Protein AF-A9EWP1-F1 (afdb_monomer)

Sequence (444 aa):
MNRRTAGLALSAFSALSLAASLANAGYDASASDLGFAGGSLVSSPATRRTIVIGNHFQLEVLGSNLLTTNRESLRALTTSPLSTKAFAYGTLHEALLDPNAQEVMQALVECALASDQSVSWAPTPEERAALAGGSGASAVFKDGFSWTPLEGLVKPSKDVSVWHGRAGLCPDWHTGAPSAACQELVSACLYARNNAFGVTVDISMEWGDLTPADPSGAAAPSPEALSAALADVERFPVREGAFFGNLLDPDALNEQAEVYLKKSKSAFSIVRPSLGEGELIYESAFVCHPEERSVLSALLASDRVCVPPKGTTVRGCLAQHVGACRGYARGEEALMGASYVCGPETSNPVTGRPVYDYCFAGGRVWENPITVFLAEECALTPAVCEYAEDWLPEVGDLPLSGLSSQDRCALFPASCSIVDRPFSELSPFTQPITADISLAPGSF

Structure (mmCIF, N/CA/C/O backbone):
data_AF-A9EWP1-F1
#
_entry.id   AF-A9EWP1-F1
#
loop_
_atom_site.group_PDB
_atom_site.id
_atom_site.type_symbol
_atom_site.label_atom_id
_atom_site.label_alt_id
_atom_site.label_comp_id
_atom_site.label_asym_id
_atom_site.label_entity_id
_atom_site.label_seq_id
_atom_site.pdbx_PDB_ins_code
_atom_site.Cartn_x
_atom_site.Cartn_y
_atom_site.Cartn_z
_atom_site.occupancy
_atom_site.B_iso_or_equiv
_atom_site.auth_seq_id
_atom_site.auth_comp_id
_atom_site.auth_asym_id
_atom_site.auth_atom_id
_atom_site.pdbx_PDB_model_num
ATOM 1 N N . MET A 1 1 ? -54.812 -19.618 -23.108 1.00 36.09 1 MET A N 1
ATOM 2 C CA . MET A 1 1 ? -54.500 -19.559 -24.557 1.00 36.09 1 MET A CA 1
ATOM 3 C C . MET A 1 1 ? -52.996 -19.798 -24.691 1.00 36.09 1 MET A C 1
ATOM 5 O O . MET A 1 1 ? -52.257 -19.042 -24.090 1.00 36.09 1 MET A O 1
ATOM 9 N N . ASN A 1 2 ? -52.545 -21.013 -25.052 1.00 32.34 2 ASN A N 1
ATOM 10 C CA . ASN A 1 2 ? -52.122 -21.448 -26.410 1.00 32.34 2 ASN A CA 1
ATOM 11 C C . ASN A 1 2 ? -51.084 -20.494 -27.042 1.00 32.34 2 ASN A C 1
ATOM 13 O O . ASN A 1 2 ? -51.352 -19.307 -27.074 1.00 32.34 2 ASN A O 1
ATOM 17 N N . ARG A 1 3 ? -49.955 -20.892 -27.644 1.00 34.12 3 ARG A N 1
ATOM 18 C CA . ARG A 1 3 ? -49.361 -22.186 -28.035 1.00 34.12 3 ARG A CA 1
ATOM 19 C C . ARG A 1 3 ? -47.907 -21.896 -28.479 1.00 34.12 3 ARG A C 1
ATOM 21 O O . ARG A 1 3 ? -47.681 -20.885 -29.124 1.00 34.12 3 ARG A O 1
ATOM 28 N N . ARG A 1 4 ? -46.995 -22.827 -28.173 1.00 41.91 4 ARG A N 1
ATOM 29 C CA . ARG A 1 4 ? -45.896 -23.381 -29.004 1.00 41.91 4 ARG A CA 1
ATOM 30 C C . ARG A 1 4 ? -45.364 -22.555 -30.194 1.00 41.91 4 ARG A C 1
ATOM 32 O O . ARG A 1 4 ? -46.120 -22.347 -31.132 1.00 41.91 4 ARG A O 1
ATOM 39 N N . THR A 1 5 ? -44.033 -22.445 -30.281 1.00 48.91 5 THR A N 1
ATOM 40 C CA . THR A 1 5 ? -43.265 -22.956 -31.443 1.00 48.91 5 THR A CA 1
ATOM 41 C C . THR A 1 5 ? -41.795 -23.182 -31.089 1.00 48.91 5 THR A C 1
ATOM 43 O O . THR A 1 5 ? -41.143 -22.316 -30.520 1.00 48.91 5 THR A O 1
ATOM 46 N N . ALA A 1 6 ? -41.314 -24.378 -31.430 1.00 39.75 6 ALA A N 1
ATOM 47 C CA . ALA A 1 6 ? -39.925 -24.810 -31.417 1.00 39.75 6 ALA A CA 1
ATOM 48 C C . ALA A 1 6 ? -39.335 -24.659 -32.830 1.00 39.75 6 ALA A C 1
ATOM 50 O O . ALA A 1 6 ? -40.079 -24.752 -33.807 1.00 39.75 6 ALA A O 1
ATOM 51 N N . GLY A 1 7 ? -38.015 -24.500 -32.934 1.00 35.66 7 GLY A N 1
ATOM 52 C CA . GLY A 1 7 ? -37.277 -24.533 -34.197 1.00 35.66 7 GLY A CA 1
ATOM 53 C C . GLY A 1 7 ? -35.844 -25.016 -33.975 1.00 35.66 7 GLY A C 1
ATOM 54 O O . GLY A 1 7 ? -35.023 -24.289 -33.433 1.00 35.66 7 GLY A O 1
ATOM 55 N N . LEU A 1 8 ? -35.598 -26.266 -34.363 1.00 38.00 8 LEU A N 1
ATOM 56 C CA . LEU A 1 8 ? -34.306 -26.952 -34.472 1.00 38.00 8 LEU A CA 1
ATOM 57 C C . LEU A 1 8 ? -33.605 -26.572 -35.790 1.00 38.00 8 LEU A C 1
ATOM 59 O O . LEU A 1 8 ? -34.265 -26.560 -36.825 1.00 38.00 8 LEU A O 1
ATOM 63 N N . ALA A 1 9 ? -32.279 -26.405 -35.774 1.00 34.38 9 ALA A N 1
ATOM 64 C CA . ALA A 1 9 ? -31.380 -26.661 -36.913 1.00 34.38 9 ALA A CA 1
ATOM 65 C C . ALA A 1 9 ? -29.951 -26.858 -36.358 1.00 34.38 9 ALA A C 1
ATOM 67 O O . ALA A 1 9 ? -29.415 -25.963 -35.718 1.00 34.38 9 ALA A O 1
ATOM 68 N N . LEU A 1 10 ? -29.467 -28.096 -36.243 1.00 32.34 10 LEU A N 1
ATOM 69 C CA . LEU A 1 10 ? -28.687 -28.882 -37.216 1.00 32.34 10 LEU A CA 1
ATOM 70 C C . LEU A 1 10 ? -27.221 -28.440 -37.383 1.00 32.34 10 LEU A C 1
ATOM 72 O O . LEU A 1 10 ? -26.890 -27.384 -37.906 1.00 32.34 10 LEU A O 1
ATOM 76 N N . SER A 1 11 ? -26.381 -29.360 -36.920 1.00 37.31 11 SER A N 1
ATOM 77 C CA . SER A 1 11 ? -24.931 -29.495 -36.964 1.00 37.31 11 SER A CA 1
ATOM 78 C C . SER A 1 11 ? -24.322 -29.530 -38.367 1.00 37.31 11 SER A C 1
ATOM 80 O O . SER A 1 11 ? -24.854 -30.207 -39.247 1.00 37.31 11 SER A O 1
ATOM 82 N N . ALA A 1 12 ? -23.111 -28.987 -38.504 1.00 35.66 12 ALA A N 1
ATOM 83 C CA . ALA A 1 12 ? -22.134 -29.445 -39.490 1.00 35.66 12 ALA A CA 1
ATOM 84 C C . ALA A 1 12 ? -20.713 -29.350 -38.905 1.00 35.66 12 ALA A C 1
ATOM 86 O O . ALA A 1 12 ? -20.126 -28.276 -38.823 1.00 35.66 12 ALA A O 1
ATOM 87 N N . PHE A 1 13 ? -20.174 -30.497 -38.486 1.00 34.06 13 PHE A N 1
ATOM 88 C CA . PHE A 1 13 ? -18.741 -30.702 -38.285 1.00 34.06 13 PHE A CA 1
ATOM 89 C C . PHE A 1 13 ? -18.098 -30.911 -39.660 1.00 34.06 13 PHE A C 1
ATOM 91 O O . PHE A 1 13 ? -18.547 -31.768 -40.417 1.00 34.06 13 PHE A O 1
ATOM 98 N N . SER A 1 14 ? -17.044 -30.162 -39.982 1.00 39.09 14 SER A N 1
ATOM 99 C CA . SER A 1 14 ? -16.145 -30.485 -41.094 1.00 39.09 14 SER A CA 1
ATOM 100 C C . SER A 1 14 ? -14.745 -30.702 -40.543 1.00 39.09 14 SER A C 1
ATOM 102 O O . SER A 1 14 ? -14.050 -29.762 -40.172 1.00 39.09 14 SER A O 1
ATOM 104 N N . ALA A 1 15 ? -14.370 -31.975 -40.468 1.00 34.09 15 ALA A N 1
ATOM 105 C CA . ALA A 1 15 ? -13.000 -32.424 -40.331 1.00 34.09 15 ALA A CA 1
ATOM 106 C C . ALA A 1 15 ? -12.338 -32.367 -41.714 1.00 34.09 15 ALA A C 1
ATOM 108 O O . ALA A 1 15 ? -12.850 -32.965 -42.661 1.00 34.09 15 ALA A O 1
ATOM 109 N N . LEU A 1 16 ? -11.199 -31.684 -41.832 1.00 35.09 16 LEU A N 1
ATOM 110 C CA . LEU A 1 16 ? -10.269 -31.900 -42.936 1.00 35.09 16 LEU A CA 1
ATOM 111 C C . LEU A 1 16 ? -8.971 -32.468 -42.372 1.00 35.09 16 LEU A C 1
ATOM 113 O O . LEU A 1 16 ? -8.167 -31.771 -41.758 1.00 35.09 16 LEU A O 1
ATOM 117 N N . SER A 1 17 ? -8.793 -33.764 -42.597 1.00 36.00 17 SER A N 1
ATOM 118 C CA . SER A 1 17 ? -7.502 -34.434 -42.572 1.00 36.00 17 SER A CA 1
ATOM 119 C C . SER A 1 17 ? -6.849 -34.269 -43.944 1.00 36.00 17 SER A C 1
ATOM 121 O O . SER A 1 17 ? -7.447 -34.630 -44.955 1.00 36.00 17 SER A O 1
ATOM 123 N N . LEU A 1 18 ? -5.608 -33.791 -43.984 1.00 38.03 18 LEU A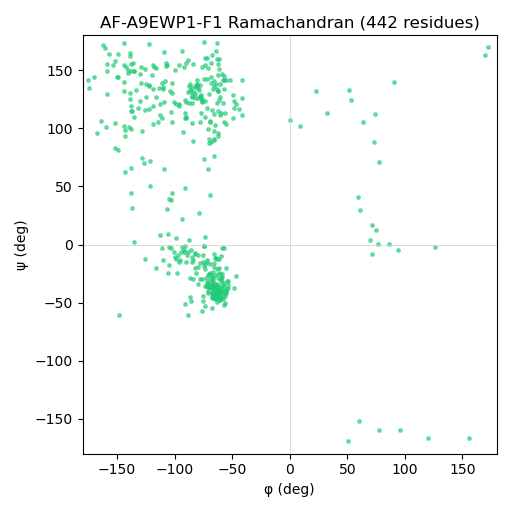 N 1
ATOM 124 C CA . LEU A 1 18 ? -4.705 -34.033 -45.105 1.00 38.03 18 LEU A CA 1
ATOM 125 C C . LEU A 1 18 ? -3.335 -34.400 -44.540 1.00 38.03 18 LEU A C 1
ATOM 127 O O . LEU A 1 18 ? -2.641 -33.574 -43.954 1.00 38.03 18 LEU A O 1
ATOM 131 N N . ALA A 1 19 ? -2.982 -35.670 -44.710 1.00 37.47 19 ALA A N 1
ATOM 132 C CA . ALA A 1 19 ? -1.647 -36.195 -44.501 1.00 37.47 19 ALA A CA 1
ATOM 133 C C . ALA A 1 19 ? -1.041 -36.578 -45.859 1.00 37.47 19 ALA A C 1
ATOM 135 O O . ALA A 1 19 ? -1.703 -37.222 -46.667 1.00 37.47 19 ALA A O 1
ATOM 136 N N . ALA A 1 20 ? 0.227 -36.184 -46.021 1.00 38.06 20 ALA A N 1
ATOM 137 C CA . ALA A 1 20 ? 1.315 -36.784 -46.801 1.00 38.06 20 ALA A CA 1
ATOM 138 C C . ALA A 1 20 ? 1.114 -37.115 -48.299 1.00 38.06 20 ALA A C 1
ATOM 140 O O . ALA A 1 20 ? 0.362 -38.012 -48.661 1.00 38.06 20 ALA A O 1
ATOM 141 N N . SER A 1 21 ? 1.987 -36.576 -49.164 1.00 35.78 21 SER A N 1
ATOM 142 C CA . SER A 1 21 ? 3.253 -37.250 -49.537 1.00 35.78 21 SER A CA 1
ATOM 143 C C . SER A 1 21 ? 3.969 -36.569 -50.724 1.00 35.78 21 SER A C 1
ATOM 145 O O . SER A 1 21 ? 3.337 -35.875 -51.516 1.00 35.78 21 SER A O 1
ATOM 147 N N . LEU A 1 22 ? 5.258 -36.918 -50.865 1.00 34.59 22 LEU A N 1
ATOM 148 C CA . LEU A 1 22 ? 6.230 -36.715 -51.956 1.00 34.59 22 LEU A CA 1
ATOM 149 C C . LEU A 1 22 ? 7.080 -35.436 -51.903 1.00 34.59 22 LEU A C 1
ATOM 151 O O . LEU A 1 22 ? 6.558 -34.350 -51.713 1.00 34.59 22 LEU A O 1
ATOM 155 N N . ALA A 1 23 ? 8.374 -35.438 -52.219 1.00 36.44 23 ALA A N 1
ATOM 156 C CA . ALA A 1 23 ? 9.478 -36.402 -52.165 1.00 36.44 23 ALA A CA 1
ATOM 157 C C . ALA A 1 23 ? 10.729 -35.612 -52.608 1.00 36.44 23 ALA A C 1
ATOM 159 O O . ALA A 1 23 ? 10.640 -34.796 -53.519 1.00 36.44 23 ALA A O 1
ATOM 160 N N . ASN A 1 24 ? 11.865 -35.894 -51.968 1.00 37.75 24 ASN A N 1
ATOM 161 C CA . ASN A 1 24 ? 13.251 -35.764 -52.437 1.00 37.75 24 ASN A CA 1
ATOM 162 C C . ASN A 1 24 ? 13.642 -34.639 -53.418 1.00 37.75 24 ASN A C 1
ATOM 164 O O . ASN A 1 24 ? 13.449 -34.750 -54.626 1.00 37.75 24 ASN A O 1
ATOM 168 N N . ALA A 1 25 ? 14.466 -33.715 -52.922 1.00 36.47 25 ALA A N 1
ATOM 169 C CA . ALA A 1 25 ? 15.645 -33.255 -53.652 1.00 36.47 25 ALA A CA 1
ATOM 170 C C . ALA A 1 25 ? 16.837 -33.291 -52.686 1.00 36.47 25 ALA A C 1
ATOM 172 O O . ALA A 1 25 ? 16.810 -32.667 -51.627 1.00 36.47 25 ALA A O 1
ATOM 173 N N . GLY A 1 26 ? 17.826 -34.119 -53.021 1.00 38.69 26 GLY A N 1
ATOM 174 C CA . GLY A 1 26 ? 19.006 -34.363 -52.208 1.00 38.69 26 GLY A CA 1
ATOM 175 C C . GLY A 1 26 ? 19.965 -33.180 -52.205 1.00 38.69 26 GLY A C 1
ATOM 176 O O . GLY A 1 26 ? 20.187 -32.543 -53.232 1.00 38.69 26 GLY A O 1
ATOM 177 N N . TYR A 1 27 ? 20.566 -32.949 -51.045 1.00 36.91 27 TYR A N 1
ATOM 178 C CA . TYR A 1 27 ? 21.828 -32.243 -50.910 1.00 36.91 27 TYR A CA 1
ATOM 179 C C . TYR A 1 27 ? 22.673 -32.998 -49.885 1.00 36.91 27 TYR A C 1
ATOM 181 O O . TYR A 1 27 ? 22.302 -33.109 -48.717 1.00 36.91 27 TYR A O 1
ATOM 189 N N . ASP A 1 28 ? 23.788 -33.545 -50.364 1.00 43.47 28 ASP A N 1
ATOM 190 C CA . ASP A 1 28 ? 24.882 -34.046 -49.544 1.00 43.47 28 ASP A CA 1
ATOM 191 C C . ASP A 1 28 ? 25.556 -32.862 -48.844 1.00 43.47 28 ASP A C 1
ATOM 193 O O . ASP A 1 28 ? 26.157 -32.002 -49.490 1.00 43.47 28 ASP A O 1
ATOM 197 N N . ALA A 1 29 ? 25.488 -32.834 -47.515 1.00 41.31 29 ALA A N 1
ATOM 198 C CA . ALA A 1 29 ? 26.342 -31.997 -46.688 1.00 41.31 29 ALA A CA 1
ATOM 199 C C . ALA A 1 29 ? 26.806 -32.798 -45.465 1.00 41.31 29 ALA A C 1
ATOM 201 O O . ALA A 1 29 ? 26.076 -32.993 -44.499 1.00 41.31 29 ALA A O 1
ATOM 202 N N . SER A 1 30 ? 28.034 -33.306 -45.588 1.00 40.00 30 SER A N 1
ATOM 203 C CA . SER A 1 30 ? 29.034 -33.537 -44.540 1.00 40.00 30 SER A CA 1
ATOM 204 C C . SER A 1 30 ? 28.560 -33.344 -43.092 1.00 40.00 30 SER A C 1
ATOM 206 O O . SER A 1 30 ? 28.531 -32.230 -42.571 1.00 40.00 30 SER A O 1
ATOM 208 N N . ALA A 1 31 ? 28.300 -34.462 -42.416 1.00 42.72 31 ALA A N 1
ATOM 209 C CA . ALA A 1 31 ? 28.193 -34.540 -40.968 1.00 42.72 31 ALA A CA 1
ATOM 210 C C . ALA A 1 31 ? 29.594 -34.536 -40.340 1.00 42.72 31 ALA A C 1
ATOM 212 O O . ALA A 1 31 ? 30.301 -35.538 -40.410 1.00 42.72 31 ALA A O 1
ATOM 213 N N . SER A 1 32 ? 29.990 -33.409 -39.751 1.00 42.97 32 SER A N 1
ATOM 214 C CA . SER A 1 32 ? 31.008 -33.233 -38.699 1.00 42.97 32 SER A CA 1
ATOM 215 C C . SER A 1 32 ? 30.955 -31.756 -38.292 1.00 42.97 32 SER A C 1
ATOM 217 O O . SER A 1 32 ? 30.899 -30.916 -39.178 1.00 42.97 32 SER A O 1
ATOM 219 N N . ASP A 1 33 ? 30.965 -31.449 -36.995 1.00 41.53 33 ASP A N 1
ATOM 220 C CA . ASP A 1 33 ? 30.861 -30.100 -36.397 1.00 41.53 33 ASP A CA 1
ATOM 221 C C . ASP A 1 33 ? 29.474 -29.450 -36.331 1.00 41.53 33 ASP A C 1
ATOM 223 O O . ASP A 1 33 ? 29.225 -28.413 -36.928 1.00 41.53 33 ASP A O 1
ATOM 227 N N . LEU A 1 34 ? 28.612 -29.984 -35.458 1.00 36.28 34 LEU A N 1
ATOM 228 C CA . LEU A 1 34 ? 27.833 -29.145 -34.541 1.00 36.28 34 LEU A CA 1
ATOM 229 C C . LEU A 1 34 ? 27.699 -29.872 -33.200 1.00 36.28 34 LEU A C 1
ATOM 231 O O . LEU A 1 34 ? 26.856 -30.751 -33.018 1.00 36.28 34 LEU A O 1
ATOM 235 N N . GLY A 1 35 ? 28.550 -29.491 -32.248 1.00 35.97 35 GLY A N 1
ATOM 236 C CA . GLY A 1 35 ? 28.326 -29.768 -30.837 1.00 35.97 35 GLY A CA 1
ATOM 237 C C . GLY A 1 35 ? 27.093 -29.002 -30.369 1.00 35.97 35 GLY A C 1
ATOM 238 O O . GLY A 1 35 ? 27.201 -27.861 -29.931 1.00 35.97 35 GLY A O 1
ATOM 239 N N . PHE A 1 36 ? 25.920 -29.628 -30.468 1.00 36.88 36 PHE A N 1
ATOM 240 C CA . PHE A 1 36 ? 24.736 -29.207 -29.728 1.00 36.88 36 PHE A CA 1
ATOM 241 C C . PHE A 1 36 ? 25.001 -29.484 -28.246 1.00 36.88 36 PHE A C 1
ATOM 243 O O . PHE A 1 36 ? 24.741 -30.569 -27.724 1.00 36.88 36 PHE A O 1
ATOM 250 N N . ALA A 1 37 ? 25.607 -28.498 -27.586 1.00 38.22 37 ALA A N 1
ATOM 251 C CA . ALA A 1 37 ? 25.613 -28.410 -26.141 1.00 38.22 37 ALA A CA 1
ATOM 252 C C . ALA A 1 37 ? 24.159 -28.398 -25.645 1.00 38.22 37 ALA A C 1
ATOM 254 O O . ALA A 1 37 ? 23.270 -27.846 -26.294 1.00 38.22 37 ALA A O 1
ATOM 255 N N . GLY A 1 38 ? 23.957 -29.095 -24.529 1.00 36.97 38 GLY A N 1
ATOM 256 C CA . GLY A 1 38 ? 22.680 -29.516 -23.972 1.00 36.97 38 GLY A CA 1
ATOM 257 C C . GLY A 1 38 ? 21.565 -28.482 -24.035 1.00 36.97 38 GLY A C 1
ATOM 258 O O . GLY A 1 38 ? 21.774 -27.294 -23.804 1.00 36.97 38 GLY A O 1
ATOM 259 N N . GLY A 1 39 ? 20.363 -28.992 -24.311 1.00 35.19 39 GLY A N 1
ATOM 260 C CA . GLY A 1 39 ? 19.122 -28.244 -24.228 1.00 35.19 39 GLY A CA 1
ATOM 261 C C . GLY A 1 39 ? 19.085 -27.410 -22.956 1.00 35.19 39 GLY A C 1
ATOM 262 O O . GLY A 1 39 ? 19.101 -27.941 -21.844 1.00 35.19 39 GLY A O 1
ATOM 263 N N . SER A 1 40 ? 19.050 -26.095 -23.155 1.00 35.91 40 SER A N 1
ATOM 264 C CA . SER A 1 40 ? 18.659 -25.159 -22.120 1.00 35.91 40 SER A CA 1
ATOM 265 C C . SER A 1 40 ? 17.271 -25.588 -21.677 1.00 35.91 40 SER A C 1
ATOM 267 O O . SER A 1 40 ? 16.324 -25.559 -22.466 1.00 35.91 40 SER A O 1
ATOM 269 N N . LEU A 1 41 ? 17.174 -26.051 -20.434 1.00 35.88 41 LEU A N 1
ATOM 270 C CA . LEU A 1 41 ? 15.912 -26.141 -19.724 1.00 35.88 41 LEU A CA 1
ATOM 271 C C . LEU A 1 41 ? 15.259 -24.772 -19.898 1.00 35.88 41 LEU A C 1
ATOM 273 O O . LEU A 1 41 ? 15.774 -23.777 -19.393 1.00 35.88 41 LEU A O 1
ATOM 277 N N . VAL A 1 42 ? 14.200 -24.708 -20.705 1.00 39.19 42 VAL A N 1
ATOM 278 C CA . VAL A 1 42 ? 13.303 -23.560 -20.725 1.00 39.19 42 VAL A CA 1
ATOM 279 C C . VAL A 1 42 ? 12.732 -23.542 -19.321 1.00 39.19 42 VAL A C 1
ATOM 281 O O . VAL A 1 42 ? 11.859 -24.342 -18.989 1.00 39.19 42 VAL A O 1
ATOM 284 N N . SER A 1 43 ? 13.341 -22.735 -18.456 1.00 38.28 43 SER A N 1
ATOM 285 C CA . SER A 1 43 ? 12.817 -22.413 -17.144 1.00 38.28 43 SER A CA 1
ATOM 286 C C . SER A 1 43 ? 11.369 -22.025 -17.385 1.00 38.28 43 SER A C 1
ATOM 288 O O . SER A 1 43 ? 11.107 -21.102 -18.158 1.00 38.28 43 SER A O 1
ATOM 290 N N . SER A 1 44 ? 10.445 -22.796 -16.811 1.00 42.94 44 SER A N 1
ATOM 291 C CA . SER A 1 44 ? 9.019 -22.486 -16.862 1.00 42.94 44 SER A CA 1
ATOM 292 C C . SER A 1 44 ? 8.880 -21.002 -16.511 1.00 42.94 44 SER A C 1
ATOM 294 O O . SER A 1 44 ? 9.424 -20.602 -15.473 1.00 42.94 44 SER A O 1
ATOM 296 N N . PRO A 1 45 ? 8.309 -20.162 -17.394 1.00 47.81 45 PRO A N 1
ATOM 297 C CA . PRO A 1 45 ? 8.269 -18.731 -17.158 1.00 47.81 45 PRO A CA 1
ATOM 298 C C . PRO A 1 45 ? 7.547 -18.516 -15.836 1.00 47.81 45 PRO A C 1
ATOM 300 O O . PRO A 1 45 ? 6.416 -18.973 -15.677 1.00 47.81 45 PRO A O 1
ATOM 303 N N . ALA A 1 46 ? 8.221 -17.871 -14.880 1.00 52.50 46 ALA A N 1
ATOM 304 C CA . ALA A 1 46 ? 7.579 -17.432 -13.652 1.00 52.50 46 ALA A CA 1
ATOM 305 C C . ALA A 1 46 ? 6.282 -16.713 -14.044 1.00 52.50 46 ALA A C 1
ATOM 307 O O . ALA A 1 46 ? 6.301 -15.811 -14.890 1.00 52.50 46 ALA A O 1
ATOM 308 N N . THR A 1 47 ? 5.155 -17.173 -13.508 1.00 64.62 47 THR A N 1
ATOM 309 C CA . THR A 1 47 ? 3.831 -16.638 -13.821 1.00 64.62 47 THR A CA 1
ATOM 310 C C . THR A 1 47 ? 3.733 -15.248 -13.219 1.00 64.62 47 THR A C 1
ATOM 312 O O . THR A 1 47 ? 3.288 -15.057 -12.092 1.00 64.62 47 THR A O 1
ATOM 315 N N . ARG A 1 48 ? 4.178 -14.239 -13.967 1.00 76.81 48 ARG A N 1
ATOM 316 C CA . ARG A 1 48 ? 3.923 -12.860 -13.575 1.00 76.81 48 ARG A CA 1
ATOM 317 C C . ARG A 1 48 ? 2.429 -12.611 -13.585 1.00 76.81 48 ARG A C 1
ATOM 319 O O . ARG A 1 48 ? 1.722 -12.986 -14.523 1.00 76.81 48 ARG A O 1
ATOM 326 N N . ARG A 1 49 ? 1.965 -11.974 -12.522 1.00 85.81 49 ARG A N 1
ATOM 327 C CA . ARG A 1 49 ? 0.555 -11.674 -12.310 1.00 85.81 49 ARG A CA 1
ATOM 328 C C . ARG A 1 49 ? 0.317 -10.193 -12.541 1.00 85.81 49 ARG A C 1
ATOM 330 O O . ARG A 1 49 ? 1.228 -9.376 -12.402 1.00 85.81 49 ARG A O 1
ATOM 337 N N . THR A 1 50 ? -0.916 -9.867 -12.905 1.00 91.06 50 THR A N 1
ATOM 338 C CA . THR A 1 50 ? -1.353 -8.489 -13.085 1.00 91.06 50 THR A CA 1
ATOM 339 C C . THR A 1 50 ? -2.709 -8.257 -12.433 1.00 91.06 50 THR A C 1
ATOM 341 O O . THR A 1 50 ? -3.519 -9.180 -12.315 1.00 91.06 50 THR A O 1
ATOM 344 N N . ILE A 1 51 ? -2.937 -7.032 -11.964 1.00 93.62 51 ILE A N 1
ATOM 345 C CA . ILE A 1 51 ? -4.233 -6.573 -11.476 1.00 93.62 51 ILE A CA 1
ATOM 346 C C . ILE A 1 51 ? -4.435 -5.107 -11.843 1.00 93.62 51 ILE A C 1
ATOM 348 O O . ILE A 1 51 ? -3.530 -4.289 -11.690 1.00 93.62 51 ILE A O 1
ATOM 352 N N . VAL A 1 52 ? -5.660 -4.773 -12.247 1.00 95.38 52 VAL A N 1
ATOM 353 C CA . VAL A 1 52 ? -6.119 -3.387 -12.368 1.00 95.38 52 VAL A CA 1
ATOM 354 C C . VAL A 1 52 ? -6.883 -2.981 -11.114 1.00 95.38 52 VAL A C 1
ATOM 356 O O . VAL A 1 52 ? -7.913 -3.577 -10.780 1.00 95.38 52 VAL A O 1
ATOM 359 N N . ILE A 1 53 ? -6.402 -1.963 -10.407 1.00 94.69 53 ILE A N 1
ATOM 360 C CA . ILE A 1 53 ? -7.001 -1.477 -9.159 1.00 94.69 53 ILE A CA 1
ATOM 361 C C . ILE A 1 53 ? -6.884 0.045 -9.048 1.00 94.69 53 ILE A C 1
ATOM 363 O O . ILE A 1 53 ? -5.993 0.636 -9.639 1.00 94.69 53 ILE A O 1
ATOM 367 N N . GLY A 1 54 ? -7.781 0.686 -8.295 1.00 93.69 54 GLY A N 1
ATOM 368 C CA . GLY A 1 54 ? -7.754 2.135 -8.095 1.00 93.69 54 GLY A CA 1
ATOM 369 C C . GLY A 1 54 ? -6.736 2.587 -7.040 1.00 93.69 54 GLY A C 1
ATOM 370 O O . GLY A 1 54 ? -6.667 2.009 -5.943 1.00 93.69 54 GLY A O 1
ATOM 371 N N . ASN A 1 55 ? -6.013 3.672 -7.323 1.00 90.06 55 ASN A N 1
ATOM 372 C CA . ASN A 1 55 ? -5.051 4.304 -6.411 1.00 90.06 55 ASN A CA 1
ATOM 373 C C . ASN A 1 55 ? -5.656 5.415 -5.527 1.00 90.06 55 ASN A C 1
ATOM 375 O O . ASN A 1 55 ? -5.153 6.523 -5.411 1.00 90.06 55 ASN A O 1
ATOM 379 N N . HIS A 1 56 ? -6.776 5.107 -4.897 1.00 86.38 56 HIS A N 1
ATOM 380 C CA . HIS A 1 56 ? -7.583 6.057 -4.135 1.00 86.38 56 HIS A CA 1
ATOM 381 C C . HIS A 1 56 ? -7.025 6.491 -2.761 1.00 86.38 56 HIS A C 1
ATOM 383 O O . HIS A 1 56 ? -7.691 7.274 -2.084 1.00 86.38 56 HIS A O 1
ATOM 389 N N . PHE A 1 57 ? -5.867 5.996 -2.299 1.00 86.12 57 PHE A N 1
ATOM 390 C CA . PHE A 1 57 ? -5.405 6.345 -0.952 1.00 86.12 57 PHE A CA 1
ATOM 391 C C . PHE A 1 57 ? -4.844 7.748 -0.884 1.00 86.12 57 PHE A C 1
ATOM 393 O O . PHE A 1 57 ? -3.865 8.055 -1.543 1.00 86.12 57 PHE A O 1
ATOM 400 N N . GLN A 1 58 ? -5.388 8.571 -0.004 1.00 85.88 58 GLN A N 1
ATOM 401 C CA . GLN A 1 58 ? -4.735 9.823 0.347 1.00 85.88 58 GLN A CA 1
ATOM 402 C C . GLN A 1 58 ? -3.556 9.560 1.285 1.00 85.88 58 GLN A C 1
ATOM 404 O O . GLN A 1 58 ? -3.572 8.598 2.067 1.00 85.88 58 GLN A O 1
ATOM 409 N N . LEU A 1 59 ? -2.565 10.453 1.248 1.00 84.31 59 LEU A N 1
ATOM 410 C CA . LEU A 1 59 ? -1.382 10.370 2.106 1.00 84.31 59 LEU A CA 1
ATOM 411 C C . LEU A 1 59 ? -1.782 10.298 3.585 1.00 84.31 59 LEU A C 1
ATOM 413 O O . LEU A 1 59 ? -1.235 9.505 4.345 1.00 84.31 59 LEU A O 1
ATOM 417 N N . GLU A 1 60 ? -2.772 11.088 3.990 1.00 84.62 60 GLU A N 1
ATOM 418 C CA . GLU A 1 60 ? -3.265 11.159 5.362 1.00 84.62 60 GLU A CA 1
ATOM 419 C C . GLU A 1 60 ? -3.942 9.859 5.816 1.00 84.62 60 GLU A C 1
ATOM 421 O O . GLU A 1 60 ? -3.931 9.538 7.006 1.00 84.62 60 GLU A O 1
ATOM 426 N N . VAL A 1 6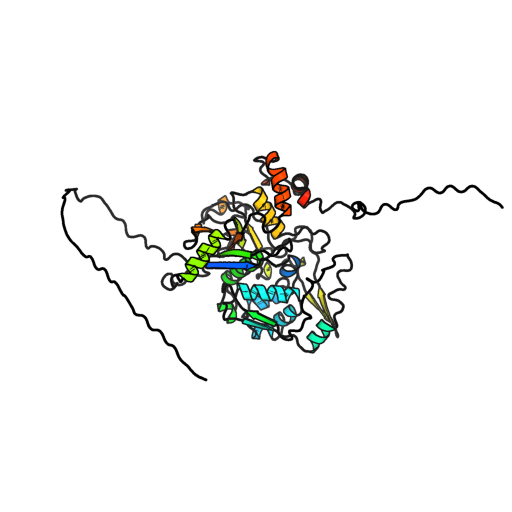1 ? -4.517 9.090 4.888 1.00 90.56 61 VAL A N 1
ATOM 427 C CA . VAL A 1 61 ? -5.173 7.815 5.198 1.00 90.56 61 VAL A CA 1
ATOM 428 C C . VAL A 1 61 ? -4.119 6.742 5.451 1.00 90.56 61 VAL A C 1
ATOM 430 O O . VAL A 1 61 ? -4.069 6.173 6.543 1.00 90.56 61 VAL A O 1
ATOM 433 N N . LEU A 1 62 ? -3.225 6.505 4.487 1.00 92.38 62 LEU A N 1
ATOM 434 C CA . LEU A 1 62 ? -2.198 5.468 4.621 1.00 92.38 62 LEU A CA 1
ATOM 435 C C . LEU A 1 62 ? -1.113 5.852 5.639 1.00 92.38 62 LEU A C 1
ATOM 437 O O . LEU A 1 62 ? -0.591 4.992 6.340 1.00 92.38 62 LEU A O 1
ATOM 441 N N . GLY A 1 63 ? -0.807 7.142 5.757 1.00 91.88 63 GLY A N 1
ATOM 442 C CA . GLY A 1 63 ? 0.247 7.662 6.621 1.00 91.88 63 GLY A CA 1
ATOM 443 C C . GLY A 1 63 ? -0.187 8.021 8.037 1.00 91.88 63 GLY A C 1
ATOM 444 O O . GLY A 1 63 ? 0.669 8.181 8.902 1.00 91.88 63 GLY A O 1
ATOM 445 N N . SER A 1 64 ? -1.489 8.144 8.309 1.00 92.75 64 SER A N 1
ATOM 446 C CA . SER A 1 64 ? -1.989 8.581 9.617 1.00 92.75 64 SER A CA 1
ATOM 447 C C . SER A 1 64 ? -3.194 7.764 10.083 1.00 92.75 64 SER A C 1
ATOM 449 O O . SER A 1 64 ? -4.316 8.272 10.234 1.00 92.75 64 SER A O 1
ATOM 451 N N . ASN A 1 65 ? -2.946 6.475 10.331 1.00 95.38 65 ASN A N 1
ATOM 452 C CA . ASN A 1 65 ? -3.950 5.546 10.833 1.00 95.38 65 ASN A CA 1
ATOM 453 C C . ASN A 1 65 ? -3.430 4.631 11.954 1.00 95.38 65 ASN A C 1
ATOM 455 O O . ASN A 1 65 ? -2.239 4.347 12.054 1.00 95.38 65 ASN A O 1
ATOM 459 N N . LEU A 1 66 ? -4.340 4.121 12.785 1.00 97.69 66 LEU A N 1
ATOM 460 C CA . LEU A 1 66 ? -3.980 3.209 13.878 1.00 97.69 66 LEU A CA 1
ATOM 461 C C . LEU A 1 66 ? -3.557 1.794 13.450 1.00 97.69 66 LEU A C 1
ATOM 463 O O . LEU A 1 66 ? -3.046 1.070 14.293 1.00 97.69 66 LEU A O 1
ATOM 467 N N . LEU A 1 67 ? -3.777 1.356 12.208 1.00 98.25 67 LEU A N 1
ATOM 468 C CA . LEU A 1 67 ? -3.459 -0.015 11.789 1.00 98.25 67 LEU A CA 1
ATOM 469 C C . LEU A 1 67 ? -1.998 -0.160 11.349 1.00 98.25 67 LEU A C 1
ATOM 471 O O . LEU A 1 67 ? -1.317 -1.078 11.802 1.00 98.25 67 LEU A O 1
ATOM 475 N N . THR A 1 68 ? -1.520 0.742 10.488 1.00 97.56 68 THR A N 1
ATOM 476 C CA . THR A 1 68 ? -0.164 0.703 9.919 1.00 97.56 68 THR A CA 1
ATOM 477 C C . THR A 1 68 ? 0.748 1.808 10.434 1.00 97.56 68 THR A C 1
ATOM 479 O O . THR A 1 68 ? 1.953 1.715 10.235 1.00 97.56 68 THR A O 1
ATOM 482 N N . THR A 1 69 ? 0.234 2.838 11.109 1.00 97.19 69 THR A N 1
ATOM 483 C CA . THR A 1 69 ? 1.054 3.900 11.726 1.00 97.19 69 THR A CA 1
ATOM 484 C C . THR A 1 69 ? 1.087 3.759 13.250 1.00 97.19 69 THR A C 1
ATOM 486 O O . THR A 1 69 ? 1.179 4.737 13.981 1.00 97.19 69 THR A O 1
ATOM 489 N N . ASN A 1 70 ? 0.992 2.531 13.760 1.00 98.12 70 ASN A N 1
ATOM 490 C CA . ASN A 1 70 ? 1.095 2.217 15.181 1.00 98.12 70 ASN A CA 1
ATOM 491 C C . ASN A 1 70 ? 1.920 0.942 15.361 1.00 98.12 70 ASN A C 1
ATOM 493 O O . ASN A 1 70 ? 1.591 -0.101 14.793 1.00 98.12 70 ASN A O 1
ATOM 497 N N . ARG A 1 71 ? 2.986 0.998 16.161 1.00 98.12 71 ARG A N 1
ATOM 498 C CA . ARG A 1 71 ? 3.970 -0.085 16.235 1.00 98.12 71 ARG A CA 1
ATOM 499 C C . ARG A 1 71 ? 3.403 -1.350 16.869 1.00 98.12 71 ARG A C 1
ATOM 501 O O . ARG A 1 71 ? 3.735 -2.460 16.452 1.00 98.12 71 ARG A O 1
ATOM 508 N N . GLU A 1 72 ? 2.538 -1.206 17.870 1.00 98.44 72 GLU A N 1
ATOM 509 C CA . GLU A 1 72 ? 1.857 -2.348 18.490 1.00 98.44 72 GLU A CA 1
ATOM 510 C C . GLU A 1 72 ? 0.895 -3.022 17.510 1.00 98.44 72 GLU A C 1
ATOM 512 O O . GLU A 1 72 ? 0.852 -4.252 17.437 1.00 98.44 72 GLU A O 1
ATOM 517 N N . SER A 1 73 ? 0.172 -2.229 16.718 1.00 98.56 73 SER A N 1
ATOM 518 C CA . SER A 1 73 ? -0.737 -2.732 15.687 1.00 98.56 73 SER A CA 1
ATOM 519 C C . SER A 1 73 ? 0.021 -3.432 14.566 1.00 98.56 73 SER A C 1
ATOM 521 O O . SER A 1 73 ? -0.366 -4.537 14.197 1.00 98.56 73 SER A O 1
ATOM 523 N N . LEU A 1 74 ? 1.154 -2.886 14.114 1.00 98.56 74 LEU A N 1
ATOM 524 C CA . LEU A 1 74 ? 2.039 -3.540 13.144 1.00 98.56 74 LEU A CA 1
ATOM 525 C C . LEU A 1 74 ? 2.566 -4.887 13.648 1.00 98.56 74 LEU A C 1
ATOM 527 O O . LEU A 1 74 ? 2.494 -5.889 12.933 1.00 98.56 74 LEU A O 1
ATOM 531 N N . ARG A 1 75 ? 3.030 -4.958 14.904 1.00 98.56 75 ARG A N 1
ATOM 532 C CA . ARG A 1 75 ? 3.450 -6.229 15.523 1.00 98.56 75 ARG A CA 1
ATOM 533 C C . ARG A 1 75 ? 2.299 -7.223 15.592 1.00 98.56 75 ARG A C 1
ATOM 535 O O . ARG A 1 75 ? 2.482 -8.392 15.264 1.00 98.56 75 ARG A O 1
ATOM 542 N N . ALA A 1 76 ? 1.112 -6.784 16.005 1.00 98.56 76 ALA A N 1
ATOM 543 C CA . ALA A 1 76 ? -0.057 -7.654 16.066 1.00 98.56 76 ALA A CA 1
ATOM 544 C C . ALA A 1 76 ? -0.466 -8.149 14.668 1.00 98.56 76 ALA A C 1
ATOM 546 O O . ALA A 1 76 ? -0.772 -9.330 14.503 1.00 98.56 76 ALA A O 1
ATOM 547 N N . LEU A 1 77 ? -0.414 -7.276 13.661 1.00 98.56 77 LEU A N 1
ATOM 548 C CA . LEU A 1 77 ? -0.803 -7.550 12.279 1.00 98.56 77 LEU A CA 1
ATOM 549 C C . LEU A 1 77 ? 0.146 -8.548 11.601 1.00 98.56 77 LEU A C 1
ATOM 551 O O . LEU A 1 77 ? -0.306 -9.472 10.930 1.00 98.56 77 LEU A O 1
ATOM 555 N N . THR A 1 78 ? 1.453 -8.408 11.828 1.00 98.38 78 THR A N 1
ATOM 556 C CA . THR A 1 78 ? 2.495 -9.284 11.257 1.00 98.38 78 THR A CA 1
ATOM 557 C C . THR A 1 78 ? 2.707 -10.588 12.023 1.00 98.38 78 THR A C 1
ATOM 559 O O . THR A 1 78 ? 3.411 -11.473 11.545 1.00 98.38 78 THR A O 1
ATOM 562 N N . THR A 1 79 ? 2.089 -10.752 13.194 1.00 98.50 79 THR A N 1
ATOM 563 C CA . THR A 1 79 ? 2.145 -11.999 13.982 1.00 98.50 79 THR A CA 1
ATOM 564 C C . THR A 1 79 ? 0.812 -12.745 14.033 1.00 98.50 79 THR A C 1
ATOM 566 O O . THR A 1 79 ? 0.746 -13.848 14.578 1.00 98.50 79 THR A O 1
ATOM 569 N N . SER A 1 80 ? -0.241 -12.184 13.434 1.00 98.44 80 SER A N 1
ATOM 570 C CA . SER A 1 80 ? -1.588 -12.756 13.419 1.00 98.44 80 SER A CA 1
ATOM 571 C C . SER A 1 80 ? -2.055 -13.074 11.996 1.00 98.44 80 SER A C 1
ATOM 573 O O . SER A 1 80 ? -1.643 -12.411 11.042 1.00 98.44 80 SER A O 1
ATOM 575 N N . PRO A 1 81 ? -2.959 -14.055 11.830 1.00 98.50 81 PRO A N 1
ATOM 576 C CA . PRO A 1 81 ? -3.650 -14.247 10.563 1.00 98.50 81 PRO A CA 1
ATOM 577 C C . PRO A 1 81 ? -4.567 -13.059 10.245 1.00 98.50 81 PRO A C 1
ATOM 579 O O . PRO A 1 81 ? -5.282 -12.572 11.125 1.00 98.50 81 PRO A O 1
ATOM 582 N N . LEU A 1 82 ? -4.628 -12.657 8.976 1.00 98.44 82 LEU A N 1
ATOM 583 C CA . LEU A 1 82 ? -5.561 -11.664 8.443 1.00 98.44 82 LEU A CA 1
ATOM 584 C C . LEU A 1 82 ? -6.969 -12.277 8.333 1.00 98.44 82 LEU A C 1
ATOM 586 O O . LEU A 1 82 ? -7.441 -12.637 7.258 1.00 98.44 82 LEU A O 1
ATOM 590 N N . SER A 1 83 ? -7.622 -12.454 9.483 1.00 98.44 83 SER A N 1
ATOM 591 C CA . SER A 1 83 ? -8.898 -13.165 9.628 1.00 98.44 83 SER A CA 1
ATOM 592 C C . SER A 1 83 ? -9.843 -12.441 10.583 1.00 98.44 83 SER A C 1
ATOM 594 O O . SER A 1 83 ? -9.396 -11.778 11.516 1.00 98.44 83 SER A O 1
ATOM 596 N N . THR A 1 84 ? -11.157 -12.647 10.443 1.00 98.38 84 THR A N 1
ATOM 597 C CA . THR A 1 84 ? -12.180 -12.084 11.352 1.00 98.38 84 THR A CA 1
ATOM 598 C C . THR A 1 84 ? -11.855 -12.300 12.833 1.00 98.38 84 THR A C 1
ATOM 600 O O . THR A 1 84 ? -12.087 -11.424 13.661 1.00 98.38 84 THR A O 1
ATOM 603 N N . LYS A 1 85 ? -11.288 -13.461 13.187 1.00 98.25 85 LYS A N 1
ATOM 604 C CA . LYS A 1 85 ? -10.959 -13.791 14.579 1.00 98.25 85 LYS A CA 1
ATOM 605 C C . LYS A 1 85 ? -9.869 -12.880 15.154 1.00 98.25 85 LYS A C 1
ATOM 607 O O . LYS A 1 85 ? -9.950 -12.539 16.329 1.00 98.25 85 LYS A O 1
ATOM 612 N N . ALA A 1 86 ? -8.879 -12.487 14.353 1.00 98.31 86 ALA A N 1
ATOM 613 C CA . ALA A 1 86 ? -7.782 -11.628 14.803 1.00 98.31 86 ALA A CA 1
ATOM 614 C C . ALA A 1 86 ? -8.240 -10.193 15.119 1.00 98.31 86 ALA A C 1
ATOM 616 O O . ALA A 1 86 ? -7.649 -9.538 15.970 1.00 98.31 86 ALA A O 1
ATOM 617 N N . PHE A 1 87 ? -9.329 -9.735 14.492 1.00 98.31 87 PHE A N 1
ATOM 618 C CA . PHE A 1 87 ? -9.916 -8.405 14.699 1.00 98.31 87 PHE A CA 1
ATOM 619 C C . PHE A 1 87 ? -11.110 -8.411 15.666 1.00 98.31 87 PHE A C 1
ATOM 621 O O . PHE A 1 87 ? -11.773 -7.392 15.856 1.00 98.31 87 PHE A O 1
ATOM 628 N N . ALA A 1 88 ? -11.411 -9.550 16.295 1.00 97.44 88 ALA A N 1
ATOM 629 C CA . ALA A 1 88 ? -12.539 -9.656 17.217 1.00 97.44 88 ALA A CA 1
ATOM 630 C C . ALA A 1 88 ? -12.302 -8.908 18.544 1.00 97.44 88 ALA A C 1
ATOM 632 O O . ALA A 1 88 ? -13.267 -8.525 19.198 1.00 97.44 88 ALA A O 1
ATOM 633 N N . TYR A 1 89 ? -11.042 -8.733 18.955 1.00 97.25 89 TYR A N 1
ATOM 634 C CA . TYR A 1 89 ? -10.642 -8.057 20.193 1.00 97.25 89 TYR A CA 1
ATOM 635 C C . TYR A 1 89 ? -9.158 -7.642 20.151 1.00 97.25 89 TYR A C 1
ATOM 637 O O . TYR A 1 89 ? -8.413 -8.049 19.261 1.00 97.25 89 TYR A O 1
ATOM 645 N N . GLY A 1 90 ? -8.711 -6.869 21.146 1.00 97.31 90 GLY A N 1
ATOM 646 C CA . GLY A 1 90 ? -7.304 -6.490 21.325 1.00 97.31 90 GLY A CA 1
ATOM 647 C C . GLY A 1 90 ? -6.838 -5.373 20.390 1.00 97.31 90 GLY A C 1
ATOM 648 O O . GLY A 1 90 ? -7.646 -4.623 19.852 1.00 97.31 90 GLY A O 1
ATOM 649 N N . THR A 1 91 ? -5.523 -5.262 20.195 1.00 98.00 91 THR A N 1
ATOM 650 C CA . THR A 1 91 ? -4.894 -4.142 19.474 1.00 98.00 91 THR A CA 1
ATOM 651 C C . THR A 1 91 ? -5.443 -3.953 18.058 1.00 98.00 91 THR A C 1
ATOM 653 O O . THR A 1 91 ? -5.788 -2.839 17.684 1.00 98.00 91 THR A O 1
ATOM 656 N N . LEU A 1 92 ? -5.614 -5.035 17.289 1.00 98.38 92 LEU A N 1
ATOM 657 C CA . LEU A 1 92 ? -6.146 -4.954 15.922 1.00 98.38 92 LEU A CA 1
ATOM 658 C C . LEU A 1 92 ? -7.615 -4.521 15.878 1.00 98.38 92 LEU A C 1
ATOM 660 O O . LEU A 1 92 ? -8.016 -3.785 14.982 1.00 98.38 92 LEU A O 1
ATOM 664 N N . HIS A 1 93 ? -8.419 -4.947 16.854 1.00 97.94 93 HIS A N 1
ATOM 665 C CA . HIS A 1 93 ? -9.797 -4.480 16.982 1.00 97.94 93 HIS A CA 1
ATOM 666 C C . HIS A 1 93 ? -9.851 -2.976 17.259 1.00 97.94 93 HIS A C 1
ATOM 668 O O . HIS A 1 93 ? -10.609 -2.251 16.621 1.00 97.94 93 HIS A O 1
ATOM 674 N N . GLU A 1 94 ? -9.023 -2.517 18.197 1.00 96.81 94 GLU A N 1
ATOM 675 C CA . GLU A 1 94 ? -8.950 -1.114 18.598 1.00 96.81 94 GLU A CA 1
ATOM 676 C C . GLU A 1 94 ? -8.421 -0.218 17.480 1.00 96.81 94 GLU A C 1
ATOM 678 O O . GLU A 1 94 ? -8.895 0.907 17.332 1.00 96.81 94 GLU A O 1
ATOM 683 N N . ALA A 1 95 ? -7.495 -0.723 16.661 1.00 98.00 95 ALA A N 1
ATOM 684 C CA . ALA A 1 95 ? -7.015 -0.011 15.488 1.00 98.00 95 ALA A CA 1
ATOM 685 C C . ALA A 1 95 ? -8.158 0.319 14.518 1.00 98.00 95 ALA A C 1
ATOM 687 O O . ALA A 1 95 ? -8.230 1.435 14.014 1.00 98.00 95 ALA A O 1
ATOM 688 N N . LEU A 1 96 ? -9.111 -0.600 14.324 1.00 97.12 96 LEU A N 1
ATOM 689 C CA . LEU A 1 96 ? -10.262 -0.389 13.440 1.00 97.12 96 LEU A CA 1
ATOM 690 C C . LEU A 1 96 ? -11.335 0.552 14.011 1.00 97.12 96 LEU A C 1
ATOM 692 O O . LEU A 1 96 ? -12.294 0.872 13.309 1.00 97.12 96 LEU A O 1
ATOM 696 N N . LEU A 1 97 ? -11.174 1.070 15.234 1.00 94.75 97 LEU A N 1
ATOM 697 C CA . LEU A 1 97 ? -11.971 2.212 15.703 1.00 94.75 97 LEU A CA 1
ATOM 698 C C . LEU A 1 97 ? -11.609 3.510 14.967 1.00 94.75 97 LEU A C 1
ATOM 700 O O . LEU A 1 97 ? -12.380 4.470 15.010 1.00 94.75 97 LEU A O 1
ATOM 704 N N . ASP A 1 98 ? -10.457 3.545 14.296 1.00 94.69 98 ASP A N 1
ATOM 705 C CA . ASP A 1 98 ? -10.044 4.637 13.427 1.00 94.69 98 ASP A CA 1
ATOM 706 C C . ASP A 1 98 ? -10.614 4.483 12.004 1.00 94.69 98 ASP A C 1
ATOM 708 O O . ASP A 1 98 ? -10.316 3.494 11.334 1.00 94.69 98 ASP A O 1
ATOM 712 N N . PRO A 1 99 ? -11.393 5.459 11.496 1.00 93.12 99 PRO A N 1
ATOM 713 C CA . PRO A 1 99 ? -11.888 5.435 10.121 1.00 93.12 99 PRO A CA 1
ATOM 714 C C . PRO A 1 99 ? -10.782 5.291 9.066 1.00 93.12 99 PRO A C 1
ATOM 716 O O . PRO A 1 99 ? -10.941 4.491 8.146 1.00 93.12 99 PRO A O 1
ATOM 719 N N . ASN A 1 100 ? -9.634 5.964 9.234 1.00 93.25 100 ASN A N 1
ATOM 720 C CA . ASN A 1 100 ? -8.519 5.838 8.285 1.00 93.25 100 ASN A CA 1
ATOM 721 C C . ASN A 1 100 ? -7.979 4.399 8.271 1.00 93.25 100 ASN A C 1
ATOM 723 O O . ASN A 1 100 ? -7.638 3.862 7.221 1.00 93.25 100 ASN A O 1
ATOM 727 N N . ALA A 1 101 ? -7.953 3.738 9.432 1.00 96.75 101 ALA A N 1
ATOM 728 C CA . ALA A 1 101 ? -7.522 2.349 9.542 1.00 96.75 101 ALA A CA 1
ATOM 729 C C . ALA A 1 101 ? -8.499 1.381 8.860 1.00 96.75 101 ALA A C 1
ATOM 731 O O . ALA A 1 101 ? -8.065 0.356 8.343 1.00 96.75 101 ALA A O 1
ATOM 732 N N . GLN A 1 102 ? -9.799 1.689 8.818 1.00 95.88 102 GLN A N 1
ATOM 733 C CA . GLN A 1 102 ? -10.785 0.877 8.095 1.00 95.88 102 GLN A CA 1
ATOM 734 C C . GLN A 1 102 ? -10.608 0.965 6.573 1.00 95.88 102 GLN A C 1
ATOM 736 O O . GLN A 1 102 ? -10.770 -0.044 5.885 1.00 95.88 102 GLN A O 1
ATOM 741 N N . GLU A 1 103 ? -10.247 2.137 6.047 1.00 94.44 103 GLU A N 1
ATOM 742 C CA . GLU A 1 103 ? -9.893 2.298 4.630 1.00 94.44 103 GLU A CA 1
ATOM 743 C C . GLU A 1 103 ? -8.600 1.542 4.298 1.00 94.44 103 GLU A C 1
ATOM 745 O O . GLU A 1 103 ? -8.550 0.780 3.329 1.00 94.44 103 GLU A O 1
ATOM 750 N N . VAL A 1 104 ? -7.575 1.660 5.151 1.00 96.94 104 VAL A N 1
ATOM 751 C CA . VAL A 1 104 ? -6.335 0.880 5.011 1.00 96.94 104 VAL A CA 1
ATOM 752 C C . VAL A 1 104 ? -6.609 -0.621 5.082 1.00 96.94 104 VAL A C 1
ATOM 754 O O . VAL A 1 104 ? -6.078 -1.379 4.272 1.00 96.94 104 VAL A O 1
ATOM 757 N N . MET A 1 105 ? -7.500 -1.059 5.975 1.00 97.88 105 MET A N 1
ATOM 758 C CA . MET A 1 105 ? -7.916 -2.457 6.091 1.00 97.88 105 MET A CA 1
ATOM 759 C C . MET A 1 105 ? -8.585 -2.974 4.815 1.00 97.88 105 MET A C 1
ATOM 761 O O . MET A 1 105 ? -8.310 -4.100 4.398 1.00 97.88 105 MET A O 1
ATOM 765 N N . GLN A 1 106 ? -9.425 -2.161 4.165 1.00 97.00 106 GLN A N 1
ATOM 766 C CA . GLN A 1 106 ? -10.028 -2.532 2.888 1.00 97.00 106 GLN A CA 1
ATOM 767 C C . GLN A 1 106 ? -8.955 -2.847 1.848 1.00 97.00 106 GLN A C 1
ATOM 769 O O . GLN A 1 106 ? -8.983 -3.923 1.248 1.00 97.00 106 GLN A O 1
ATOM 774 N N . ALA A 1 107 ? -7.989 -1.951 1.648 1.00 96.69 107 ALA A N 1
ATOM 775 C CA . ALA A 1 107 ? -6.963 -2.209 0.650 1.00 96.69 107 ALA A CA 1
ATOM 776 C C . ALA A 1 107 ? -5.993 -3.309 1.053 1.00 96.69 107 ALA A C 1
ATOM 778 O O . ALA A 1 107 ? -5.534 -4.038 0.179 1.00 96.69 107 ALA A O 1
ATOM 779 N N . LEU A 1 108 ? -5.691 -3.439 2.346 1.00 98.19 108 LEU A N 1
ATOM 780 C CA . LEU A 1 108 ? -4.860 -4.518 2.859 1.00 98.19 108 LEU A CA 1
ATOM 781 C C . LEU A 1 108 ? -5.478 -5.867 2.493 1.00 98.19 108 LEU A C 1
ATOM 783 O O . LEU A 1 108 ? -4.788 -6.729 1.958 1.00 98.19 108 LEU A O 1
ATOM 787 N N . VAL A 1 109 ? -6.784 -6.028 2.718 1.00 98.12 109 VAL A N 1
ATOM 788 C CA . VAL A 1 109 ? -7.520 -7.242 2.357 1.00 98.12 109 VAL A CA 1
ATOM 789 C C . VAL A 1 109 ? -7.578 -7.427 0.841 1.00 98.12 109 VAL A C 1
ATOM 791 O O . VAL A 1 109 ? -7.285 -8.522 0.368 1.00 98.12 109 VAL A O 1
ATOM 794 N N . GLU A 1 110 ? -7.884 -6.380 0.071 1.00 97.12 110 GLU A N 1
ATOM 795 C CA . GLU A 1 110 ? -7.918 -6.449 -1.397 1.00 97.12 110 GLU A CA 1
ATOM 796 C C . GLU A 1 110 ? -6.554 -6.821 -2.004 1.00 97.12 110 GLU A C 1
ATOM 798 O O . GLU A 1 110 ? -6.514 -7.575 -2.972 1.00 97.12 110 GLU A O 1
ATOM 803 N N . CYS A 1 111 ? -5.444 -6.330 -1.445 1.00 97.50 111 CYS A N 1
ATOM 804 C CA . CYS A 1 111 ? -4.085 -6.680 -1.860 1.00 97.50 111 CYS A CA 1
ATOM 805 C C . CYS A 1 111 ? -3.716 -8.103 -1.400 1.00 97.50 111 CYS A C 1
ATOM 807 O O . CYS A 1 111 ? -3.291 -8.935 -2.197 1.00 97.50 111 CYS A O 1
ATOM 809 N N . ALA A 1 112 ? -3.875 -8.418 -0.116 1.00 97.12 112 ALA A N 1
ATOM 810 C CA . ALA A 1 112 ? -3.365 -9.662 0.451 1.00 97.12 112 ALA A CA 1
ATOM 811 C C . ALA A 1 112 ? -4.204 -10.886 0.062 1.00 97.12 112 ALA A C 1
ATOM 813 O O . ALA A 1 112 ? -3.654 -11.903 -0.355 1.00 97.12 112 ALA A O 1
ATOM 814 N N . LEU A 1 113 ? -5.525 -10.815 0.203 1.00 96.81 113 LEU A N 1
ATOM 815 C CA . LEU A 1 113 ? -6.377 -11.999 0.173 1.00 96.81 113 LEU A CA 1
ATOM 816 C C . LEU A 1 113 ? -6.906 -12.307 -1.232 1.00 96.81 113 LEU A C 1
ATOM 818 O O . LEU A 1 113 ? -7.061 -11.418 -2.074 1.00 96.81 113 LEU A O 1
ATOM 822 N N . ALA A 1 114 ? -7.190 -13.585 -1.482 1.00 94.50 114 ALA A N 1
ATOM 823 C CA . ALA A 1 114 ? -7.851 -14.040 -2.702 1.00 94.50 114 ALA A CA 1
ATOM 824 C C . ALA A 1 114 ? -9.335 -13.633 -2.721 1.00 94.50 114 ALA A C 1
ATOM 826 O O . ALA A 1 114 ? -9.932 -13.347 -1.684 1.00 94.50 114 ALA A O 1
ATOM 827 N N . SER A 1 115 ? -9.952 -13.612 -3.905 1.00 94.31 115 SER A N 1
ATOM 828 C CA . SER A 1 115 ? -11.330 -13.121 -4.090 1.00 94.31 115 SER A CA 1
ATOM 829 C C . SER A 1 115 ? -12.421 -13.885 -3.324 1.00 94.31 115 SER A C 1
ATOM 831 O O . SER A 1 115 ? -13.512 -13.362 -3.113 1.00 94.31 115 SER A O 1
ATOM 833 N N . ASP A 1 116 ? -12.142 -15.120 -2.910 1.00 95.94 116 ASP A N 1
ATOM 834 C CA . ASP A 1 116 ? -13.025 -15.979 -2.116 1.00 95.94 116 ASP A CA 1
ATOM 835 C C . ASP A 1 116 ? -12.796 -15.853 -0.598 1.00 95.94 116 ASP A C 1
ATOM 837 O O . ASP A 1 116 ? -13.545 -16.421 0.198 1.00 95.94 116 ASP A O 1
ATOM 841 N N . GLN A 1 117 ? -11.789 -15.083 -0.183 1.00 97.94 117 GLN A N 1
ATOM 842 C CA . GLN A 1 117 ? -11.459 -14.811 1.209 1.00 97.94 117 GLN A CA 1
ATOM 843 C C . GLN A 1 117 ? -12.005 -13.441 1.639 1.00 97.94 117 GLN A C 1
ATOM 845 O O . GLN A 1 117 ? -12.139 -12.508 0.845 1.00 97.94 117 GLN A O 1
ATOM 850 N N . SER A 1 118 ? -12.334 -13.302 2.924 1.00 98.31 118 SER A N 1
ATOM 851 C CA . SER A 1 118 ? -12.880 -12.054 3.466 1.00 98.31 118 SER A CA 1
ATOM 852 C C . SER A 1 118 ? -12.582 -11.894 4.949 1.00 98.31 118 SER A C 1
ATOM 854 O O . SER A 1 118 ? -12.447 -12.885 5.667 1.00 98.31 118 SER A O 1
ATOM 856 N N . VAL A 1 119 ? -12.554 -10.648 5.414 1.00 98.31 119 VAL A N 1
ATOM 857 C CA . VAL A 1 119 ? -12.434 -10.299 6.832 1.00 98.31 119 VAL A CA 1
ATOM 858 C C . VAL A 1 119 ? -13.628 -9.451 7.231 1.00 98.31 119 VAL A C 1
ATOM 860 O O . VAL A 1 119 ? -14.024 -8.542 6.506 1.00 98.31 119 VAL A O 1
ATOM 863 N N . SER A 1 120 ? -14.198 -9.736 8.397 1.00 97.81 120 SER A N 1
ATOM 864 C CA . SER A 1 120 ? -15.280 -8.943 8.971 1.00 97.81 120 SER A CA 1
ATOM 865 C C . SER A 1 120 ? -14.887 -8.354 10.316 1.00 97.81 120 SER A C 1
ATOM 867 O O . SER A 1 120 ? -14.224 -9.016 11.114 1.00 97.81 120 SER A O 1
ATOM 869 N N . TRP A 1 121 ? -15.381 -7.158 10.603 1.00 97.25 121 TRP A N 1
ATOM 870 C CA . TRP A 1 121 ? -15.212 -6.481 11.882 1.00 97.25 121 TRP A CA 1
ATOM 871 C C . TRP A 1 121 ? -16.499 -5.759 12.273 1.00 97.25 121 TRP A C 1
ATOM 873 O O . TRP A 1 121 ? -17.245 -5.286 11.415 1.00 97.25 121 TRP A O 1
ATOM 883 N N . ALA A 1 122 ? -16.761 -5.678 13.572 1.00 95.88 122 ALA A N 1
ATOM 884 C CA . ALA A 1 122 ? -17.892 -4.950 14.121 1.00 95.88 122 ALA A CA 1
ATOM 885 C C . ALA A 1 122 ? -17.473 -4.295 15.443 1.00 95.88 122 ALA A C 1
ATOM 887 O O . ALA A 1 122 ? -16.913 -5.000 16.289 1.00 95.88 122 ALA A O 1
ATOM 888 N N . PRO A 1 123 ? -17.763 -3.001 15.657 1.00 94.81 123 PRO A N 1
ATOM 889 C CA . PRO A 1 123 ? -17.556 -2.375 16.953 1.00 94.81 123 PRO A CA 1
ATOM 890 C C . PRO A 1 123 ? -18.583 -2.901 17.963 1.00 94.81 123 PRO A C 1
ATOM 892 O O . PRO A 1 123 ? -19.719 -3.252 17.607 1.00 94.81 123 PRO A O 1
ATOM 895 N N . THR A 1 124 ? -18.211 -2.897 19.240 1.00 93.56 124 THR A N 1
ATOM 896 C CA . THR A 1 124 ? -19.140 -3.147 20.350 1.00 93.56 124 THR A CA 1
ATOM 897 C C . THR A 1 124 ? -20.251 -2.084 20.399 1.00 93.56 124 THR A C 1
ATOM 899 O O . THR A 1 124 ? -20.100 -0.995 19.834 1.00 93.56 124 THR A O 1
ATOM 902 N N . PRO A 1 125 ? -21.395 -2.349 21.058 1.00 91.81 125 PRO A N 1
ATOM 903 C CA . PRO A 1 125 ? -22.449 -1.345 21.230 1.00 91.81 125 PRO A CA 1
ATOM 904 C C . PRO A 1 125 ? -21.955 -0.045 21.883 1.00 91.81 125 PRO A C 1
ATOM 906 O O . PRO A 1 125 ? -22.372 1.042 21.483 1.00 91.81 125 PRO A O 1
ATOM 909 N N . GLU A 1 126 ? -21.047 -0.144 22.855 1.00 90.00 126 GLU A N 1
ATOM 910 C CA . GLU A 1 126 ? -20.448 0.991 23.553 1.00 90.00 126 GLU A CA 1
ATOM 911 C C . GLU A 1 126 ? -19.540 1.809 22.627 1.00 90.00 126 GLU A C 1
ATOM 913 O O . GLU A 1 126 ? -19.659 3.034 22.567 1.00 90.00 126 GLU A O 1
ATOM 918 N N . GLU A 1 127 ? -18.672 1.146 21.859 1.00 91.25 127 GLU A N 1
ATOM 919 C CA . GLU A 1 127 ? -17.824 1.803 20.858 1.00 91.25 127 GLU A CA 1
ATOM 920 C C . GLU A 1 127 ? -18.661 2.442 19.757 1.00 91.25 127 GLU A C 1
ATOM 922 O O . GLU A 1 127 ? -18.391 3.567 19.351 1.00 91.25 127 GLU A O 1
ATOM 927 N N . ARG A 1 128 ? -19.732 1.775 19.321 1.00 89.19 128 ARG A N 1
ATOM 928 C CA . ARG A 1 128 ? -20.681 2.321 18.349 1.00 89.19 128 ARG A CA 1
ATOM 929 C C . ARG A 1 128 ? -21.355 3.583 18.873 1.00 89.19 128 ARG A C 1
ATOM 931 O O . ARG A 1 128 ? -21.473 4.561 18.139 1.00 89.19 128 ARG A O 1
ATOM 938 N N . ALA A 1 129 ? -21.775 3.584 20.137 1.00 85.69 129 ALA A N 1
ATOM 939 C CA . ALA A 1 129 ? -22.336 4.768 20.776 1.00 85.69 129 ALA A CA 1
ATOM 940 C C . ALA A 1 129 ? -21.302 5.903 20.871 1.00 85.69 129 ALA A C 1
ATOM 942 O O . ALA A 1 129 ? -21.646 7.057 20.619 1.00 85.69 129 ALA A O 1
ATOM 943 N N . ALA A 1 130 ? -20.038 5.588 21.168 1.00 83.44 130 ALA A N 1
ATOM 944 C CA . ALA A 1 130 ? -18.951 6.565 21.198 1.00 83.44 130 ALA A CA 1
ATOM 945 C C . ALA A 1 130 ? -18.623 7.132 19.802 1.00 83.44 130 ALA A C 1
ATOM 947 O O . ALA A 1 130 ? -18.466 8.345 19.667 1.00 83.44 130 ALA A O 1
ATOM 948 N N . LEU A 1 131 ? -18.603 6.291 18.761 1.00 82.75 131 LEU A N 1
ATOM 949 C CA . LEU A 1 131 ? -18.435 6.697 17.359 1.00 82.75 131 LEU A CA 1
ATOM 950 C C . LEU A 1 131 ? -19.585 7.601 16.893 1.00 82.75 131 LEU A C 1
ATOM 952 O O . LEU A 1 131 ? -19.346 8.622 16.257 1.00 82.75 131 LEU A O 1
ATOM 956 N N . ALA A 1 132 ? -20.829 7.264 17.248 1.00 81.12 132 ALA A N 1
ATOM 957 C CA . ALA A 1 132 ? -22.013 8.040 16.872 1.00 81.12 132 ALA A CA 1
ATOM 958 C C . ALA A 1 132 ? -22.149 9.358 17.657 1.00 81.12 132 ALA A C 1
ATOM 960 O O . ALA A 1 132 ? -22.607 10.361 17.113 1.00 81.12 132 ALA A O 1
ATOM 961 N N . GLY A 1 133 ? -21.770 9.361 18.939 1.00 70.69 133 GLY A N 1
ATOM 962 C CA . GLY A 1 133 ? -21.780 10.545 19.804 1.00 70.69 133 GLY A CA 1
ATOM 963 C C . GLY A 1 133 ? -20.602 11.491 19.559 1.00 70.69 133 GLY A C 1
ATOM 964 O O . GLY A 1 133 ? -20.642 12.657 19.965 1.00 70.69 133 GLY A O 1
ATOM 965 N N . GLY A 1 134 ? -19.566 11.006 18.872 1.00 59.31 134 GLY A N 1
ATOM 966 C CA . GLY A 1 134 ? -18.385 11.745 18.459 1.00 59.31 134 GLY A CA 1
ATOM 967 C C . GLY A 1 134 ? -18.697 12.837 17.439 1.00 59.31 134 GLY A C 1
ATOM 968 O O . GLY A 1 134 ? -18.301 12.760 16.285 1.00 59.31 134 GLY A O 1
ATOM 969 N N . SER A 1 135 ? -19.263 13.948 17.908 1.00 46.75 135 SER A N 1
ATOM 970 C CA . SER A 1 135 ? -19.281 15.245 17.202 1.00 46.75 135 SER A CA 1
ATOM 971 C C . SER A 1 135 ? -17.856 15.776 16.907 1.00 46.75 135 SER A C 1
ATOM 973 O O . SER A 1 135 ? -17.687 16.846 16.330 1.00 46.75 135 SER A O 1
ATOM 975 N N . GLY A 1 136 ? -16.820 15.055 17.360 1.00 42.50 136 GLY A N 1
ATOM 976 C CA . GLY A 1 136 ? -15.411 15.435 17.354 1.00 42.50 136 GLY A CA 1
ATOM 977 C C . GLY A 1 136 ? -14.584 14.934 16.170 1.00 42.50 136 GLY A C 1
ATOM 978 O O . GLY A 1 136 ? -13.514 15.492 15.956 1.00 42.50 136 GLY A O 1
ATOM 979 N N . ALA A 1 137 ? -15.064 13.983 15.355 1.00 45.06 137 ALA A N 1
ATOM 980 C CA . ALA A 1 137 ? -14.377 13.651 14.095 1.00 45.06 137 ALA A CA 1
ATOM 981 C C . ALA A 1 137 ? -14.362 14.849 13.121 1.00 45.06 137 ALA A C 1
ATOM 983 O O . ALA A 1 137 ? -13.484 14.956 12.274 1.00 45.06 137 ALA A O 1
ATOM 984 N N . SER A 1 138 ? -15.283 15.804 13.310 1.00 40.97 138 SER A N 1
ATOM 985 C CA . SER A 1 138 ? -15.357 17.048 12.540 1.00 40.97 138 SER A CA 1
ATOM 986 C C . SER A 1 138 ? -14.768 18.274 13.260 1.00 40.97 138 SER A C 1
ATOM 988 O O . SER A 1 138 ? -14.686 19.339 12.656 1.00 40.97 138 SER A O 1
ATOM 990 N N . ALA A 1 139 ? -14.369 18.176 14.537 1.00 36.47 139 ALA A N 1
ATOM 991 C CA . ALA A 1 139 ? -13.987 19.348 15.344 1.00 36.47 139 ALA A CA 1
ATOM 992 C C . ALA A 1 139 ? -12.475 19.653 15.365 1.00 36.47 139 ALA A C 1
ATOM 994 O O . ALA A 1 139 ? -12.081 20.688 15.903 1.00 36.47 139 ALA A O 1
ATOM 995 N N . VAL A 1 140 ? -11.637 18.783 14.787 1.00 42.25 140 VAL A N 1
ATOM 996 C CA . VAL A 1 140 ? -10.173 18.972 14.711 1.00 42.25 140 VAL A CA 1
ATOM 997 C C . VAL A 1 140 ? -9.741 19.736 13.446 1.00 42.25 140 VAL A C 1
ATOM 999 O O . VAL A 1 140 ? -8.623 20.230 13.391 1.00 42.25 140 VAL A O 1
ATOM 1002 N N . PHE A 1 141 ? -10.639 19.976 12.486 1.00 45.78 141 PHE A N 1
ATOM 1003 C CA . PHE A 1 141 ? -10.351 20.774 11.286 1.00 45.78 141 PHE A CA 1
ATOM 1004 C C . PHE A 1 141 ? -11.073 22.127 11.336 1.00 45.78 141 PHE A C 1
ATOM 1006 O O . PHE A 1 141 ? -11.980 22.404 10.557 1.00 45.78 141 PHE A O 1
ATOM 1013 N N . LYS A 1 142 ? -10.701 22.982 12.298 1.00 40.47 142 LYS A N 1
ATOM 1014 C CA . LYS A 1 142 ? -11.187 24.375 12.352 1.00 40.47 142 LYS A CA 1
ATOM 1015 C C . LYS A 1 142 ? -10.532 25.296 11.311 1.00 40.47 142 LYS A C 1
ATOM 1017 O O . LYS A 1 142 ? -11.040 26.394 11.105 1.00 40.47 142 LYS A O 1
ATOM 1022 N N . ASP A 1 143 ? -9.500 24.827 10.609 1.00 37.72 143 ASP A N 1
ATOM 1023 C CA . ASP A 1 143 ? -8.690 25.638 9.691 1.00 37.72 143 ASP A CA 1
ATOM 1024 C C . ASP A 1 143 ? -9.032 25.414 8.203 1.00 37.72 143 ASP A C 1
ATOM 1026 O O . ASP A 1 143 ? -8.164 25.333 7.341 1.00 37.72 143 ASP A O 1
ATOM 1030 N N . GLY A 1 144 ? -10.326 25.361 7.876 1.00 34.72 144 GLY A N 1
ATOM 1031 C CA . GLY A 1 144 ? -10.796 25.739 6.535 1.00 34.72 144 GLY A CA 1
ATOM 1032 C C . GLY A 1 144 ? -10.796 24.674 5.434 1.00 34.72 144 GLY A C 1
ATOM 1033 O O . GLY A 1 144 ? -11.260 24.978 4.337 1.00 34.72 144 GLY A O 1
ATOM 1034 N N . PHE A 1 145 ? -10.392 23.428 5.695 1.00 39.88 145 PHE A N 1
ATOM 1035 C CA . PHE A 1 145 ? -10.650 22.333 4.753 1.00 39.88 145 PHE A CA 1
ATOM 1036 C C . PHE A 1 145 ? -12.051 21.759 4.971 1.00 39.88 145 PHE A C 1
ATOM 1038 O O . PHE A 1 145 ? -12.284 20.831 5.744 1.00 39.88 145 PHE A O 1
ATOM 1045 N N . SER A 1 146 ? -13.011 22.360 4.272 1.00 32.66 146 SER A N 1
ATOM 1046 C CA . SER A 1 146 ? -14.299 21.734 4.014 1.00 32.66 146 SER A CA 1
ATOM 1047 C C . SER A 1 146 ? -14.052 20.525 3.116 1.00 32.66 146 SER A C 1
ATOM 1049 O O . SER A 1 146 ? -14.006 20.667 1.896 1.00 32.66 146 SER A O 1
ATOM 1051 N N . TRP A 1 147 ? -13.967 19.327 3.695 1.00 37.41 147 TRP A N 1
ATOM 1052 C CA . TRP A 1 147 ? -14.462 18.159 2.979 1.00 37.41 147 TRP A CA 1
ATOM 1053 C C . TRP A 1 147 ? -15.908 18.497 2.637 1.00 37.41 147 TRP A C 1
ATOM 1055 O O . TRP A 1 147 ? -16.765 18.494 3.518 1.00 37.41 147 TRP A O 1
ATOM 1065 N N . THR A 1 148 ? -16.200 18.858 1.386 1.00 36.03 148 THR A N 1
ATOM 1066 C CA . THR A 1 148 ? -17.514 18.485 0.879 1.00 36.03 148 THR A CA 1
ATOM 1067 C C . THR A 1 148 ? -17.486 16.968 0.997 1.00 36.03 148 THR A C 1
ATOM 1069 O O . THR A 1 148 ? -16.635 16.337 0.364 1.00 36.03 148 THR A O 1
ATOM 1072 N N . PRO A 1 149 ? -18.308 16.353 1.871 1.00 37.19 149 PRO A N 1
ATOM 1073 C CA . PRO A 1 149 ? -18.546 14.930 1.723 1.00 37.19 149 PRO A CA 1
ATOM 1074 C C . PRO A 1 149 ? -18.899 14.780 0.250 1.00 37.19 149 PRO A C 1
ATOM 1076 O O . PRO A 1 149 ? -19.732 15.562 -0.219 1.00 37.19 149 PRO A O 1
ATOM 1079 N N . LEU A 1 150 ? -18.249 13.873 -0.486 1.00 40.25 150 LEU A N 1
ATOM 1080 C CA . LEU A 1 150 ? -18.781 13.448 -1.779 1.00 40.25 150 LEU A CA 1
ATOM 1081 C C . LEU A 1 150 ? -20.286 13.289 -1.559 1.00 40.25 150 LEU A C 1
ATOM 1083 O O . LEU A 1 150 ? -20.683 12.494 -0.699 1.00 40.25 150 LEU A O 1
ATOM 1087 N N . GLU A 1 151 ? -21.091 14.166 -2.166 1.00 32.94 151 GLU A N 1
ATOM 1088 C CA . GLU A 1 151 ? -22.514 14.272 -1.857 1.00 32.94 151 GLU A CA 1
ATOM 1089 C C . GLU A 1 151 ? -23.119 12.886 -2.100 1.00 32.94 151 GLU A C 1
ATOM 1091 O O . GLU A 1 151 ? -23.215 12.431 -3.237 1.00 32.94 151 GLU A O 1
ATOM 1096 N N . GLY A 1 152 ? -23.426 12.165 -1.014 1.00 37.09 152 GLY A N 1
ATOM 1097 C CA . GLY A 1 152 ? -23.787 10.745 -1.070 1.00 37.09 152 GLY A CA 1
ATOM 1098 C C . GLY A 1 152 ? -22.985 9.789 -0.178 1.00 37.09 152 GLY A C 1
ATOM 1099 O O . GLY A 1 152 ? -23.335 8.609 -0.146 1.00 37.09 152 GLY A O 1
ATOM 1100 N N . LEU A 1 153 ? -21.975 10.241 0.582 1.00 42.88 153 LEU A N 1
ATOM 1101 C CA . LEU A 1 153 ? -21.277 9.399 1.569 1.00 42.88 153 LEU A CA 1
ATOM 1102 C C . LEU A 1 153 ? -22.212 8.983 2.718 1.00 42.88 153 LEU A C 1
ATOM 1104 O O . LEU A 1 153 ? -22.410 9.672 3.717 1.00 42.88 153 LEU A O 1
ATOM 1108 N N . VAL A 1 154 ? -22.838 7.833 2.479 1.00 42.00 154 VAL A N 1
ATOM 1109 C CA . VAL A 1 154 ? -23.407 6.837 3.384 1.00 42.00 154 VAL A CA 1
ATOM 1110 C C . VAL A 1 154 ? -23.252 7.196 4.866 1.00 42.00 154 VAL A C 1
ATOM 1112 O O . VAL A 1 154 ? -22.192 7.036 5.463 1.00 42.00 154 VAL A O 1
ATOM 1115 N N . LYS A 1 155 ? -24.369 7.591 5.490 1.00 46.53 155 LYS A N 1
ATOM 1116 C CA . LYS A 1 155 ? -24.576 7.501 6.945 1.00 46.53 155 LYS A CA 1
ATOM 1117 C C . LYS A 1 155 ? -24.017 6.142 7.404 1.00 46.53 155 LYS A C 1
ATOM 1119 O O . LYS A 1 155 ? -24.448 5.153 6.806 1.00 46.53 155 LYS A O 1
ATOM 1124 N N . PRO A 1 156 ? -23.102 6.047 8.388 1.00 47.22 156 PRO A N 1
ATOM 1125 C CA . PRO A 1 156 ? -22.480 4.776 8.757 1.00 47.22 156 PRO A CA 1
ATOM 1126 C C . PRO A 1 156 ? -23.569 3.825 9.267 1.00 47.22 156 PRO A C 1
ATOM 1128 O O . PRO A 1 156 ? -23.999 3.893 10.412 1.00 47.22 156 PRO A O 1
ATOM 1131 N N . SER A 1 157 ? -24.103 3.009 8.357 1.00 47.12 157 SER A N 1
ATOM 1132 C CA . SER A 1 157 ? -25.212 2.080 8.602 1.00 47.12 157 SER A CA 1
ATOM 1133 C C . SER A 1 157 ? -24.732 0.641 8.710 1.00 47.12 157 SER A C 1
ATOM 1135 O O . SER A 1 157 ? -25.526 -0.263 8.962 1.00 47.12 157 SER A O 1
ATOM 1137 N N . LYS A 1 158 ? -23.430 0.408 8.523 1.00 57.75 158 LYS A N 1
ATOM 1138 C CA . LYS A 1 158 ? -22.859 -0.920 8.654 1.00 57.75 158 LYS A CA 1
ATOM 1139 C C . LYS A 1 158 ? -22.360 -1.119 10.074 1.00 57.75 158 LYS A C 1
ATOM 1141 O O . LYS A 1 158 ? -21.247 -0.759 10.425 1.00 57.75 158 LYS A O 1
ATOM 1146 N N . ASP A 1 159 ? -23.216 -1.760 10.859 1.00 82.75 159 ASP A N 1
ATOM 1147 C CA . ASP A 1 159 ? -22.877 -2.383 12.140 1.00 82.75 159 ASP A CA 1
ATOM 1148 C C . ASP A 1 159 ? -21.734 -3.404 12.020 1.00 82.75 159 ASP A C 1
ATOM 1150 O O . ASP A 1 159 ? -21.106 -3.746 13.018 1.00 82.75 159 ASP A O 1
ATOM 1154 N N . VAL A 1 160 ? -21.501 -3.902 10.803 1.00 91.94 160 VAL A N 1
ATOM 1155 C CA . VAL A 1 160 ? -20.467 -4.870 10.452 1.00 91.94 160 VAL A CA 1
ATOM 1156 C C . VAL A 1 160 ? -19.827 -4.445 9.132 1.00 91.94 160 VAL A C 1
ATOM 1158 O O . VAL A 1 160 ? -20.500 -4.390 8.097 1.00 91.94 160 VAL A O 1
ATOM 1161 N N . SER A 1 161 ? -18.527 -4.178 9.160 1.00 94.94 161 SER A N 1
ATOM 1162 C CA . SER A 1 161 ? -17.702 -4.009 7.965 1.00 94.94 161 SER A CA 1
ATOM 1163 C C . SER A 1 161 ? -17.242 -5.381 7.482 1.00 94.94 161 SER A C 1
ATOM 1165 O O . SER A 1 161 ? -16.832 -6.219 8.284 1.00 94.94 161 SER A O 1
ATOM 1167 N N . VAL A 1 162 ? -17.339 -5.625 6.176 1.00 96.62 162 VAL A N 1
ATOM 1168 C CA . VAL A 1 162 ? -16.852 -6.848 5.526 1.00 96.62 162 VAL A CA 1
ATOM 1169 C C . VAL A 1 162 ? -16.015 -6.425 4.331 1.00 96.62 162 VAL A C 1
ATOM 1171 O O . VAL A 1 162 ? -16.510 -5.702 3.464 1.00 96.62 162 VAL A O 1
ATOM 1174 N N . TRP A 1 163 ? -14.766 -6.873 4.302 1.00 97.56 163 TRP A N 1
ATOM 1175 C CA . TRP A 1 163 ? -13.806 -6.612 3.236 1.00 97.56 163 TRP A CA 1
ATOM 1176 C C . TRP A 1 163 ? -13.486 -7.920 2.520 1.00 97.56 163 TRP A C 1
ATOM 1178 O O . TRP A 1 163 ? -13.261 -8.942 3.170 1.00 97.56 163 TRP A O 1
ATOM 1188 N N . HIS A 1 164 ? -13.480 -7.889 1.191 1.00 97.88 164 HIS A N 1
ATOM 1189 C CA . HIS A 1 164 ? -13.225 -9.054 0.347 1.00 97.88 164 HIS A CA 1
ATOM 1190 C C . HIS A 1 164 ? -11.858 -8.937 -0.311 1.00 97.88 164 HIS A C 1
ATOM 1192 O O . HIS A 1 164 ? -11.463 -7.847 -0.728 1.00 97.88 164 HIS A O 1
ATOM 1198 N N . GLY A 1 165 ? -11.145 -10.058 -0.393 1.00 96.88 165 GLY A N 1
ATOM 1199 C CA . GLY A 1 165 ? -9.891 -10.115 -1.127 1.00 96.88 165 GLY A CA 1
ATOM 1200 C C . GLY A 1 165 ? -10.088 -9.864 -2.619 1.00 96.88 165 GLY A C 1
ATOM 1201 O O . GLY A 1 165 ? -11.210 -9.874 -3.134 1.00 96.88 165 GLY A O 1
ATOM 1202 N N . ARG A 1 166 ? -8.986 -9.616 -3.330 1.00 94.00 166 ARG A N 1
ATOM 1203 C CA . ARG A 1 166 ? -9.023 -9.378 -4.777 1.00 94.00 166 ARG A CA 1
ATOM 1204 C C . ARG A 1 166 ? -7.763 -9.863 -5.486 1.00 94.00 166 ARG A C 1
ATOM 1206 O O . ARG A 1 166 ? -7.865 -10.720 -6.355 1.00 94.00 166 ARG A O 1
ATOM 1213 N N . ALA A 1 167 ? -6.601 -9.327 -5.127 1.00 92.69 167 ALA A N 1
ATOM 1214 C CA . ALA A 1 167 ? -5.337 -9.599 -5.805 1.00 92.69 167 ALA A CA 1
ATOM 1215 C C . ALA A 1 167 ? -4.730 -10.952 -5.424 1.00 92.69 167 ALA A C 1
ATOM 1217 O O . ALA A 1 167 ? -4.044 -11.560 -6.244 1.00 92.69 167 ALA A O 1
ATOM 1218 N N . GLY A 1 168 ? -4.983 -11.435 -4.202 1.00 93.81 168 GLY A N 1
ATOM 1219 C CA . GLY A 1 168 ? -4.427 -12.701 -3.734 1.00 93.81 168 GLY A CA 1
ATOM 1220 C C . GLY A 1 168 ? -2.900 -12.714 -3.749 1.00 93.81 168 GLY A C 1
ATOM 1221 O O . GLY A 1 168 ? -2.309 -13.715 -4.157 1.00 93.81 168 GLY A O 1
ATOM 1222 N N . LEU A 1 169 ? -2.263 -11.608 -3.342 1.00 9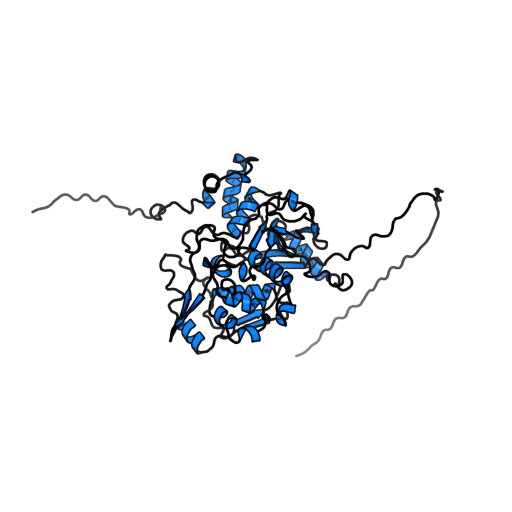3.94 169 LEU A N 1
ATOM 1223 C CA . LEU A 1 169 ? -0.803 -11.530 -3.222 1.00 93.94 169 LEU A CA 1
ATOM 1224 C C . LEU A 1 169 ? -0.288 -12.478 -2.132 1.00 93.94 169 LEU A C 1
ATOM 1226 O O . LEU A 1 169 ? 0.779 -13.057 -2.278 1.00 93.94 169 LEU A O 1
ATOM 1230 N N . CYS A 1 170 ? -1.073 -12.666 -1.070 1.00 95.88 170 CYS A N 1
ATOM 1231 C CA . CYS A 1 170 ? -0.741 -13.427 0.130 1.00 95.88 170 CYS A CA 1
ATOM 1232 C C . CYS A 1 170 ? -1.945 -14.199 0.705 1.00 95.88 170 CYS A C 1
ATOM 1234 O O . CYS A 1 170 ? -2.357 -13.950 1.845 1.00 95.88 170 CYS A O 1
ATOM 1236 N N . PRO A 1 171 ? -2.526 -15.157 -0.030 1.00 95.38 171 PRO A N 1
ATOM 1237 C CA . PRO A 1 171 ? -3.727 -15.857 0.424 1.00 95.38 171 PRO A CA 1
ATOM 1238 C C . PRO A 1 171 ? -3.508 -16.645 1.727 1.00 95.38 171 PRO A C 1
ATOM 1240 O O . PRO A 1 171 ? -4.436 -16.785 2.528 1.00 95.38 171 PRO A O 1
ATOM 1243 N N . ASP A 1 172 ? -2.281 -17.107 1.986 1.00 95.62 172 ASP A N 1
ATOM 1244 C CA . ASP A 1 172 ? -1.933 -17.861 3.198 1.00 95.62 172 ASP A CA 1
ATOM 1245 C C . ASP A 1 172 ? -2.029 -17.017 4.476 1.00 95.62 172 ASP A C 1
ATOM 1247 O O . ASP A 1 172 ? -2.290 -17.559 5.557 1.00 95.62 172 ASP A O 1
ATOM 1251 N N . TRP A 1 173 ? -1.919 -15.684 4.356 1.00 98.00 173 TRP A N 1
ATOM 1252 C CA . TRP A 1 173 ? -2.069 -14.761 5.484 1.00 98.00 173 TRP A CA 1
ATOM 1253 C C . TRP A 1 173 ? -3.463 -14.868 6.122 1.00 98.00 173 TRP A C 1
ATOM 1255 O O . TRP A 1 173 ? -3.632 -14.638 7.315 1.00 98.00 173 TRP A O 1
ATOM 1265 N N . HIS A 1 174 ? -4.479 -15.323 5.386 1.00 98.12 174 HIS A N 1
ATOM 1266 C CA . HIS A 1 174 ? -5.796 -15.588 5.968 1.00 98.12 174 HIS A CA 1
ATOM 1267 C C . HIS A 1 174 ? -5.760 -16.626 7.110 1.00 98.12 174 HIS A C 1
ATOM 1269 O O . HIS A 1 174 ? -6.605 -16.602 8.006 1.00 98.12 174 HIS A O 1
ATOM 1275 N N . THR A 1 175 ? -4.792 -17.549 7.094 1.00 97.75 175 THR A N 1
ATOM 1276 C CA . THR A 1 175 ? -4.720 -18.679 8.039 1.00 97.75 175 THR A CA 1
ATOM 1277 C C . THR A 1 175 ? -3.504 -18.657 8.961 1.00 97.75 175 THR A C 1
ATOM 1279 O O . THR A 1 175 ? -3.553 -19.268 10.030 1.00 97.75 175 THR A O 1
ATOM 1282 N N . GLY A 1 176 ? -2.446 -17.927 8.605 1.00 97.50 176 GLY A N 1
ATOM 1283 C CA . GLY A 1 176 ? -1.227 -17.799 9.403 1.00 97.50 176 GLY A CA 1
ATOM 1284 C C . GLY A 1 176 ? -0.612 -16.405 9.319 1.00 97.50 176 GLY A C 1
ATOM 1285 O O . GLY A 1 176 ? -1.073 -15.564 8.560 1.00 97.50 176 GLY A O 1
ATOM 1286 N N . ALA A 1 177 ? 0.425 -16.154 10.117 1.00 97.88 177 ALA A N 1
ATOM 1287 C CA . ALA A 1 177 ? 1.197 -14.918 10.021 1.00 97.88 177 ALA A CA 1
ATOM 1288 C C . ALA A 1 177 ? 1.883 -14.805 8.639 1.00 97.88 177 ALA A C 1
ATOM 1290 O O . ALA A 1 177 ? 2.298 -15.828 8.083 1.00 97.88 177 ALA A O 1
ATOM 1291 N N . PRO A 1 178 ? 2.025 -13.592 8.079 1.00 97.75 178 PRO A N 1
ATOM 1292 C CA . PRO A 1 178 ? 2.630 -13.391 6.772 1.00 97.75 178 PRO A CA 1
ATOM 1293 C C . PRO A 1 178 ? 4.152 -13.561 6.841 1.00 97.75 178 PRO A C 1
ATOM 1295 O O . PRO A 1 178 ? 4.804 -13.116 7.788 1.00 97.75 178 PRO A O 1
ATOM 1298 N N . SER A 1 179 ? 4.741 -14.149 5.800 1.00 96.75 179 SER A N 1
ATOM 1299 C CA . SER A 1 179 ? 6.197 -14.141 5.615 1.00 96.75 179 SER A CA 1
ATOM 1300 C C . SER A 1 179 ? 6.712 -12.728 5.308 1.00 96.75 179 SER A C 1
ATOM 1302 O O . SER A 1 179 ? 5.947 -11.865 4.884 1.00 96.75 179 SER A O 1
ATOM 1304 N N . ALA A 1 180 ? 8.019 -12.489 5.456 1.00 96.12 180 ALA A N 1
ATOM 1305 C CA . ALA A 1 180 ? 8.619 -11.203 5.085 1.00 96.12 180 ALA A CA 1
ATOM 1306 C C . ALA A 1 180 ? 8.388 -10.858 3.600 1.00 96.12 180 ALA A C 1
ATOM 1308 O O . ALA A 1 180 ? 7.974 -9.749 3.292 1.00 96.12 180 ALA A O 1
ATOM 1309 N N . ALA A 1 181 ? 8.549 -11.825 2.690 1.00 95.88 181 ALA A N 1
ATOM 1310 C CA . ALA A 1 181 ? 8.283 -11.622 1.263 1.00 95.88 181 ALA A CA 1
ATOM 1311 C C . ALA A 1 181 ? 6.817 -11.235 0.997 1.00 95.88 181 ALA A C 1
ATOM 1313 O O . ALA A 1 181 ? 6.533 -10.327 0.220 1.00 95.88 181 ALA A O 1
ATOM 1314 N N . CYS A 1 182 ? 5.883 -11.877 1.705 1.00 96.88 182 CYS A N 1
ATOM 1315 C CA . CYS A 1 182 ? 4.478 -11.501 1.650 1.00 96.88 182 CYS A CA 1
ATOM 1316 C C . CYS A 1 182 ? 4.247 -10.057 2.128 1.00 96.88 182 CYS A C 1
ATOM 1318 O O . CYS A 1 182 ? 3.545 -9.289 1.469 1.00 96.88 182 CYS A O 1
ATOM 1320 N N . GLN A 1 183 ? 4.849 -9.680 3.259 1.00 97.88 183 GLN A N 1
ATOM 1321 C CA . GLN A 1 183 ? 4.741 -8.322 3.786 1.00 97.88 183 GLN A CA 1
ATOM 1322 C C . GLN A 1 183 ? 5.282 -7.292 2.790 1.00 97.88 183 GLN A C 1
ATOM 1324 O O . GLN A 1 183 ? 4.633 -6.272 2.573 1.00 97.88 183 GLN A O 1
ATOM 1329 N N . GLU A 1 184 ? 6.416 -7.573 2.145 1.00 97.44 184 GLU A N 1
ATOM 1330 C CA . GLU A 1 184 ? 7.009 -6.698 1.131 1.00 97.44 184 GLU A CA 1
ATOM 1331 C C . GLU A 1 184 ? 6.078 -6.490 -0.068 1.00 97.44 184 GLU A C 1
ATOM 1333 O O . GLU A 1 184 ? 5.807 -5.356 -0.463 1.00 97.44 184 GLU A O 1
ATOM 1338 N N . LEU A 1 185 ? 5.515 -7.575 -0.605 1.00 96.75 185 LEU A N 1
ATOM 1339 C CA . LEU A 1 185 ? 4.634 -7.505 -1.768 1.00 96.75 185 LEU A CA 1
ATOM 1340 C C . LEU A 1 185 ? 3.316 -6.778 -1.460 1.00 96.75 185 LEU A C 1
ATOM 1342 O O . LEU A 1 185 ? 2.845 -5.955 -2.247 1.00 96.75 185 LEU A O 1
ATOM 1346 N N . VAL A 1 186 ? 2.719 -7.045 -0.295 1.00 97.88 186 VAL A N 1
ATOM 1347 C CA . VAL A 1 186 ? 1.510 -6.331 0.141 1.00 97.88 186 VAL A CA 1
ATOM 1348 C C . VAL A 1 186 ? 1.820 -4.862 0.418 1.00 97.88 186 VAL A C 1
ATOM 1350 O O . VAL A 1 186 ? 1.020 -4.000 0.057 1.00 97.88 186 VAL A O 1
ATOM 1353 N N . SER A 1 187 ? 2.993 -4.557 0.977 1.00 97.81 187 SER A N 1
ATOM 1354 C CA . SER A 1 187 ? 3.441 -3.178 1.184 1.00 97.81 187 SER A CA 1
ATOM 1355 C C . SER A 1 187 ? 3.566 -2.425 -0.137 1.00 97.81 187 SER A C 1
ATOM 1357 O O . SER A 1 187 ? 3.011 -1.338 -0.281 1.00 97.81 187 SER A O 1
ATOM 1359 N N . ALA A 1 188 ? 4.212 -3.038 -1.131 1.00 97.19 188 ALA A N 1
ATOM 1360 C CA . ALA A 1 188 ? 4.320 -2.499 -2.480 1.00 97.19 188 ALA A CA 1
ATOM 1361 C C . ALA A 1 188 ? 2.944 -2.203 -3.101 1.00 97.19 188 ALA A C 1
ATOM 1363 O O . ALA A 1 188 ? 2.754 -1.135 -3.682 1.00 97.19 188 ALA A O 1
ATOM 1364 N N . CYS A 1 189 ? 1.961 -3.093 -2.914 1.00 97.88 189 CYS A N 1
ATOM 1365 C CA . CYS A 1 189 ? 0.586 -2.883 -3.379 1.00 97.88 189 CYS A CA 1
ATOM 1366 C C . CYS A 1 189 ? -0.073 -1.681 -2.698 1.00 97.88 189 CYS A C 1
ATOM 1368 O O . CYS A 1 189 ? -0.700 -0.861 -3.363 1.00 97.88 189 CYS A O 1
ATOM 1370 N N . LEU A 1 190 ? 0.092 -1.535 -1.383 1.00 96.94 190 LEU A N 1
ATOM 1371 C CA . LEU A 1 190 ? -0.465 -0.409 -0.634 1.00 96.94 190 LEU A CA 1
ATOM 1372 C C . LEU A 1 190 ? 0.165 0.929 -1.055 1.00 96.94 190 LEU A C 1
ATOM 1374 O O . LEU A 1 190 ? -0.575 1.877 -1.321 1.00 96.94 190 LEU A O 1
ATOM 1378 N N . TYR A 1 191 ? 1.493 1.003 -1.212 1.00 91.88 191 TYR A N 1
ATOM 1379 C CA . TYR A 1 191 ? 2.168 2.214 -1.707 1.00 91.88 191 TYR A CA 1
ATOM 1380 C C . TYR A 1 191 ? 1.726 2.580 -3.115 1.00 91.88 191 TYR A C 1
ATOM 1382 O O . TYR A 1 191 ? 1.407 3.733 -3.394 1.00 91.88 191 TYR A O 1
ATOM 1390 N N . ALA A 1 192 ? 1.650 1.579 -3.990 1.00 95.38 192 ALA A N 1
ATOM 1391 C CA . ALA A 1 192 ? 1.187 1.757 -5.348 1.00 95.38 192 ALA A CA 1
ATOM 1392 C C . ALA A 1 192 ? -0.282 2.193 -5.400 1.00 95.38 192 ALA A C 1
ATOM 1394 O O . ALA A 1 192 ? -0.732 2.621 -6.450 1.00 95.38 192 ALA A O 1
ATOM 1395 N N . ARG A 1 193 ? -1.045 2.141 -4.302 1.00 95.00 193 ARG A N 1
ATOM 1396 C CA . ARG A 1 193 ? -2.396 2.716 -4.218 1.00 95.00 193 ARG A CA 1
ATOM 1397 C C . ARG A 1 193 ? -2.439 4.100 -3.586 1.00 95.00 193 ARG A C 1
ATOM 1399 O O . ARG A 1 193 ? -3.493 4.721 -3.656 1.00 95.00 193 ARG A O 1
ATOM 1406 N N . ASN A 1 194 ? -1.340 4.587 -3.015 1.00 91.75 194 ASN A N 1
ATOM 1407 C CA . ASN A 1 194 ? -1.247 5.958 -2.532 1.00 91.75 194 ASN A CA 1
ATOM 1408 C C . ASN A 1 194 ? -1.323 6.939 -3.696 1.00 91.75 194 ASN A C 1
ATOM 1410 O O . ASN A 1 194 ? -0.674 6.743 -4.717 1.00 91.75 194 ASN A O 1
ATOM 1414 N N . ASN A 1 195 ? -2.085 8.000 -3.533 1.00 86.94 195 ASN A N 1
ATOM 1415 C CA . ASN A 1 195 ? -2.168 9.137 -4.414 1.00 86.94 195 ASN A CA 1
ATOM 1416 C C . ASN A 1 195 ? -2.352 10.405 -3.574 1.00 86.94 195 ASN A C 1
ATOM 1418 O O . ASN A 1 195 ? -3.462 10.826 -3.245 1.00 86.94 195 ASN A O 1
ATOM 1422 N N . ALA A 1 196 ? -1.215 11.029 -3.275 1.00 82.88 196 ALA A N 1
ATOM 1423 C CA . ALA A 1 196 ? -1.086 12.343 -2.656 1.00 82.88 196 ALA A CA 1
ATOM 1424 C C . ALA A 1 196 ? -1.981 13.435 -3.272 1.00 82.88 196 ALA A C 1
ATOM 1426 O O . ALA A 1 196 ? -2.367 14.377 -2.587 1.00 82.88 196 ALA A O 1
ATOM 1427 N N . PHE A 1 197 ? -2.335 13.313 -4.552 1.00 79.75 197 PHE A N 1
ATOM 1428 C CA . PHE A 1 197 ? -3.122 14.315 -5.267 1.00 79.75 197 PHE A CA 1
ATOM 1429 C C . PHE A 1 197 ? -4.630 14.198 -5.019 1.00 79.75 197 PHE A C 1
ATOM 1431 O O . PHE A 1 197 ? -5.394 15.042 -5.485 1.00 79.75 197 PHE A O 1
ATOM 1438 N N . GLY A 1 198 ? -5.084 13.146 -4.326 1.00 79.38 198 GLY A N 1
ATOM 1439 C CA . GLY A 1 198 ? -6.504 12.906 -4.045 1.00 79.38 198 GLY A CA 1
ATOM 1440 C C . GLY A 1 198 ? -7.340 12.520 -5.272 1.00 79.38 198 GLY A C 1
ATOM 1441 O O . GLY A 1 198 ? -8.554 12.354 -5.163 1.00 79.38 198 GLY A O 1
ATOM 1442 N N . VAL A 1 199 ? -6.710 12.355 -6.439 1.00 83.06 199 VAL A N 1
ATOM 1443 C CA . VAL A 1 199 ? -7.353 11.855 -7.658 1.00 83.06 199 VAL A CA 1
ATOM 1444 C C . VAL A 1 199 ? -7.395 10.331 -7.596 1.00 83.06 199 VAL A C 1
ATOM 1446 O O . VAL A 1 199 ? -6.419 9.687 -7.237 1.00 83.06 199 VAL A O 1
ATOM 1449 N N . THR A 1 200 ? -8.517 9.718 -7.953 1.00 89.31 200 THR A N 1
ATOM 1450 C CA . THR A 1 200 ? -8.570 8.258 -8.102 1.00 89.31 200 THR A CA 1
ATOM 1451 C C . THR A 1 200 ? -8.444 7.902 -9.570 1.00 89.31 200 THR A C 1
ATOM 1453 O O . THR A 1 200 ? -9.290 8.300 -10.369 1.00 89.31 200 THR A O 1
ATOM 1456 N N . VAL A 1 201 ? -7.426 7.117 -9.911 1.00 91.31 201 VAL A N 1
ATOM 1457 C CA . VAL A 1 201 ? -7.289 6.499 -11.230 1.00 91.31 201 VAL A CA 1
ATOM 1458 C C . VAL A 1 201 ? -7.107 4.998 -11.099 1.00 91.31 201 VAL A C 1
ATOM 1460 O O . VAL A 1 201 ? -6.573 4.495 -10.107 1.00 91.31 201 VAL A O 1
ATOM 1463 N N . ASP A 1 202 ? -7.560 4.276 -12.118 1.00 95.12 202 ASP A N 1
ATOM 1464 C CA . ASP A 1 202 ? -7.182 2.880 -12.279 1.00 95.12 202 ASP A CA 1
ATOM 1465 C C . ASP A 1 202 ? -5.696 2.809 -12.636 1.00 95.12 202 ASP A C 1
ATOM 1467 O O . ASP A 1 202 ? -5.201 3.585 -13.456 1.00 95.12 202 ASP A O 1
ATOM 1471 N N . ILE A 1 203 ? -5.002 1.846 -12.046 1.00 96.00 203 ILE A N 1
ATOM 1472 C CA . ILE A 1 203 ? -3.617 1.519 -12.361 1.00 96.00 203 ILE A CA 1
ATOM 1473 C C . ILE A 1 203 ? -3.487 0.020 -12.589 1.00 96.00 203 ILE A C 1
ATOM 1475 O O . ILE A 1 203 ? -4.176 -0.779 -11.952 1.00 96.00 203 ILE A O 1
ATOM 1479 N N . SER A 1 204 ? -2.584 -0.362 -13.485 1.00 96.88 204 SER A N 1
ATOM 1480 C CA . SER A 1 204 ? -2.201 -1.753 -13.703 1.00 96.88 204 SER A CA 1
ATOM 1481 C C . SER A 1 204 ? -0.936 -2.045 -12.907 1.00 96.88 204 SER A C 1
ATOM 1483 O O . SER A 1 204 ? 0.102 -1.431 -13.133 1.00 96.88 204 SER A O 1
ATOM 1485 N N . MET A 1 205 ? -1.004 -3.010 -12.002 1.00 96.62 205 MET A N 1
ATOM 1486 C CA . MET A 1 205 ? 0.134 -3.494 -11.227 1.00 96.62 205 MET A CA 1
ATOM 1487 C C . MET A 1 205 ? 0.633 -4.814 -11.804 1.00 96.62 205 MET A C 1
ATOM 1489 O O . MET A 1 205 ? -0.175 -5.677 -12.146 1.00 96.62 205 MET A O 1
ATOM 1493 N N . GLU A 1 206 ? 1.949 -4.994 -11.874 1.00 95.44 206 GLU A N 1
ATOM 1494 C CA . GLU A 1 206 ? 2.591 -6.257 -12.244 1.00 95.44 206 GLU A CA 1
ATOM 1495 C C . GLU A 1 206 ? 3.657 -6.662 -11.221 1.00 95.44 206 GLU A C 1
ATOM 1497 O O . GLU A 1 206 ? 4.433 -5.824 -10.757 1.00 95.44 206 GLU A O 1
ATOM 1502 N N . TRP A 1 207 ? 3.712 -7.956 -10.888 1.00 93.25 207 TRP A N 1
ATOM 1503 C CA . TRP A 1 207 ? 4.646 -8.509 -9.900 1.00 93.25 207 TRP A CA 1
ATOM 1504 C C . TRP A 1 207 ? 5.045 -9.959 -10.216 1.00 93.25 207 TRP A C 1
ATOM 1506 O O . TRP A 1 207 ? 4.409 -10.632 -11.035 1.00 93.25 207 TRP A O 1
ATOM 1516 N N . GLY A 1 208 ? 6.127 -10.426 -9.584 1.00 87.62 208 GLY A N 1
ATOM 1517 C CA . GLY A 1 208 ? 6.586 -11.820 -9.643 1.00 87.62 208 GLY A CA 1
ATOM 1518 C C . GLY A 1 208 ? 5.948 -12.707 -8.566 1.00 87.62 208 GLY A C 1
ATOM 1519 O O . GLY A 1 208 ? 5.466 -12.214 -7.552 1.00 87.62 208 GLY A O 1
ATOM 1520 N N . ASP A 1 209 ? 5.937 -14.026 -8.760 1.00 80.69 209 ASP A N 1
ATOM 1521 C CA . ASP A 1 209 ? 5.428 -14.960 -7.745 1.00 80.69 209 ASP A CA 1
ATOM 1522 C C . ASP A 1 209 ? 6.295 -14.927 -6.459 1.00 80.69 209 ASP A C 1
ATOM 1524 O O . ASP A 1 209 ? 7.522 -14.956 -6.532 1.00 80.69 209 ASP A O 1
ATOM 1528 N N . LEU A 1 210 ? 5.662 -14.947 -5.271 1.00 71.25 210 LEU A N 1
ATOM 1529 C CA . LEU A 1 210 ? 6.331 -14.913 -3.949 1.00 71.25 210 LEU A CA 1
ATOM 1530 C C . LEU A 1 210 ? 7.261 -16.103 -3.666 1.00 71.25 210 LEU A C 1
ATOM 1532 O O . LEU A 1 210 ? 8.004 -16.098 -2.685 1.00 71.25 210 LEU A O 1
ATOM 1536 N N . THR A 1 211 ? 7.197 -17.154 -4.481 1.00 61.97 211 THR A N 1
ATOM 1537 C CA . THR A 1 211 ? 8.089 -18.306 -4.373 1.00 61.97 211 THR A CA 1
ATOM 1538 C C . THR A 1 211 ? 8.321 -18.928 -5.749 1.00 61.97 211 THR A C 1
ATOM 1540 O O . THR A 1 211 ? 7.374 -19.065 -6.520 1.00 61.97 211 THR A O 1
ATOM 1543 N N . PRO A 1 212 ? 9.530 -19.436 -6.030 1.00 47.66 212 PRO A N 1
ATOM 1544 C CA . PRO A 1 212 ? 9.765 -20.398 -7.102 1.00 47.66 212 PRO A CA 1
ATOM 1545 C C . PRO A 1 212 ? 9.340 -21.823 -6.685 1.00 47.66 212 PRO A C 1
ATOM 1547 O O . PRO A 1 212 ? 9.941 -22.796 -7.142 1.00 47.66 212 PRO A O 1
ATOM 1550 N N . ALA A 1 213 ? 8.372 -21.969 -5.765 1.00 40.53 213 ALA A N 1
ATOM 1551 C CA . ALA A 1 213 ? 7.959 -23.261 -5.228 1.00 40.53 213 ALA A CA 1
ATOM 1552 C C . ALA A 1 213 ? 7.224 -24.059 -6.313 1.00 40.53 213 ALA A C 1
ATOM 1554 O O . ALA A 1 213 ? 6.014 -23.975 -6.484 1.00 40.53 213 ALA A O 1
ATOM 1555 N N . ASP A 1 214 ? 8.035 -24.834 -7.023 1.00 39.53 214 ASP A N 1
ATOM 1556 C CA . ASP A 1 214 ? 7.706 -25.779 -8.076 1.00 39.53 214 ASP A CA 1
ATOM 1557 C C . ASP A 1 214 ? 7.301 -25.148 -9.431 1.00 39.53 214 ASP A C 1
ATOM 1559 O O . ASP A 1 214 ? 6.114 -24.978 -9.720 1.00 39.53 214 ASP A O 1
ATOM 1563 N N . PRO A 1 215 ? 8.263 -24.855 -10.337 1.00 46.91 215 PRO A N 1
ATOM 1564 C CA . PRO A 1 215 ? 7.963 -24.395 -11.702 1.00 46.91 215 PRO A CA 1
ATOM 1565 C C . PRO A 1 215 ? 7.134 -25.401 -12.527 1.00 46.91 215 PRO A C 1
ATOM 1567 O O . PRO A 1 215 ? 6.657 -25.060 -13.610 1.00 46.91 215 PRO A O 1
ATOM 1570 N N . SER A 1 216 ? 6.952 -26.633 -12.034 1.00 47.69 216 SER A N 1
ATOM 1571 C CA . SER A 1 216 ? 6.070 -27.658 -12.605 1.00 47.69 216 SER A CA 1
ATOM 1572 C C . SER A 1 216 ? 4.602 -27.568 -12.173 1.00 47.69 216 SER A C 1
ATOM 1574 O O . SER A 1 216 ? 3.777 -28.271 -12.757 1.00 47.69 216 SER A O 1
ATOM 1576 N N . GLY A 1 217 ? 4.261 -26.743 -11.175 1.00 48.16 217 GLY A N 1
ATOM 1577 C CA . GLY A 1 217 ? 2.914 -26.681 -10.593 1.00 48.16 217 GLY A CA 1
ATOM 1578 C C . GLY A 1 217 ? 2.075 -25.465 -10.993 1.00 48.16 217 GLY A C 1
ATOM 1579 O O . GLY A 1 217 ? 0.853 -25.501 -10.840 1.00 48.16 217 GLY A O 1
ATOM 1580 N N . ALA A 1 218 ? 2.692 -24.399 -11.514 1.00 57.19 218 ALA A N 1
ATOM 1581 C CA . ALA A 1 218 ? 1.957 -23.231 -11.987 1.00 57.19 218 ALA A CA 1
ATOM 1582 C C . ALA A 1 218 ? 1.176 -23.602 -13.254 1.00 57.19 218 ALA A C 1
ATOM 1584 O O . ALA A 1 218 ? 1.744 -23.794 -14.331 1.00 57.19 218 ALA A O 1
ATOM 1585 N N . ALA A 1 219 ? -0.143 -23.751 -13.119 1.00 62.56 219 ALA A N 1
ATOM 1586 C CA . ALA A 1 219 ? -1.013 -23.925 -14.268 1.00 62.56 219 ALA A CA 1
ATOM 1587 C C . ALA A 1 219 ? -0.828 -22.730 -15.212 1.00 62.56 219 ALA A C 1
ATOM 1589 O O . ALA A 1 219 ? -0.825 -21.580 -14.769 1.00 62.56 219 ALA A O 1
ATOM 1590 N N . ALA A 1 220 ? -0.679 -23.006 -16.510 1.00 71.38 220 ALA A N 1
ATOM 1591 C CA . ALA A 1 220 ? -0.661 -21.954 -17.516 1.00 71.38 220 ALA A CA 1
ATOM 1592 C C . ALA A 1 220 ? -1.899 -21.050 -17.343 1.00 71.38 220 ALA A C 1
ATOM 1594 O O . ALA A 1 220 ? -2.982 -21.569 -17.034 1.00 71.38 220 ALA A O 1
ATOM 1595 N N . PRO A 1 221 ? -1.767 -19.723 -17.533 1.00 78.12 221 PRO A N 1
ATOM 1596 C CA . PRO A 1 221 ? -2.908 -18.825 -17.439 1.00 78.12 221 PRO A CA 1
ATOM 1597 C C . PRO A 1 221 ? -4.004 -19.283 -18.403 1.00 78.12 221 PRO A C 1
ATOM 1599 O O . PRO A 1 221 ? -3.721 -19.730 -19.519 1.00 78.12 221 PRO A O 1
ATOM 1602 N N . SER A 1 222 ? -5.264 -19.182 -17.974 1.00 84.38 222 SER A N 1
ATOM 1603 C CA . SER A 1 222 ? -6.381 -19.487 -18.867 1.00 84.38 222 SER A CA 1
ATOM 1604 C C . SER A 1 222 ? -6.383 -18.512 -20.057 1.00 84.38 222 SER A C 1
ATOM 1606 O O . SER A 1 222 ? -5.866 -17.395 -19.934 1.00 84.38 222 SER A O 1
ATOM 1608 N N . PRO A 1 223 ? -6.965 -18.883 -21.211 1.00 87.56 223 PRO A N 1
ATOM 1609 C CA . PRO A 1 223 ? -7.080 -17.975 -22.353 1.00 87.56 223 PRO A CA 1
ATOM 1610 C C . PRO A 1 223 ? -7.738 -16.635 -21.996 1.00 87.56 223 PRO A C 1
ATOM 1612 O O . PRO A 1 223 ? -7.349 -15.595 -22.523 1.00 87.56 223 PRO A O 1
ATOM 1615 N N . GLU A 1 224 ? -8.699 -16.643 -21.071 1.00 87.62 224 GLU A N 1
ATOM 1616 C CA . GLU A 1 224 ? -9.368 -15.440 -20.574 1.00 87.62 224 GLU A CA 1
ATOM 1617 C C . GLU A 1 224 ? -8.417 -14.559 -19.759 1.00 87.62 224 GLU A C 1
ATOM 1619 O O . GLU A 1 224 ? -8.385 -13.349 -19.968 1.00 87.62 224 GLU A O 1
ATOM 1624 N N . ALA A 1 225 ? -7.612 -15.154 -18.872 1.00 84.00 225 ALA A N 1
ATOM 1625 C CA . ALA A 1 225 ? -6.618 -14.425 -18.088 1.00 84.00 225 ALA A CA 1
ATOM 1626 C C . ALA A 1 225 ? -5.531 -13.811 -18.984 1.00 84.00 225 ALA A C 1
ATOM 1628 O O . ALA A 1 225 ? -5.153 -12.658 -18.792 1.00 84.00 225 ALA A O 1
ATOM 1629 N N . LEU A 1 226 ? -5.078 -14.548 -20.004 1.00 87.31 226 LEU A N 1
ATOM 1630 C CA . LEU A 1 226 ? -4.132 -14.037 -20.997 1.00 87.31 226 LEU A CA 1
ATOM 1631 C C . LEU A 1 226 ? -4.736 -12.880 -21.805 1.00 87.31 226 LEU A C 1
ATOM 1633 O O . LEU A 1 226 ? -4.099 -11.843 -21.967 1.00 87.31 226 LEU A O 1
ATOM 1637 N N . SER A 1 227 ? -5.971 -13.030 -22.289 1.00 89.31 227 SER A N 1
ATOM 1638 C CA . SER A 1 227 ? -6.656 -11.970 -23.035 1.00 89.31 227 SER A CA 1
ATOM 1639 C C . SER A 1 227 ? -6.876 -10.716 -22.188 1.00 89.31 227 SER A C 1
ATOM 1641 O O . SER A 1 227 ? -6.744 -9.614 -22.714 1.00 89.31 227 SER A O 1
ATOM 1643 N N . ALA A 1 228 ? -7.214 -10.869 -20.905 1.00 88.94 228 ALA A N 1
ATOM 1644 C CA . ALA A 1 228 ? -7.364 -9.748 -19.982 1.00 88.94 228 ALA A CA 1
ATOM 1645 C C . ALA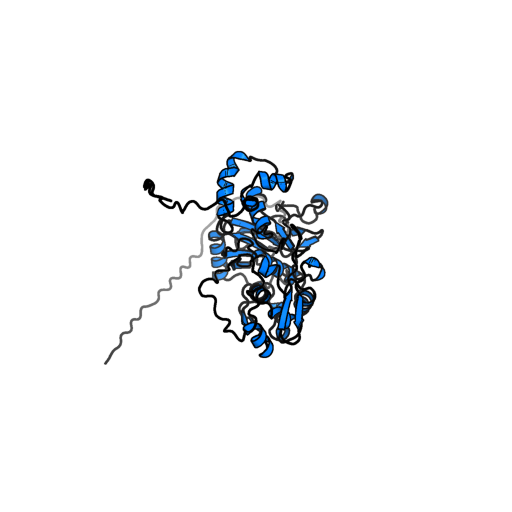 A 1 228 ? -6.026 -9.030 -19.767 1.00 88.94 228 ALA A C 1
ATOM 1647 O O . ALA A 1 228 ? -5.956 -7.817 -19.934 1.00 88.94 228 ALA A O 1
ATOM 1648 N N . ALA A 1 229 ? -4.950 -9.782 -19.517 1.00 89.06 229 ALA A N 1
ATOM 1649 C CA . ALA A 1 229 ? -3.617 -9.214 -19.347 1.00 89.06 229 ALA A CA 1
ATOM 1650 C C . ALA A 1 229 ? -3.149 -8.434 -20.589 1.00 89.06 229 ALA A C 1
ATOM 1652 O O . ALA A 1 229 ? -2.546 -7.375 -20.457 1.00 89.06 229 ALA A O 1
ATOM 1653 N N . LEU A 1 230 ? -3.450 -8.916 -21.800 1.00 90.94 230 LEU A N 1
ATOM 1654 C CA . LEU A 1 230 ? -3.125 -8.200 -23.039 1.00 90.94 230 LEU A CA 1
ATOM 1655 C C . LEU A 1 230 ? -3.983 -6.942 -23.242 1.00 90.94 230 LEU A C 1
ATOM 1657 O O . LEU A 1 230 ? -3.464 -5.927 -23.701 1.00 90.94 230 LEU A O 1
ATOM 1661 N N . ALA A 1 231 ? -5.265 -6.974 -22.869 1.00 93.06 231 ALA A N 1
ATOM 1662 C CA . ALA A 1 231 ? -6.109 -5.778 -22.874 1.00 93.06 231 ALA A CA 1
ATOM 1663 C C . ALA A 1 231 ? -5.598 -4.717 -21.880 1.00 93.06 231 ALA A C 1
ATOM 1665 O O . ALA A 1 231 ? -5.654 -3.520 -22.163 1.00 93.06 231 ALA A O 1
ATOM 1666 N N . ASP A 1 232 ? -5.035 -5.148 -20.748 1.00 93.44 232 ASP A N 1
ATOM 1667 C CA . ASP A 1 232 ? -4.409 -4.252 -19.775 1.00 93.44 232 ASP A CA 1
ATOM 1668 C C . ASP A 1 232 ? -3.140 -3.583 -20.330 1.00 93.44 232 ASP A C 1
ATOM 1670 O O . ASP A 1 232 ? -2.847 -2.446 -19.966 1.00 93.44 232 ASP A O 1
ATOM 1674 N N . VAL A 1 233 ? -2.400 -4.227 -21.241 1.00 94.81 233 VAL A N 1
ATOM 1675 C CA . VAL A 1 233 ? -1.252 -3.592 -21.920 1.00 94.81 233 VAL A CA 1
ATOM 1676 C C . VAL A 1 233 ? -1.702 -2.423 -22.787 1.00 94.81 233 VAL A C 1
ATOM 1678 O O . VAL A 1 233 ? -1.088 -1.360 -22.744 1.00 94.81 233 VAL A O 1
ATOM 1681 N N . GLU A 1 234 ? -2.776 -2.608 -23.556 1.00 95.12 234 GLU A N 1
ATOM 1682 C CA . GLU A 1 234 ? -3.328 -1.555 -24.413 1.00 95.12 234 GLU A CA 1
ATOM 1683 C C . GLU A 1 234 ? -3.914 -0.407 -23.581 1.00 95.12 234 GLU A C 1
ATOM 1685 O O . GLU A 1 234 ? -3.727 0.762 -23.913 1.00 95.12 234 GLU A O 1
ATOM 1690 N N . ARG A 1 235 ? -4.587 -0.735 -22.470 1.00 96.44 235 ARG A N 1
ATOM 1691 C CA . ARG A 1 235 ? -5.220 0.254 -21.591 1.00 96.44 235 ARG A CA 1
ATOM 1692 C C . ARG A 1 235 ? -4.232 1.004 -20.697 1.00 96.44 235 ARG A C 1
ATOM 1694 O O . ARG A 1 235 ? -4.520 2.145 -20.353 1.00 96.44 235 ARG A O 1
ATOM 1701 N N . PHE A 1 236 ? -3.114 0.386 -20.311 1.00 96.75 236 PHE A N 1
ATOM 1702 C CA . PHE A 1 236 ? -2.107 0.956 -19.408 1.00 96.75 236 PHE A CA 1
ATOM 1703 C C . PHE A 1 236 ? -0.698 0.903 -20.028 1.00 96.75 236 PHE A C 1
ATOM 1705 O O . PHE A 1 236 ? 0.148 0.112 -19.586 1.00 96.75 236 PHE A O 1
ATOM 1712 N N . PRO A 1 237 ? -0.426 1.713 -21.070 1.00 95.31 237 PRO A N 1
ATOM 1713 C CA . PRO A 1 237 ? 0.844 1.677 -21.791 1.00 95.31 237 PRO A CA 1
ATOM 1714 C C . PRO A 1 237 ? 1.975 2.421 -21.069 1.00 95.31 237 PRO A C 1
ATOM 1716 O O . PRO A 1 237 ? 3.149 2.197 -21.365 1.00 95.31 237 PRO A O 1
ATOM 1719 N N . VAL A 1 238 ? 1.655 3.324 -20.138 1.00 93.44 238 VAL A N 1
ATOM 1720 C CA . VAL A 1 238 ? 2.644 4.209 -19.519 1.00 93.44 238 VAL A CA 1
ATOM 1721 C C . VAL A 1 238 ? 3.206 3.569 -18.266 1.00 93.44 238 VAL A C 1
ATOM 1723 O O . VAL A 1 238 ? 2.513 3.436 -17.268 1.00 93.44 238 VAL A O 1
ATOM 1726 N N . ARG A 1 239 ? 4.487 3.218 -18.273 1.00 93.44 239 ARG A N 1
ATOM 1727 C CA . ARG A 1 239 ? 5.167 2.742 -17.068 1.00 93.44 239 ARG A CA 1
ATOM 1728 C C . ARG A 1 239 ? 5.485 3.907 -16.136 1.00 93.44 239 ARG A C 1
ATOM 1730 O O . ARG A 1 239 ? 6.203 4.827 -16.518 1.00 93.44 239 ARG A O 1
ATOM 1737 N N . GLU A 1 240 ? 4.997 3.831 -14.908 1.00 92.56 240 GLU A N 1
ATOM 1738 C CA . GLU A 1 240 ? 5.241 4.848 -13.886 1.00 92.56 240 GLU A CA 1
ATOM 1739 C C . GLU A 1 240 ? 6.540 4.598 -13.125 1.00 92.56 240 GLU A C 1
ATOM 1741 O O . GLU A 1 240 ? 7.315 5.525 -12.902 1.00 92.56 240 GLU A O 1
ATOM 1746 N N . GLY A 1 241 ? 6.783 3.346 -12.726 1.00 92.81 241 GLY A N 1
ATOM 1747 C CA . GLY A 1 241 ? 7.865 3.023 -11.807 1.00 92.81 241 GLY A CA 1
ATOM 1748 C C . GLY A 1 241 ? 7.652 1.730 -11.037 1.00 92.81 241 GLY A C 1
ATOM 1749 O O . GLY A 1 241 ? 6.783 0.924 -11.378 1.00 92.81 241 GLY A O 1
ATOM 1750 N N . ALA A 1 242 ? 8.464 1.544 -9.999 1.00 94.88 242 ALA A N 1
ATOM 1751 C CA . ALA A 1 242 ? 8.373 0.411 -9.088 1.00 94.88 242 ALA A CA 1
ATOM 1752 C C . ALA A 1 242 ? 8.176 0.884 -7.652 1.00 94.88 242 ALA A C 1
ATOM 1754 O O . ALA A 1 242 ? 8.891 1.775 -7.196 1.00 94.88 242 ALA A O 1
ATOM 1755 N N . PHE A 1 243 ? 7.268 0.231 -6.936 1.00 96.44 243 PHE A N 1
ATOM 1756 C CA . PHE A 1 243 ? 7.028 0.432 -5.510 1.00 96.44 243 PHE A CA 1
ATOM 1757 C C . PHE A 1 243 ? 7.503 -0.802 -4.753 1.00 96.44 243 PHE A C 1
ATOM 1759 O O . PHE A 1 243 ? 7.247 -1.929 -5.182 1.00 96.44 243 PHE A O 1
ATOM 1766 N N . PHE A 1 244 ? 8.233 -0.603 -3.659 1.00 97.06 244 PHE A N 1
ATOM 1767 C CA . PHE A 1 244 ? 8.856 -1.694 -2.912 1.00 97.06 244 PHE A CA 1
ATOM 1768 C C . PHE A 1 244 ? 9.222 -1.266 -1.488 1.00 97.06 244 PHE A C 1
ATOM 1770 O O . PHE A 1 244 ? 9.154 -0.087 -1.142 1.00 97.06 244 PHE A O 1
ATOM 1777 N N . GLY A 1 245 ? 9.591 -2.232 -0.647 1.00 96.94 245 GLY A N 1
ATOM 1778 C CA . GLY A 1 245 ? 9.846 -1.999 0.773 1.00 96.94 245 GLY A CA 1
ATOM 1779 C C . GLY A 1 245 ? 8.925 -2.818 1.675 1.00 96.94 245 GLY A C 1
ATOM 1780 O O . GLY A 1 245 ? 8.237 -3.715 1.200 1.00 96.94 245 GLY A O 1
ATOM 1781 N N . ASN A 1 246 ? 8.880 -2.492 2.965 1.00 97.69 246 ASN A N 1
ATOM 1782 C CA . ASN A 1 246 ? 7.994 -3.110 3.947 1.00 97.69 246 ASN A CA 1
ATOM 1783 C C . ASN A 1 246 ? 7.414 -2.060 4.917 1.00 97.69 246 ASN A C 1
ATOM 1785 O O . ASN A 1 246 ? 8.089 -1.669 5.865 1.00 97.69 246 ASN A O 1
ATOM 1789 N N . LEU A 1 247 ? 6.161 -1.624 4.710 1.00 96.19 247 LEU A N 1
ATOM 1790 C CA . LEU A 1 247 ? 5.460 -0.724 5.655 1.00 96.19 247 LEU A CA 1
ATOM 1791 C C . LEU A 1 247 ? 4.981 -1.462 6.897 1.00 96.19 247 LEU A C 1
ATOM 1793 O O . LEU A 1 247 ? 4.574 -0.842 7.876 1.00 96.19 247 LEU A O 1
ATOM 1797 N N . LEU A 1 248 ? 4.960 -2.792 6.828 1.00 98.06 248 LEU A N 1
ATOM 1798 C CA . LEU A 1 248 ? 4.485 -3.635 7.907 1.00 98.06 248 LEU A CA 1
ATOM 1799 C C . LEU A 1 248 ? 5.592 -3.931 8.926 1.00 98.06 248 LEU A C 1
ATOM 1801 O O . LEU A 1 248 ? 5.306 -4.541 9.954 1.00 98.06 248 LEU A O 1
ATOM 1805 N N . ASP A 1 249 ? 6.826 -3.487 8.666 1.00 97.88 249 ASP A N 1
ATOM 1806 C CA . ASP A 1 249 ? 7.941 -3.597 9.599 1.00 97.88 249 ASP A CA 1
ATOM 1807 C C . ASP A 1 249 ? 7.781 -2.583 10.751 1.00 97.88 249 ASP A C 1
ATOM 1809 O O . ASP A 1 249 ? 7.938 -1.375 10.542 1.00 97.88 249 ASP A O 1
ATOM 1813 N N . PRO A 1 250 ? 7.481 -3.039 11.984 1.00 97.94 250 PRO A N 1
ATOM 1814 C CA . PRO A 1 250 ? 7.305 -2.148 13.127 1.00 97.94 250 PRO A CA 1
ATOM 1815 C C . PRO A 1 250 ? 8.572 -1.364 13.486 1.00 97.94 250 PRO A C 1
ATOM 1817 O O . PRO A 1 250 ? 8.465 -0.292 14.088 1.00 97.94 250 PRO A O 1
ATOM 1820 N N . ASP A 1 251 ? 9.753 -1.883 13.149 1.00 97.69 251 ASP A N 1
ATOM 1821 C CA . ASP A 1 251 ? 11.029 -1.257 13.489 1.00 97.69 251 ASP A CA 1
ATOM 1822 C C . ASP A 1 251 ? 11.436 -0.196 12.450 1.00 97.69 251 ASP A C 1
ATOM 1824 O O . ASP A 1 251 ? 12.263 0.660 12.752 1.00 97.69 251 ASP A O 1
ATOM 1828 N N . ALA A 1 252 ? 10.797 -0.187 11.274 1.00 96.38 252 ALA A N 1
ATOM 1829 C CA . ALA A 1 252 ? 10.971 0.836 10.240 1.00 96.38 252 ALA A CA 1
ATOM 1830 C C . ALA A 1 252 ? 9.941 1.983 10.317 1.00 96.38 252 ALA A C 1
ATOM 1832 O O . ALA A 1 252 ? 9.991 2.906 9.502 1.00 96.38 252 ALA A O 1
ATOM 1833 N N . LEU A 1 253 ? 8.985 1.929 11.253 1.00 97.19 253 LEU A N 1
ATOM 1834 C CA . LEU A 1 253 ? 8.034 3.016 11.501 1.00 97.19 253 LEU A CA 1
ATOM 1835 C C . LEU A 1 253 ? 8.722 4.146 12.277 1.00 97.19 253 LEU A C 1
ATOM 1837 O O . LEU A 1 253 ? 9.227 3.917 13.381 1.00 97.19 253 LEU A O 1
ATOM 1841 N N . ASN A 1 254 ? 8.662 5.368 11.747 1.00 95.69 254 ASN A N 1
ATOM 1842 C CA . ASN A 1 254 ? 9.151 6.561 12.432 1.00 95.69 254 ASN A CA 1
ATOM 1843 C C . ASN A 1 254 ? 8.374 6.786 13.742 1.00 95.69 254 ASN A C 1
ATOM 1845 O O . ASN A 1 254 ? 7.149 6.915 13.746 1.00 95.69 254 ASN A O 1
ATOM 1849 N N . GLU A 1 255 ? 9.092 6.874 14.865 1.00 95.75 255 GLU A N 1
ATOM 1850 C CA . GLU A 1 255 ? 8.511 7.101 16.197 1.00 95.75 255 GLU A CA 1
ATOM 1851 C C . GLU A 1 255 ? 7.676 8.384 16.281 1.00 95.75 255 GLU A C 1
ATOM 1853 O O . GLU A 1 255 ? 6.677 8.432 16.997 1.00 95.75 255 GLU A O 1
ATOM 1858 N N . GLN A 1 256 ? 8.055 9.422 15.537 1.00 94.00 256 GLN A N 1
ATOM 1859 C CA . GLN A 1 256 ? 7.329 10.688 15.502 1.00 94.00 256 GLN A CA 1
ATOM 1860 C C . GLN A 1 256 ? 6.031 10.593 14.699 1.00 94.00 256 GLN A C 1
ATOM 1862 O O . GLN A 1 256 ? 5.162 11.434 14.893 1.00 94.00 256 GLN A O 1
ATOM 1867 N N . ALA A 1 257 ? 5.872 9.585 13.835 1.00 93.44 257 ALA A N 1
ATOM 1868 C CA . ALA A 1 257 ? 4.660 9.377 13.045 1.00 93.44 257 ALA A CA 1
ATOM 1869 C C . ALA A 1 257 ? 3.576 8.607 13.817 1.00 93.44 257 ALA A C 1
ATOM 1871 O O . ALA A 1 257 ? 2.430 8.551 13.373 1.00 93.44 257 ALA A O 1
ATOM 1872 N N . GLU A 1 258 ? 3.928 7.997 14.954 1.00 96.19 258 GLU A N 1
ATOM 1873 C CA . GLU A 1 258 ? 3.105 6.989 15.614 1.00 96.19 258 GLU A CA 1
ATOM 1874 C C . GLU A 1 258 ? 1.741 7.540 16.073 1.00 96.19 258 GLU A C 1
ATOM 1876 O O . GLU A 1 258 ? 1.625 8.382 16.967 1.00 96.19 258 GLU A O 1
ATOM 1881 N N . VAL A 1 259 ? 0.678 7.020 15.463 1.00 95.88 259 VAL A N 1
ATOM 1882 C CA . VAL A 1 259 ? -0.714 7.294 15.807 1.00 95.88 259 VAL A CA 1
ATOM 1883 C C . VAL A 1 259 ? -1.096 6.425 16.997 1.00 95.88 259 VAL A C 1
ATOM 1885 O O . VAL A 1 259 ? -0.799 5.230 17.042 1.00 95.88 259 VAL A O 1
ATOM 1888 N N . TYR A 1 260 ? -1.787 7.007 17.975 1.00 96.06 260 TYR A N 1
ATOM 1889 C CA . TYR A 1 260 ? -2.203 6.277 19.172 1.00 96.06 260 TYR A CA 1
ATOM 1890 C C . TYR A 1 260 ? -3.632 6.594 19.602 1.00 96.06 260 TYR A C 1
ATOM 1892 O O . TYR A 1 260 ? -4.161 7.696 19.425 1.00 96.06 260 TYR A O 1
ATOM 1900 N N . LEU A 1 261 ? -4.266 5.586 20.199 1.00 94.94 261 LEU A N 1
ATOM 1901 C CA . LEU A 1 261 ? -5.616 5.666 20.729 1.00 94.94 261 LEU A CA 1
ATOM 1902 C C . LEU A 1 261 ? -5.569 6.114 22.190 1.00 94.94 261 LEU A C 1
ATOM 1904 O O . LEU A 1 261 ? -5.179 5.364 23.085 1.00 94.94 261 LEU A O 1
ATOM 1908 N N . LYS A 1 262 ? -6.021 7.335 22.468 1.00 94.25 262 LYS A N 1
ATOM 1909 C CA . LYS A 1 262 ? -6.172 7.820 23.839 1.00 94.25 262 LYS A CA 1
ATOM 1910 C C . LYS A 1 262 ? -7.569 7.486 24.348 1.00 94.25 262 LYS A C 1
ATOM 1912 O O . LYS A 1 262 ? -8.555 8.095 23.935 1.00 94.25 262 LYS A O 1
ATOM 1917 N N . LYS A 1 263 ? -7.652 6.539 25.280 1.00 90.31 263 LYS A N 1
ATOM 1918 C CA . LYS A 1 263 ? -8.908 6.162 25.940 1.00 90.31 263 LYS A CA 1
ATOM 1919 C C . LYS A 1 263 ? -9.170 7.038 27.165 1.00 90.31 263 LYS A C 1
ATOM 1921 O O . LYS A 1 263 ? -8.286 7.278 27.985 1.00 90.31 263 LYS A O 1
ATOM 1926 N N . SER A 1 264 ? -10.408 7.487 27.309 1.00 88.38 264 SER A N 1
ATOM 1927 C CA . SER A 1 264 ? -10.952 8.117 28.514 1.00 88.38 264 SER A CA 1
ATOM 1928 C C . SER A 1 264 ? -12.166 7.320 29.002 1.00 88.38 264 SER A C 1
ATOM 1930 O O . SER A 1 264 ? -12.625 6.405 28.324 1.00 88.38 264 SER A O 1
ATOM 1932 N N . LYS A 1 265 ? -12.714 7.658 30.176 1.00 82.25 265 LYS A N 1
ATOM 1933 C CA . LYS A 1 265 ? -13.834 6.907 30.778 1.00 82.25 265 LYS A CA 1
ATOM 1934 C C . LYS A 1 265 ? -15.092 6.831 29.901 1.00 82.25 265 LYS A C 1
ATOM 1936 O O . LYS A 1 265 ? -15.887 5.921 30.095 1.00 82.25 265 LYS A O 1
ATOM 1941 N N . SER A 1 266 ? -15.294 7.792 29.002 1.00 80.56 266 SER A N 1
ATOM 1942 C CA . SER A 1 266 ? -16.529 7.930 28.214 1.00 80.56 266 SER A CA 1
ATOM 1943 C C . SER A 1 266 ? -16.293 8.222 26.732 1.00 80.56 266 SER A C 1
ATOM 1945 O O . SER A 1 266 ? -17.249 8.461 26.003 1.00 80.56 266 SER A O 1
ATOM 1947 N N . ALA A 1 267 ? -15.039 8.273 26.289 1.00 84.69 267 ALA A N 1
ATOM 1948 C CA . ALA A 1 267 ? -14.682 8.611 24.917 1.00 84.69 267 ALA A CA 1
ATOM 1949 C C . ALA A 1 267 ? -13.290 8.079 24.589 1.00 84.69 267 ALA A C 1
ATOM 1951 O O . ALA A 1 267 ? -12.443 7.953 25.476 1.00 84.69 267 ALA A O 1
ATOM 1952 N N . PHE A 1 268 ? -13.027 7.854 23.313 1.00 88.50 268 PHE A N 1
ATOM 1953 C CA . PHE A 1 268 ? -11.676 7.696 22.803 1.00 88.50 268 PHE A CA 1
ATOM 1954 C C . PHE A 1 268 ? -11.365 8.829 21.829 1.00 88.50 268 PHE A C 1
ATOM 1956 O O . PHE A 1 268 ? -12.261 9.407 21.216 1.00 88.50 268 PHE A O 1
ATOM 1963 N N . SER A 1 269 ? -10.089 9.173 21.718 1.00 90.88 269 SER A N 1
ATOM 1964 C CA . SER A 1 269 ? -9.593 10.135 20.741 1.00 90.88 269 SER A CA 1
ATOM 1965 C C . SER A 1 269 ? -8.359 9.567 20.064 1.00 90.88 269 SER A C 1
ATOM 1967 O O . SER A 1 269 ? -7.457 9.080 20.746 1.00 90.88 269 SER A O 1
ATOM 1969 N N . ILE A 1 270 ? -8.313 9.661 18.742 1.00 93.25 270 ILE A N 1
ATOM 1970 C CA . ILE A 1 270 ? -7.161 9.246 17.945 1.00 93.25 270 ILE A CA 1
ATOM 1971 C C . ILE A 1 270 ? -6.224 10.443 17.861 1.00 93.25 270 ILE A C 1
ATOM 1973 O O . ILE A 1 270 ? -6.636 11.519 17.423 1.00 93.25 270 ILE A O 1
ATOM 1977 N N . VAL A 1 271 ? -4.990 10.271 18.321 1.00 93.94 271 VAL A N 1
ATOM 1978 C CA . VAL A 1 271 ? -3.975 11.318 18.256 1.00 93.94 271 VAL A CA 1
ATOM 1979 C C . VAL A 1 271 ? -3.052 11.025 17.088 1.00 93.94 271 VAL A C 1
ATOM 1981 O O . VAL A 1 271 ? -2.450 9.958 17.029 1.00 93.94 271 VAL A O 1
ATOM 1984 N N . ARG A 1 272 ? -2.967 11.991 16.174 1.00 92.56 272 ARG A N 1
ATOM 1985 C CA . ARG A 1 272 ? -2.119 11.963 14.985 1.00 92.56 272 ARG A CA 1
ATOM 1986 C C . ARG A 1 272 ? -1.020 13.002 15.163 1.00 92.56 272 ARG A C 1
ATOM 1988 O O . ARG A 1 272 ? -1.348 14.192 15.184 1.00 92.56 272 ARG A O 1
ATOM 1995 N N . PRO A 1 273 ? 0.237 12.596 15.371 1.00 89.06 273 PRO A N 1
ATOM 1996 C CA . PRO A 1 273 ? 1.337 13.543 15.403 1.00 89.06 273 PRO A CA 1
ATOM 1997 C C . PRO A 1 273 ? 1.479 14.283 14.068 1.00 89.06 273 PRO A C 1
ATOM 1999 O O . PRO A 1 273 ? 1.152 13.752 13.007 1.00 89.06 273 PRO A O 1
ATOM 2002 N N . SER A 1 274 ? 1.992 15.508 14.132 1.00 84.00 274 SER A N 1
ATOM 2003 C CA . SER A 1 274 ? 2.482 16.209 12.948 1.00 84.00 274 SER A CA 1
ATOM 2004 C C . SER A 1 274 ? 3.947 15.858 12.750 1.00 84.00 274 SER A C 1
ATOM 2006 O O . SER A 1 274 ? 4.736 15.954 13.689 1.00 84.00 274 SER A O 1
ATOM 2008 N N . LEU A 1 275 ? 4.285 15.495 11.523 1.00 83.44 275 LEU A N 1
ATOM 2009 C CA . LEU A 1 275 ? 5.652 15.271 11.080 1.00 83.44 275 LEU A CA 1
ATOM 2010 C C . LEU A 1 275 ? 6.266 16.565 10.529 1.00 83.44 275 LEU A C 1
ATOM 2012 O O . LEU A 1 275 ? 5.557 17.504 10.143 1.00 83.44 275 LEU A O 1
ATOM 2016 N N . GLY A 1 276 ? 7.593 16.626 10.562 1.00 80.75 276 GLY A N 1
ATOM 2017 C CA . GLY A 1 276 ? 8.406 17.659 9.938 1.00 80.75 276 GLY A CA 1
ATOM 2018 C C . GLY A 1 276 ? 8.461 17.521 8.416 1.00 80.75 276 GLY A C 1
ATOM 2019 O O . GLY A 1 276 ? 8.197 16.472 7.837 1.00 80.75 276 GLY A O 1
ATOM 2020 N N . GLU A 1 277 ? 8.818 18.607 7.735 1.00 78.31 277 GLU A N 1
ATOM 2021 C CA . GLU A 1 277 ? 8.962 18.593 6.278 1.00 78.31 277 GLU A CA 1
ATOM 2022 C C . GLU A 1 277 ? 10.037 17.591 5.833 1.00 78.31 277 GLU A C 1
ATOM 2024 O O . GLU A 1 277 ? 11.170 17.632 6.309 1.00 78.31 277 GLU A O 1
ATOM 2029 N N . GLY A 1 278 ? 9.665 16.688 4.921 1.00 76.69 278 GLY A N 1
ATOM 2030 C CA . GLY A 1 278 ? 10.550 15.644 4.402 1.00 76.69 278 GLY A CA 1
ATOM 2031 C C . GLY A 1 278 ? 10.779 14.455 5.341 1.00 76.69 278 GLY A C 1
ATOM 2032 O O . GLY A 1 278 ? 11.504 13.538 4.961 1.00 76.69 278 GLY A O 1
ATOM 2033 N N . GLU A 1 279 ? 10.173 14.427 6.533 1.00 88.19 279 GLU A N 1
ATOM 2034 C CA . GLU A 1 279 ? 10.256 13.255 7.408 1.00 88.19 279 GLU A CA 1
ATOM 2035 C C . GLU A 1 279 ? 9.518 12.064 6.780 1.00 88.19 279 GLU A C 1
ATOM 2037 O O . GLU A 1 279 ? 8.393 12.182 6.281 1.00 88.19 279 GLU A O 1
ATOM 2042 N N . LEU A 1 280 ? 10.170 10.901 6.794 1.00 91.56 280 LEU A N 1
ATOM 2043 C CA . LEU A 1 280 ? 9.583 9.655 6.318 1.00 91.56 280 LEU A CA 1
ATOM 2044 C C . LEU A 1 280 ? 8.685 9.062 7.408 1.00 91.56 280 LEU A C 1
ATOM 2046 O O . LEU A 1 280 ? 9.066 9.024 8.578 1.00 91.56 280 LEU A O 1
ATOM 2050 N N . ILE A 1 281 ? 7.513 8.565 7.022 1.00 93.94 281 ILE A N 1
ATOM 2051 C CA . ILE A 1 281 ? 6.634 7.777 7.898 1.00 93.94 281 ILE A CA 1
ATOM 2052 C C . ILE A 1 281 ? 7.205 6.365 8.049 1.00 93.94 281 ILE A C 1
ATOM 2054 O O . ILE A 1 281 ? 7.293 5.837 9.157 1.00 93.94 281 ILE A O 1
ATOM 2058 N N . TYR A 1 282 ? 7.631 5.786 6.927 1.00 94.94 282 TYR A N 1
ATOM 2059 C CA . TYR A 1 282 ? 8.194 4.447 6.833 1.00 94.94 282 TYR A CA 1
ATOM 2060 C C . TYR A 1 282 ? 9.601 4.533 6.237 1.00 94.94 282 TYR A C 1
ATOM 2062 O O . TYR A 1 282 ? 9.776 4.926 5.086 1.00 94.94 282 TYR A O 1
ATOM 2070 N N . GLU A 1 283 ? 10.618 4.149 7.005 1.00 94.50 283 GLU A N 1
ATOM 2071 C CA . GLU A 1 283 ? 12.022 4.212 6.569 1.00 94.50 283 GLU A CA 1
ATOM 2072 C C . GLU A 1 283 ? 12.374 3.121 5.549 1.00 94.50 283 GLU A C 1
ATOM 2074 O O . GLU A 1 283 ? 13.327 3.248 4.783 1.00 94.50 283 GLU A O 1
ATOM 2079 N N . SER A 1 284 ? 11.587 2.045 5.517 1.00 95.56 284 SER A N 1
ATOM 2080 C CA . SER A 1 284 ? 11.739 0.925 4.586 1.00 95.56 284 SER A CA 1
ATOM 2081 C C . SER A 1 284 ? 10.706 0.972 3.460 1.00 95.56 284 SER A C 1
ATOM 2083 O O . SER A 1 284 ? 10.176 -0.062 3.068 1.00 95.56 284 SER A O 1
ATOM 2085 N N . ALA A 1 285 ? 10.383 2.157 2.951 1.00 94.88 285 ALA A N 1
ATOM 2086 C CA . ALA A 1 285 ? 9.412 2.366 1.882 1.00 94.88 285 ALA A CA 1
ATOM 2087 C C . ALA A 1 285 ? 10.056 3.131 0.730 1.00 94.88 285 ALA A C 1
ATOM 2089 O O . ALA A 1 285 ? 10.611 4.207 0.946 1.00 94.88 285 ALA A O 1
ATOM 2090 N N . PHE A 1 286 ? 9.977 2.607 -0.494 1.00 95.00 286 PHE A N 1
ATOM 2091 C CA . PHE A 1 286 ? 10.733 3.145 -1.623 1.00 95.00 286 PHE A CA 1
ATOM 2092 C C . PHE A 1 286 ? 9.930 3.160 -2.926 1.00 95.00 286 PHE A C 1
ATOM 2094 O O . PHE A 1 286 ? 9.085 2.294 -3.173 1.00 95.00 286 PHE A O 1
ATOM 2101 N N . VAL A 1 287 ? 10.245 4.128 -3.790 1.00 94.31 287 VAL A N 1
ATOM 2102 C CA . VAL A 1 287 ? 9.715 4.222 -5.158 1.00 94.31 287 VAL A CA 1
ATOM 2103 C C . VAL A 1 287 ? 10.800 4.638 -6.157 1.00 94.31 287 VAL A C 1
ATOM 2105 O O . VAL A 1 287 ? 11.504 5.622 -5.927 1.00 94.31 287 VAL A O 1
ATOM 2108 N N . CYS A 1 288 ? 10.941 3.910 -7.271 1.00 92.25 288 CYS A N 1
ATOM 2109 C CA . CYS A 1 288 ? 11.784 4.308 -8.416 1.00 92.25 288 CYS A CA 1
ATOM 2110 C C . CYS A 1 288 ? 10.937 4.705 -9.621 1.00 92.25 288 CYS A C 1
ATOM 2112 O O . CYS A 1 288 ? 9.757 4.368 -9.687 1.00 92.25 288 CYS A O 1
ATOM 2114 N N . HIS A 1 289 ? 11.566 5.361 -10.596 1.00 90.94 289 HIS A N 1
ATOM 2115 C CA . HIS A 1 289 ? 10.956 5.699 -11.883 1.00 90.94 289 HIS A CA 1
ATOM 2116 C C . HIS A 1 289 ? 11.836 5.262 -13.070 1.00 90.94 289 HIS A C 1
ATOM 2118 O O . HIS A 1 289 ? 13.056 5.200 -12.919 1.00 90.94 289 HIS A O 1
ATOM 2124 N N . PRO A 1 290 ? 11.267 4.978 -14.254 1.00 89.19 290 PRO A N 1
ATOM 2125 C CA . PRO A 1 290 ? 12.029 4.577 -15.437 1.00 89.19 290 PRO A CA 1
ATOM 2126 C C . PRO A 1 290 ? 13.100 5.596 -15.846 1.00 89.19 290 PRO A C 1
ATOM 2128 O O . PRO A 1 290 ? 12.871 6.803 -15.770 1.00 89.19 290 PRO A O 1
ATOM 2131 N N . GLU A 1 291 ? 14.240 5.117 -16.352 1.00 83.94 291 GLU A N 1
ATOM 2132 C CA . GLU A 1 291 ? 15.348 5.974 -16.811 1.00 83.94 291 GLU A CA 1
ATOM 2133 C C . GLU A 1 291 ? 14.960 6.873 -17.994 1.00 83.94 291 GLU A C 1
ATOM 2135 O O . GLU A 1 291 ? 15.366 8.032 -18.066 1.00 83.94 291 GLU A O 1
ATOM 2140 N N . GLU A 1 292 ? 14.112 6.365 -18.887 1.00 77.62 292 GLU A N 1
ATOM 2141 C CA . GLU A 1 292 ? 13.740 7.005 -20.154 1.00 77.62 292 GLU A CA 1
ATOM 2142 C C . GLU A 1 292 ? 12.946 8.320 -19.991 1.00 77.62 292 GLU A C 1
ATOM 2144 O O . GLU A 1 292 ? 12.679 9.000 -20.979 1.00 77.62 292 GLU A O 1
ATOM 2149 N N . ARG A 1 293 ? 12.523 8.680 -18.767 1.00 66.81 293 ARG A N 1
ATOM 2150 C CA . ARG A 1 293 ? 11.532 9.746 -18.505 1.00 66.81 293 ARG A CA 1
ATOM 2151 C C . ARG A 1 293 ? 11.902 10.643 -17.317 1.00 66.81 293 ARG A C 1
ATOM 2153 O O . ARG A 1 293 ? 11.080 10.963 -16.460 1.00 66.81 293 ARG A O 1
ATOM 2160 N N . SER A 1 294 ? 13.170 11.035 -17.264 1.00 66.38 294 SER A N 1
ATOM 2161 C CA . SER A 1 294 ? 13.857 11.432 -16.028 1.00 66.38 294 SER A CA 1
ATOM 2162 C C . SER A 1 294 ? 13.246 12.591 -15.230 1.00 66.38 294 SER A C 1
ATOM 2164 O O . SER A 1 294 ? 13.321 12.560 -14.008 1.00 66.38 294 SER A O 1
ATOM 2166 N N . VAL A 1 295 ? 12.647 13.609 -15.858 1.00 74.75 295 VAL A N 1
ATOM 2167 C CA . VAL A 1 295 ? 12.148 14.782 -15.111 1.00 74.75 295 VAL A CA 1
ATOM 2168 C C . VAL A 1 295 ? 10.715 14.586 -14.634 1.00 74.75 295 VAL A C 1
ATOM 2170 O O . VAL A 1 295 ? 10.457 14.587 -13.431 1.00 74.75 295 VAL A O 1
ATOM 2173 N N . LEU A 1 296 ? 9.781 14.392 -15.568 1.00 78.06 296 LEU A N 1
ATOM 2174 C CA . LEU A 1 296 ? 8.362 14.279 -15.241 1.00 78.06 296 LEU A CA 1
ATOM 2175 C C . LEU A 1 296 ? 8.092 13.042 -14.381 1.00 78.06 296 LEU A C 1
ATOM 2177 O O . LEU A 1 296 ? 7.400 13.144 -13.375 1.00 78.06 296 LEU A O 1
ATOM 2181 N N . SER A 1 297 ? 8.687 11.889 -14.704 1.00 80.44 297 SER A N 1
ATOM 2182 C CA . SER A 1 297 ? 8.492 10.684 -13.893 1.00 80.44 297 SER A CA 1
ATOM 2183 C C . SER A 1 297 ? 9.147 10.787 -12.516 1.00 80.44 297 SER A C 1
ATOM 2185 O O . SER A 1 297 ? 8.621 10.217 -11.563 1.00 80.44 297 SER A O 1
ATOM 2187 N N . ALA A 1 298 ? 10.244 11.539 -12.372 1.00 80.19 298 ALA A N 1
ATOM 2188 C CA . ALA A 1 298 ? 10.808 11.816 -11.054 1.00 80.19 298 ALA A CA 1
ATOM 2189 C C . ALA A 1 298 ? 9.864 12.671 -10.201 1.00 80.19 298 ALA A C 1
ATOM 2191 O O . ALA A 1 298 ? 9.638 12.331 -9.041 1.00 80.19 298 ALA A O 1
ATOM 2192 N N . LEU A 1 299 ? 9.299 13.740 -10.775 1.00 79.56 299 LEU A N 1
ATOM 2193 C CA . LEU A 1 299 ? 8.337 14.603 -10.085 1.00 79.56 299 LEU A CA 1
ATOM 2194 C C . LEU A 1 299 ? 7.074 13.827 -9.711 1.00 79.56 299 LEU A C 1
ATOM 2196 O O . LEU A 1 299 ? 6.698 13.816 -8.546 1.00 79.56 299 LEU A O 1
ATOM 2200 N N . LEU A 1 300 ? 6.487 13.092 -10.661 1.00 81.81 300 LEU A N 1
ATOM 2201 C CA . LEU A 1 300 ? 5.309 12.260 -10.416 1.00 81.81 300 LEU A CA 1
ATOM 2202 C C . LEU A 1 300 ? 5.551 11.251 -9.294 1.00 81.81 300 LEU A C 1
ATOM 2204 O O . LEU A 1 300 ? 4.761 11.189 -8.360 1.00 81.81 300 LEU A O 1
ATOM 2208 N N . ALA A 1 301 ? 6.647 10.490 -9.349 1.00 85.50 301 ALA A N 1
ATOM 2209 C CA . ALA A 1 301 ? 6.941 9.486 -8.333 1.00 85.50 301 ALA A CA 1
ATOM 2210 C C . ALA A 1 301 ? 7.198 10.110 -6.952 1.00 85.50 301 ALA A C 1
ATOM 2212 O O . ALA A 1 301 ? 6.723 9.572 -5.954 1.00 85.50 301 ALA A O 1
ATOM 2213 N N . SER A 1 302 ? 7.922 11.234 -6.889 1.00 83.31 302 SER A N 1
ATOM 2214 C CA . SER A 1 302 ? 8.227 11.947 -5.643 1.00 83.31 302 SER A CA 1
ATOM 2215 C C . SER A 1 302 ? 6.976 12.569 -5.021 1.00 83.31 302 SER A C 1
ATOM 2217 O O . SER A 1 302 ? 6.642 12.274 -3.876 1.00 83.31 302 SER A O 1
ATOM 2219 N N . ASP A 1 303 ? 6.247 13.380 -5.781 1.00 83.06 303 ASP A N 1
ATOM 2220 C CA . ASP A 1 303 ? 5.076 14.116 -5.297 1.00 83.06 303 ASP A CA 1
ATOM 2221 C C . ASP A 1 303 ? 3.902 13.178 -4.990 1.00 83.06 303 ASP A C 1
ATOM 2223 O O . ASP A 1 303 ? 3.050 13.465 -4.154 1.00 83.06 303 ASP A O 1
ATOM 2227 N N . ARG A 1 304 ? 3.863 12.004 -5.626 1.00 84.56 304 ARG A N 1
ATOM 2228 C CA . ARG A 1 304 ? 2.862 10.984 -5.325 1.00 84.56 304 ARG A CA 1
ATOM 2229 C C . ARG A 1 304 ? 3.032 10.389 -3.932 1.00 84.56 304 ARG A C 1
ATOM 2231 O O . ARG A 1 304 ? 2.030 10.032 -3.313 1.00 84.56 304 ARG A O 1
ATOM 2238 N N . VAL A 1 305 ? 4.266 10.205 -3.464 1.00 87.19 305 VAL A N 1
ATOM 2239 C CA . VAL A 1 305 ? 4.558 9.580 -2.159 1.00 87.19 305 VAL A CA 1
ATOM 2240 C C . VAL A 1 305 ? 4.849 10.601 -1.062 1.00 87.19 305 VAL A C 1
ATOM 2242 O O . VAL A 1 305 ? 4.841 10.245 0.116 1.00 87.19 305 VAL A O 1
ATOM 2245 N N . CYS A 1 306 ? 5.056 11.858 -1.444 1.00 84.00 306 CYS A N 1
ATOM 2246 C CA . CYS A 1 306 ? 5.279 12.996 -0.571 1.00 84.00 306 CYS A CA 1
ATOM 2247 C C . CYS A 1 306 ? 4.277 14.094 -0.917 1.00 84.00 306 CYS A C 1
ATOM 2249 O O . CYS A 1 306 ? 4.353 14.673 -1.992 1.00 84.00 306 CYS A O 1
ATOM 2251 N N . VAL A 1 307 ? 3.384 14.449 0.003 1.00 63.72 307 VAL A N 1
ATOM 2252 C CA . VAL A 1 307 ? 2.575 15.662 -0.177 1.00 63.72 307 VAL A CA 1
ATOM 2253 C C . VAL A 1 307 ? 3.327 16.830 0.462 1.00 63.72 307 VAL A C 1
ATOM 2255 O O . VAL A 1 307 ? 3.564 16.801 1.672 1.00 63.72 307 VAL A O 1
ATOM 2258 N N . PRO A 1 308 ? 3.647 17.903 -0.278 1.00 52.22 308 PRO A N 1
ATOM 2259 C CA . PRO A 1 308 ? 3.749 19.233 0.296 1.00 52.22 308 PRO A CA 1
ATOM 2260 C C . PRO A 1 308 ? 2.334 19.827 0.313 1.00 52.22 308 PRO A C 1
ATOM 2262 O O . PRO A 1 308 ? 1.808 20.184 -0.744 1.00 52.22 308 PRO A O 1
ATOM 2265 N N . PRO A 1 309 ? 1.632 19.920 1.453 1.00 45.91 309 PRO A N 1
ATOM 2266 C CA . PRO A 1 309 ? 0.232 20.277 1.370 1.00 45.91 309 PRO A CA 1
ATOM 2267 C C . PRO A 1 309 ? 0.075 21.791 1.356 1.00 45.91 309 PRO A C 1
ATOM 2269 O O . PRO A 1 309 ? 0.553 22.494 2.253 1.00 45.91 309 PRO A O 1
ATOM 2272 N N . LYS A 1 310 ? -0.750 22.292 0.430 1.00 40.97 310 LYS A N 1
ATOM 2273 C CA . LYS A 1 310 ? -1.586 23.450 0.768 1.00 40.97 310 LYS A CA 1
ATOM 2274 C C . LYS A 1 310 ? -2.491 23.060 1.923 1.00 40.97 310 LYS A C 1
ATOM 2276 O O . LYS A 1 310 ? -3.431 22.301 1.731 1.00 40.97 310 LYS A O 1
ATOM 2281 N N . GLY A 1 311 ? -2.260 23.651 3.089 1.00 48.72 311 GLY A N 1
ATOM 2282 C CA . GLY A 1 311 ? -3.267 23.727 4.146 1.00 48.72 311 GLY A CA 1
ATOM 2283 C C . GLY A 1 311 ? -3.594 22.427 4.886 1.00 48.72 311 GLY A C 1
ATOM 2284 O O . GLY A 1 311 ? -4.606 22.404 5.580 1.00 48.72 311 GLY A O 1
ATOM 2285 N N . THR A 1 312 ? -2.763 21.380 4.805 1.00 50.28 312 THR A N 1
ATOM 2286 C CA . THR A 1 312 ? -2.862 20.210 5.702 1.00 50.28 312 THR A CA 1
ATOM 2287 C C . THR A 1 312 ? -1.715 20.196 6.723 1.00 50.28 312 THR A C 1
ATOM 2289 O O . THR A 1 312 ? -0.662 20.809 6.531 1.00 50.28 312 THR A O 1
ATOM 2292 N N . THR A 1 313 ? -1.957 19.566 7.876 1.00 46.00 313 THR A N 1
ATOM 2293 C CA . THR A 1 313 ? -1.049 19.539 9.039 1.00 46.00 313 THR A CA 1
ATOM 2294 C C . THR A 1 313 ? -0.069 18.364 9.031 1.00 46.00 313 THR A C 1
ATOM 2296 O O . THR A 1 313 ? 0.720 18.235 9.971 1.00 46.00 313 THR A O 1
ATOM 2299 N N . VAL A 1 314 ? -0.133 17.489 8.024 1.00 49.16 314 VAL A N 1
ATOM 2300 C CA . VAL A 1 314 ? 0.761 16.334 7.885 1.00 49.16 314 VAL A CA 1
ATOM 2301 C C . VAL A 1 314 ? 1.803 16.684 6.830 1.00 49.16 314 VAL A C 1
ATOM 2303 O O . VAL A 1 314 ? 1.498 16.741 5.645 1.00 49.16 314 VAL A O 1
ATOM 2306 N N . ARG A 1 315 ? 3.030 16.974 7.269 1.00 67.44 315 ARG A N 1
ATOM 2307 C CA . ARG A 1 315 ? 4.179 17.183 6.385 1.00 67.44 315 ARG A CA 1
ATOM 2308 C C . ARG A 1 315 ? 5.012 15.921 6.459 1.00 67.44 315 ARG A C 1
ATOM 2310 O O . ARG A 1 315 ? 5.491 15.603 7.531 1.00 67.44 315 ARG A O 1
ATOM 2317 N N . GLY A 1 316 ? 5.120 15.167 5.379 1.00 82.06 316 GLY A N 1
ATOM 2318 C CA . GLY A 1 316 ? 5.879 13.926 5.407 1.00 82.06 316 GLY A CA 1
ATOM 2319 C C . GLY A 1 316 ? 5.732 13.124 4.129 1.00 82.06 316 GLY A C 1
ATOM 2320 O O . GLY A 1 316 ? 4.898 13.418 3.271 1.00 82.06 316 GLY A O 1
ATOM 2321 N N . CYS A 1 317 ? 6.562 12.103 4.021 1.00 89.38 317 CYS A N 1
ATOM 2322 C CA . CYS A 1 317 ? 6.597 11.193 2.892 1.00 89.38 317 CYS A CA 1
ATOM 2323 C C . CYS A 1 317 ? 6.277 9.780 3.367 1.00 89.38 317 CYS A C 1
ATOM 2325 O O . CYS A 1 317 ? 6.834 9.299 4.353 1.00 89.38 317 CYS A O 1
ATOM 2327 N N . LEU A 1 318 ? 5.407 9.085 2.642 1.00 91.44 318 LEU A N 1
ATOM 2328 C CA . LEU A 1 318 ? 5.158 7.665 2.879 1.00 91.44 318 LEU A CA 1
ATOM 2329 C C . LEU A 1 318 ? 6.329 6.794 2.447 1.00 91.44 318 LEU A C 1
ATOM 2331 O O . LEU A 1 318 ? 6.564 5.759 3.058 1.00 91.44 318 LEU A O 1
ATOM 2335 N N . ALA A 1 319 ? 7.022 7.200 1.386 1.00 91.94 319 ALA A N 1
ATOM 2336 C CA . ALA A 1 319 ? 8.128 6.464 0.806 1.00 91.94 319 ALA A CA 1
ATOM 2337 C C . ALA A 1 319 ? 9.217 7.418 0.325 1.00 91.94 319 ALA A C 1
ATOM 2339 O O . ALA A 1 319 ? 8.954 8.560 -0.049 1.00 91.94 319 ALA A O 1
ATOM 2340 N N . GLN A 1 320 ? 10.445 6.923 0.303 1.00 91.31 320 GLN A N 1
ATOM 2341 C CA . GLN A 1 320 ? 11.579 7.613 -0.274 1.00 91.31 320 GLN A CA 1
ATOM 2342 C C . GLN A 1 320 ? 11.609 7.399 -1.791 1.00 91.31 320 GLN A C 1
ATOM 2344 O O . GLN A 1 320 ? 11.646 6.267 -2.282 1.00 91.31 320 GLN A O 1
ATOM 2349 N N . HIS A 1 321 ? 11.657 8.493 -2.551 1.00 90.50 321 HIS A N 1
ATOM 2350 C CA . HIS A 1 321 ? 11.982 8.427 -3.973 1.00 90.50 321 HIS A CA 1
ATOM 2351 C C . HIS A 1 321 ? 13.466 8.110 -4.145 1.00 90.50 321 HIS A C 1
ATOM 2353 O O . HIS A 1 321 ? 14.339 8.861 -3.711 1.00 90.50 321 HIS A O 1
ATOM 2359 N N . VAL A 1 322 ? 13.746 6.967 -4.760 1.00 88.81 322 VAL A N 1
ATOM 2360 C CA . VAL A 1 322 ? 15.102 6.428 -4.893 1.00 88.81 322 VAL A CA 1
ATOM 2361 C C . VAL A 1 322 ? 15.811 6.859 -6.175 1.00 88.81 322 VAL A C 1
ATOM 2363 O O . VAL A 1 322 ? 17.007 6.636 -6.329 1.00 88.81 322 VAL A O 1
ATOM 2366 N N . GLY A 1 323 ? 15.099 7.543 -7.069 1.00 84.62 323 GLY A N 1
ATOM 2367 C CA . GLY A 1 323 ? 15.625 7.990 -8.351 1.00 84.62 323 GLY A CA 1
ATOM 2368 C C . GLY A 1 323 ? 15.302 7.034 -9.496 1.00 84.62 323 GLY A C 1
ATOM 2369 O O . GLY A 1 323 ? 14.312 6.295 -9.452 1.00 84.62 323 GLY A O 1
ATOM 2370 N N . ALA A 1 324 ? 16.084 7.152 -10.569 1.00 84.94 324 ALA A N 1
ATOM 2371 C CA . ALA A 1 324 ? 15.859 6.415 -11.802 1.00 84.94 324 ALA A CA 1
ATOM 2372 C C . ALA A 1 324 ? 16.336 4.967 -11.659 1.00 84.94 324 ALA A C 1
ATOM 2374 O O . ALA A 1 324 ? 17.421 4.705 -11.136 1.00 84.94 324 ALA A O 1
ATOM 2375 N N . CYS A 1 325 ? 15.541 4.032 -12.157 1.00 82.38 325 CYS A N 1
ATOM 2376 C CA . CYS A 1 325 ? 15.901 2.628 -12.234 1.00 82.38 325 CYS A CA 1
ATOM 2377 C C . CYS A 1 325 ? 17.021 2.487 -13.303 1.00 82.38 325 CYS A C 1
ATOM 2379 O O . CYS A 1 325 ? 16.747 2.632 -14.489 1.00 82.38 325 CYS A O 1
ATOM 2381 N N . ARG A 1 326 ? 18.285 2.267 -12.905 1.00 74.56 326 ARG A N 1
ATOM 2382 C CA . ARG A 1 326 ? 19.421 2.009 -13.818 1.00 74.56 326 ARG A CA 1
ATOM 2383 C C . ARG A 1 326 ? 19.727 0.516 -13.822 1.00 74.56 326 ARG A C 1
ATOM 2385 O O . ARG A 1 326 ? 19.870 -0.070 -12.755 1.00 74.56 326 ARG A O 1
ATOM 2392 N N . GLY A 1 327 ? 19.852 -0.095 -14.996 1.00 64.94 327 GLY A N 1
ATOM 2393 C CA . GLY A 1 327 ? 19.985 -1.550 -15.145 1.00 64.94 327 GLY A CA 1
ATOM 2394 C C . GLY A 1 327 ? 21.326 -2.148 -14.694 1.00 64.94 327 GLY A C 1
ATOM 2395 O O . GLY A 1 327 ? 22.052 -2.691 -15.522 1.00 64.94 327 GLY A O 1
ATOM 2396 N N . TYR A 1 328 ? 21.653 -2.084 -13.402 1.00 69.19 328 TYR A N 1
ATOM 2397 C CA . TYR A 1 328 ? 22.820 -2.762 -12.821 1.00 69.19 328 TYR A CA 1
ATOM 2398 C C . TYR A 1 328 ? 22.532 -4.239 -12.576 1.00 69.19 328 TYR A C 1
ATOM 2400 O O . TYR A 1 328 ? 21.490 -4.587 -12.020 1.00 69.19 328 TYR A O 1
ATOM 2408 N N . ALA A 1 329 ? 23.460 -5.122 -12.941 1.00 71.56 329 ALA A N 1
ATOM 2409 C CA . ALA A 1 329 ? 23.277 -6.551 -12.728 1.00 71.56 329 ALA A CA 1
ATOM 2410 C C . ALA A 1 329 ? 23.315 -6.915 -11.230 1.00 71.56 329 ALA A C 1
ATOM 2412 O O . ALA A 1 329 ? 23.893 -6.220 -10.394 1.00 71.56 329 ALA A O 1
ATOM 2413 N N . ARG A 1 330 ? 22.692 -8.044 -10.873 1.00 70.00 330 ARG A N 1
ATOM 2414 C CA . ARG A 1 330 ? 22.698 -8.567 -9.497 1.00 70.00 330 ARG A CA 1
ATOM 2415 C C . ARG A 1 330 ? 24.139 -8.883 -9.087 1.00 70.00 330 ARG A C 1
ATOM 2417 O O . ARG A 1 330 ? 24.836 -9.557 -9.844 1.00 70.00 330 ARG A O 1
ATOM 2424 N N . GLY A 1 331 ? 24.578 -8.450 -7.905 1.00 72.69 331 GLY A N 1
ATOM 2425 C CA . GLY A 1 331 ? 25.974 -8.591 -7.471 1.00 72.69 331 GLY A CA 1
ATOM 2426 C C . GLY A 1 331 ? 26.862 -7.373 -7.766 1.00 72.69 331 GLY A C 1
ATOM 2427 O O . GLY A 1 331 ? 28.026 -7.359 -7.364 1.00 72.69 331 GLY A O 1
ATOM 2428 N N . GLU A 1 332 ? 26.346 -6.351 -8.460 1.00 74.75 332 GLU A N 1
ATOM 2429 C CA . GLU A 1 332 ? 27.060 -5.096 -8.733 1.00 74.75 332 GLU A CA 1
ATOM 2430 C C . GLU A 1 332 ? 26.760 -4.001 -7.692 1.00 74.75 332 GLU A C 1
ATOM 2432 O O . GLU A 1 332 ? 26.979 -2.817 -7.945 1.00 74.75 332 GLU A O 1
ATOM 2437 N N . GLU A 1 333 ? 26.302 -4.362 -6.487 1.00 71.94 333 GLU A N 1
ATOM 2438 C CA . GLU A 1 333 ? 25.880 -3.402 -5.455 1.00 71.94 333 GLU A CA 1
ATOM 2439 C C . GLU A 1 333 ? 26.999 -2.443 -5.040 1.00 71.94 333 GLU A C 1
ATOM 2441 O O . GLU A 1 333 ? 26.754 -1.271 -4.762 1.00 71.94 333 GLU A O 1
ATOM 2446 N N . ALA A 1 334 ? 28.251 -2.902 -5.081 1.00 68.06 334 ALA A N 1
ATOM 2447 C CA . ALA A 1 334 ? 29.414 -2.063 -4.806 1.00 68.06 334 ALA A CA 1
ATOM 2448 C C . ALA A 1 334 ? 29.618 -0.939 -5.843 1.00 68.06 334 ALA A C 1
ATOM 2450 O O . ALA A 1 334 ? 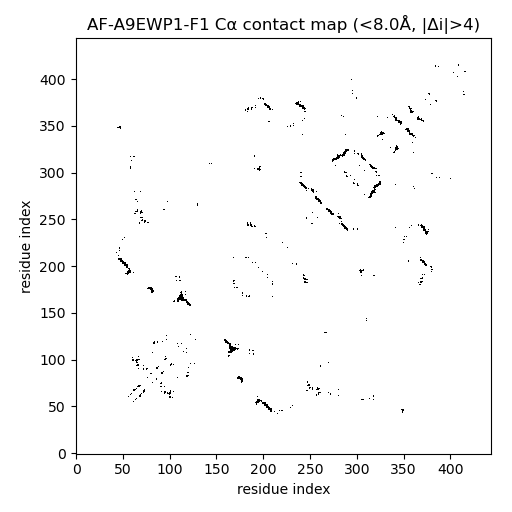30.201 0.093 -5.511 1.00 68.06 334 ALA A O 1
ATOM 2451 N N . LEU A 1 335 ? 29.142 -1.120 -7.082 1.00 65.94 335 LEU A N 1
ATOM 2452 C CA . LEU A 1 335 ? 29.200 -0.108 -8.143 1.00 65.94 335 LEU A CA 1
ATOM 2453 C C . LEU A 1 335 ? 28.053 0.905 -8.039 1.00 65.94 335 LEU A C 1
ATOM 2455 O O . LEU A 1 335 ? 28.175 2.014 -8.557 1.00 65.94 335 LEU A O 1
ATOM 2459 N N . MET A 1 336 ? 26.968 0.545 -7.344 1.00 63.31 336 MET A N 1
ATOM 2460 C CA . MET A 1 336 ? 25.801 1.408 -7.141 1.00 63.31 336 MET A CA 1
ATOM 2461 C C . MET A 1 336 ? 26.067 2.539 -6.132 1.00 63.31 336 MET A C 1
ATOM 2463 O O . MET A 1 336 ? 25.345 3.532 -6.106 1.00 63.31 336 MET A O 1
ATOM 2467 N N . GLY A 1 337 ? 27.125 2.446 -5.318 1.00 63.47 337 GLY A N 1
ATOM 2468 C CA . GLY A 1 337 ? 27.388 3.414 -4.250 1.00 63.47 337 GLY A CA 1
ATOM 2469 C C . GLY A 1 337 ? 26.243 3.461 -3.229 1.00 63.47 337 GLY A C 1
ATOM 2470 O O . GLY A 1 337 ? 25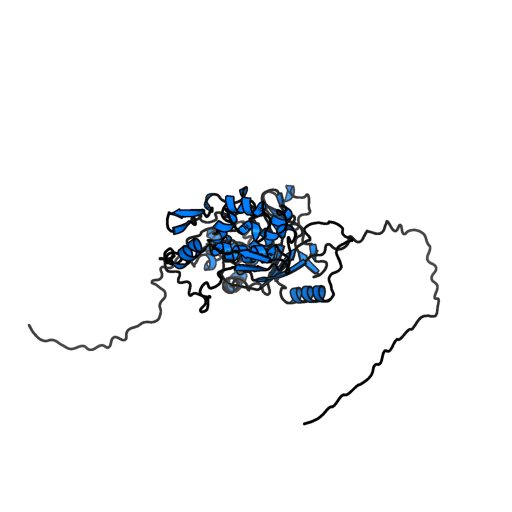.520 2.490 -3.041 1.00 63.47 337 GLY A O 1
ATOM 2471 N N . ALA A 1 338 ? 26.046 4.605 -2.569 1.00 57.69 338 ALA A N 1
ATOM 2472 C CA . ALA A 1 338 ? 24.863 4.831 -1.728 1.00 57.69 338 ALA A CA 1
ATOM 2473 C C . ALA A 1 338 ? 23.579 5.070 -2.553 1.00 57.69 338 ALA A C 1
ATOM 2475 O O . ALA A 1 338 ? 22.555 5.459 -1.993 1.00 57.69 338 ALA A O 1
ATOM 2476 N N . SER A 1 339 ? 23.641 4.925 -3.881 1.00 60.69 339 SER A N 1
ATOM 2477 C CA . SER A 1 339 ? 22.505 5.187 -4.750 1.00 60.69 339 SER A CA 1
ATOM 2478 C C . SER A 1 339 ? 21.541 4.011 -4.710 1.00 60.69 339 SER A C 1
ATOM 2480 O O . SER A 1 339 ? 21.913 2.843 -4.784 1.00 60.69 339 SER A O 1
ATOM 2482 N N . TYR A 1 340 ? 20.279 4.362 -4.553 1.00 68.00 340 TYR A N 1
ATOM 2483 C CA . TYR A 1 340 ? 19.159 3.454 -4.522 1.00 68.00 340 TYR A CA 1
ATOM 2484 C C . TYR A 1 340 ? 18.736 3.190 -5.973 1.00 68.00 340 TYR A C 1
ATOM 2486 O O . TYR A 1 340 ? 18.573 4.137 -6.740 1.00 68.00 340 TYR A O 1
ATOM 2494 N N . VAL A 1 341 ? 18.628 1.931 -6.392 1.00 76.75 341 VAL A N 1
ATOM 2495 C CA . VAL A 1 341 ? 18.443 1.605 -7.813 1.00 76.75 341 VAL A CA 1
ATOM 2496 C C . VAL A 1 341 ? 17.644 0.327 -7.976 1.00 76.75 341 VAL A C 1
ATOM 2498 O O . VAL A 1 341 ? 17.807 -0.612 -7.205 1.00 76.75 341 VAL A O 1
ATOM 2501 N N . CYS A 1 342 ? 16.794 0.253 -8.993 1.00 79.94 342 CYS A N 1
ATOM 2502 C CA . CYS A 1 342 ? 16.126 -0.998 -9.332 1.00 79.94 342 CYS A CA 1
ATOM 2503 C C . CYS A 1 342 ? 16.989 -1.889 -10.217 1.00 79.94 342 CYS A C 1
ATOM 2505 O O . CYS A 1 342 ? 17.896 -1.410 -10.889 1.00 79.94 342 CYS A O 1
ATOM 2507 N N . GLY A 1 343 ? 16.735 -3.195 -10.162 1.00 80.00 343 GLY A N 1
ATOM 2508 C CA . GLY A 1 343 ? 17.428 -4.168 -10.992 1.00 80.00 343 GLY A CA 1
ATOM 2509 C C . GLY A 1 343 ? 17.167 -3.942 -12.485 1.00 80.00 343 GLY A C 1
ATOM 2510 O O . GLY A 1 343 ? 16.333 -3.110 -12.855 1.00 80.00 343 GLY A O 1
ATOM 2511 N N . PRO A 1 344 ? 17.854 -4.693 -13.361 1.00 84.00 344 PRO A N 1
ATOM 2512 C CA . PRO A 1 344 ? 17.652 -4.615 -14.793 1.00 84.00 344 PRO A CA 1
ATOM 2513 C C . PRO A 1 344 ? 16.203 -4.922 -15.126 1.00 84.00 344 PRO A C 1
ATOM 2515 O O . PRO A 1 344 ? 15.583 -5.807 -14.530 1.00 84.00 344 PRO A O 1
ATOM 2518 N N . GLU A 1 345 ? 15.687 -4.192 -16.104 1.00 88.75 345 GLU A N 1
ATOM 2519 C CA . GLU A 1 345 ? 14.373 -4.471 -16.645 1.00 88.75 345 GLU A CA 1
ATOM 2520 C C . GLU A 1 345 ? 14.367 -5.868 -17.259 1.00 88.75 345 GLU A C 1
ATOM 2522 O O . GLU A 1 345 ? 15.244 -6.237 -18.046 1.00 88.75 345 GLU A O 1
ATOM 2527 N N . THR A 1 346 ? 13.351 -6.644 -16.920 1.00 90.00 346 THR A N 1
ATOM 2528 C CA . THR A 1 346 ? 13.067 -7.905 -17.587 1.00 90.00 346 THR A CA 1
ATOM 2529 C C . THR A 1 346 ? 11.695 -7.828 -18.234 1.00 90.00 346 THR A C 1
ATOM 2531 O O . THR A 1 346 ? 10.845 -7.022 -17.861 1.00 90.00 346 THR A O 1
ATOM 2534 N N . SER A 1 347 ? 11.481 -8.624 -19.277 1.00 90.56 347 SER A N 1
ATOM 2535 C CA . SER A 1 347 ? 10.191 -8.652 -19.961 1.00 90.56 347 SER A CA 1
ATOM 2536 C C . SER A 1 347 ? 9.238 -9.574 -19.209 1.00 90.56 347 SER A C 1
ATOM 2538 O O . SER A 1 347 ? 9.585 -10.712 -18.877 1.00 90.56 347 SER A O 1
ATOM 2540 N N . ASN A 1 348 ? 8.027 -9.096 -18.938 1.00 89.50 348 ASN A N 1
ATOM 2541 C CA . ASN A 1 348 ? 6.955 -9.944 -18.458 1.00 89.50 348 ASN A CA 1
ATOM 2542 C C . ASN A 1 348 ? 6.630 -10.990 -19.542 1.00 89.50 348 ASN A C 1
ATOM 2544 O O . ASN A 1 348 ? 6.271 -10.613 -20.657 1.00 89.50 348 ASN A O 1
ATOM 2548 N N . PRO A 1 349 ? 6.717 -12.298 -19.248 1.00 86.75 349 PRO A N 1
ATOM 2549 C CA . PRO A 1 349 ? 6.528 -13.338 -20.259 1.00 86.75 349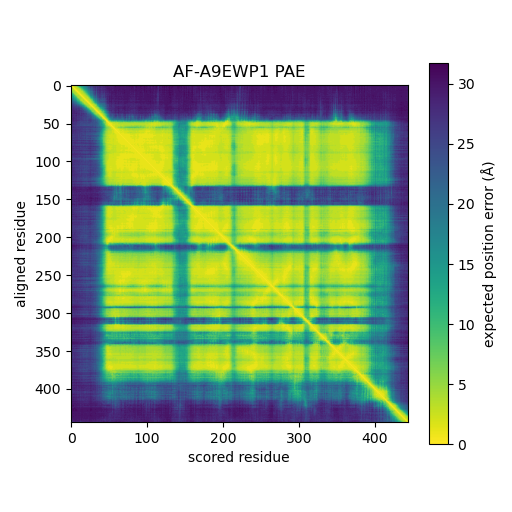 PRO A CA 1
ATOM 2550 C C . PRO A 1 349 ? 5.099 -13.394 -20.822 1.00 86.75 349 PRO A C 1
ATOM 2552 O O . PRO A 1 349 ? 4.889 -13.969 -21.886 1.00 86.75 349 PRO A O 1
ATOM 2555 N N . VAL A 1 350 ? 4.122 -12.823 -20.111 1.00 86.06 350 VAL A N 1
ATOM 2556 C CA . VAL A 1 350 ? 2.710 -12.773 -20.505 1.00 86.06 350 VAL A CA 1
ATOM 2557 C C . VAL A 1 350 ? 2.418 -11.505 -21.303 1.00 86.06 350 VAL A C 1
ATOM 2559 O O . VAL A 1 350 ? 1.842 -11.576 -22.384 1.00 86.06 350 VAL A O 1
ATOM 2562 N N . THR A 1 351 ? 2.807 -10.343 -20.775 1.00 89.56 351 THR A N 1
ATOM 2563 C CA . THR A 1 351 ? 2.424 -9.036 -21.337 1.00 89.56 351 THR A CA 1
ATOM 2564 C C . THR A 1 351 ? 3.480 -8.433 -22.261 1.00 89.56 351 THR A C 1
ATOM 2566 O O . THR A 1 351 ? 3.200 -7.475 -22.975 1.00 89.56 351 THR A O 1
ATOM 2569 N N . GLY A 1 352 ? 4.710 -8.950 -22.241 1.00 92.12 352 GLY A N 1
ATOM 2570 C CA . GLY A 1 352 ? 5.871 -8.373 -22.919 1.00 92.12 352 GLY A CA 1
ATOM 2571 C C . GLY A 1 352 ? 6.387 -7.078 -22.282 1.00 92.12 352 GLY A C 1
ATOM 2572 O O . GLY A 1 352 ? 7.457 -6.603 -22.670 1.00 92.12 352 GLY A O 1
ATOM 2573 N N . ARG A 1 353 ? 5.666 -6.507 -21.302 1.00 93.50 353 ARG A N 1
ATOM 2574 C CA . ARG A 1 353 ? 6.002 -5.217 -20.696 1.00 93.50 353 ARG A CA 1
ATOM 2575 C C . ARG A 1 353 ? 7.287 -5.304 -19.872 1.00 93.50 353 ARG A C 1
ATOM 2577 O O . ARG A 1 353 ? 7.531 -6.325 -19.227 1.00 93.50 353 ARG A O 1
ATOM 2584 N N . PRO A 1 354 ? 8.103 -4.244 -19.874 1.00 93.12 354 PRO A N 1
ATOM 2585 C CA . PRO A 1 354 ? 9.308 -4.205 -19.069 1.00 93.12 354 PRO A CA 1
ATOM 2586 C C . PRO A 1 354 ? 8.975 -3.923 -17.597 1.00 93.12 354 PRO A C 1
ATOM 2588 O O . PRO A 1 354 ? 8.280 -2.959 -17.264 1.00 93.12 354 PRO A O 1
ATOM 2591 N N . VAL A 1 355 ? 9.495 -4.769 -16.718 1.00 93.50 355 VAL A N 1
ATOM 2592 C CA . VAL A 1 355 ? 9.205 -4.826 -15.281 1.00 93.50 355 VAL A CA 1
ATOM 2593 C C . VAL A 1 355 ? 10.482 -5.061 -14.486 1.00 93.50 355 VAL A C 1
ATOM 2595 O O . VAL A 1 355 ? 11.506 -5.459 -15.039 1.00 93.50 355 VAL A O 1
ATOM 2598 N N . TYR A 1 356 ? 10.418 -4.832 -13.178 1.00 91.94 356 TYR A N 1
ATOM 2599 C CA . TYR A 1 356 ? 11.556 -5.009 -12.279 1.00 91.94 356 TYR A CA 1
ATOM 2600 C C . TYR A 1 356 ? 11.402 -6.294 -11.462 1.00 91.94 356 TYR A C 1
ATOM 2602 O O . TYR A 1 356 ? 10.337 -6.555 -10.906 1.00 91.94 356 TYR A O 1
ATOM 2610 N N . ASP A 1 357 ? 12.459 -7.108 -11.403 1.00 89.62 357 ASP A N 1
ATOM 2611 C CA . ASP A 1 357 ? 12.496 -8.335 -10.587 1.00 89.62 357 ASP A CA 1
ATOM 2612 C C . ASP A 1 357 ? 12.933 -8.091 -9.150 1.00 89.62 357 ASP A C 1
ATOM 2614 O O . ASP A 1 357 ? 12.579 -8.837 -8.245 1.00 89.62 357 ASP A O 1
ATOM 2618 N N . TYR A 1 358 ? 13.743 -7.064 -8.938 1.00 91.62 358 TYR A N 1
ATOM 2619 C CA . TYR A 1 358 ? 14.219 -6.685 -7.622 1.00 91.62 358 TYR A CA 1
ATOM 2620 C C . TYR A 1 358 ? 14.616 -5.216 -7.620 1.00 91.62 358 TYR A C 1
ATOM 2622 O O . TYR A 1 358 ? 14.845 -4.613 -8.671 1.00 91.62 358 TYR A O 1
ATOM 2630 N N . CYS A 1 359 ? 14.744 -4.654 -6.426 1.00 92.25 359 CYS A N 1
ATOM 2631 C CA . CYS A 1 359 ? 15.189 -3.287 -6.214 1.00 92.25 359 CYS A CA 1
ATOM 2632 C C . CYS A 1 359 ? 16.222 -3.219 -5.089 1.00 92.25 359 CYS A C 1
ATOM 2634 O O . CYS A 1 359 ? 16.167 -4.009 -4.156 1.00 92.25 359 CYS A O 1
ATOM 2636 N N . PHE A 1 360 ? 17.159 -2.279 -5.143 1.00 90.31 360 PHE A N 1
ATOM 2637 C CA . PHE A 1 360 ? 18.159 -2.049 -4.105 1.00 90.31 360 PHE A CA 1
ATOM 2638 C C . PHE A 1 360 ? 17.914 -0.705 -3.420 1.00 90.31 360 PHE A C 1
ATOM 2640 O O . PHE A 1 360 ? 17.913 0.349 -4.057 1.00 90.31 360 PHE A O 1
ATOM 2647 N N . ALA A 1 361 ? 17.703 -0.747 -2.108 1.00 91.06 361 ALA A N 1
ATOM 2648 C CA . ALA A 1 361 ? 17.480 0.431 -1.282 1.00 91.06 361 ALA A CA 1
ATOM 2649 C C . ALA A 1 361 ? 17.796 0.142 0.182 1.00 91.06 361 ALA A C 1
ATOM 2651 O O . ALA A 1 361 ? 17.614 -0.986 0.644 1.00 91.06 361 ALA A O 1
ATOM 2652 N N . GLY A 1 362 ? 18.248 1.159 0.920 1.00 88.69 362 GLY A N 1
ATOM 2653 C CA . GLY A 1 362 ? 18.507 1.026 2.358 1.00 88.69 362 GLY A CA 1
ATOM 2654 C C . GLY A 1 362 ? 19.579 -0.022 2.679 1.00 88.69 362 GLY A C 1
ATOM 2655 O O . GLY A 1 362 ? 19.513 -0.687 3.706 1.00 88.69 362 GLY A O 1
ATOM 2656 N N . GLY A 1 363 ? 20.536 -0.231 1.767 1.00 88.75 363 GLY A N 1
ATOM 2657 C CA . GLY A 1 363 ? 21.609 -1.214 1.933 1.00 88.75 363 GLY A CA 1
ATOM 2658 C C . GLY A 1 363 ? 21.191 -2.677 1.743 1.00 88.75 363 GLY A C 1
ATOM 2659 O O . GLY A 1 363 ? 21.971 -3.565 2.085 1.00 88.75 363 GLY A O 1
ATOM 2660 N N . ARG A 1 364 ? 19.996 -2.953 1.202 1.00 91.31 364 ARG A N 1
ATOM 2661 C CA . ARG A 1 364 ? 19.530 -4.319 0.917 1.00 91.31 364 ARG A CA 1
ATOM 2662 C C . ARG A 1 364 ? 18.802 -4.441 -0.418 1.00 91.31 364 ARG A C 1
ATOM 2664 O O . ARG A 1 364 ? 18.319 -3.463 -0.985 1.00 91.31 364 ARG A O 1
ATOM 2671 N N . VAL A 1 365 ? 18.704 -5.683 -0.885 1.00 91.94 365 VAL A N 1
ATOM 2672 C CA . VAL A 1 365 ? 17.872 -6.070 -2.027 1.00 91.94 365 VAL A CA 1
ATOM 2673 C C . VAL A 1 365 ? 16.448 -6.373 -1.544 1.00 91.94 365 VAL A C 1
ATOM 2675 O O . VAL A 1 365 ? 16.247 -7.011 -0.506 1.00 91.94 365 VAL A O 1
ATOM 2678 N N . TRP A 1 366 ? 15.478 -5.903 -2.317 1.00 94.44 366 TRP A N 1
ATOM 2679 C CA . TRP A 1 366 ? 14.042 -6.112 -2.192 1.00 94.44 366 TRP A CA 1
ATOM 2680 C C . TRP A 1 366 ? 13.594 -6.949 -3.384 1.00 94.44 366 TRP A C 1
ATOM 2682 O O . TRP A 1 366 ? 13.658 -6.483 -4.518 1.00 94.44 366 TRP A O 1
ATOM 2692 N N . GLU A 1 367 ? 13.188 -8.192 -3.143 1.00 93.56 367 GLU A N 1
ATOM 2693 C CA . GLU A 1 367 ? 12.876 -9.159 -4.209 1.00 93.56 367 GLU A CA 1
ATOM 2694 C C . GLU A 1 367 ? 11.418 -9.092 -4.677 1.00 93.56 367 GLU A C 1
ATOM 2696 O O . GLU A 1 367 ? 11.046 -9.756 -5.636 1.00 93.56 367 GLU A O 1
ATOM 2701 N N . ASN A 1 368 ? 10.588 -8.294 -4.001 1.00 95.00 368 ASN A N 1
ATOM 2702 C CA . ASN A 1 368 ? 9.144 -8.271 -4.218 1.00 95.00 368 ASN A CA 1
ATOM 2703 C C . ASN A 1 368 ? 8.620 -6.881 -4.638 1.00 95.00 368 ASN A C 1
ATOM 2705 O O . ASN A 1 368 ? 7.692 -6.372 -4.002 1.00 95.00 368 ASN A O 1
ATOM 2709 N N . PRO A 1 369 ? 9.203 -6.215 -5.658 1.00 95.88 369 PRO A N 1
ATOM 2710 C CA . PRO A 1 369 ? 8.661 -4.954 -6.143 1.00 95.88 369 PRO A CA 1
ATOM 2711 C C . PRO A 1 369 ? 7.374 -5.156 -6.952 1.00 95.88 369 PRO A C 1
ATOM 2713 O O . PRO A 1 369 ? 7.172 -6.185 -7.598 1.00 95.88 369 PRO A O 1
ATOM 2716 N N . ILE A 1 370 ? 6.534 -4.121 -6.983 1.00 96.94 370 ILE A N 1
ATOM 2717 C CA . ILE A 1 370 ? 5.411 -4.010 -7.919 1.00 96.94 370 ILE A CA 1
ATOM 2718 C C . ILE A 1 370 ? 5.729 -2.926 -8.939 1.00 96.94 370 ILE A C 1
ATOM 2720 O O . ILE A 1 370 ? 5.954 -1.773 -8.573 1.00 96.94 370 ILE A O 1
ATOM 2724 N N . THR A 1 371 ? 5.714 -3.291 -10.221 1.00 96.38 371 THR A N 1
ATOM 2725 C CA . THR A 1 371 ? 5.805 -2.324 -11.322 1.00 96.38 371 THR A CA 1
ATOM 2726 C C . THR A 1 371 ? 4.411 -1.796 -11.638 1.00 96.38 371 THR A C 1
ATOM 2728 O O . THR A 1 371 ? 3.473 -2.581 -11.787 1.00 96.38 371 THR A O 1
ATOM 2731 N N . VAL A 1 372 ? 4.264 -0.476 -11.737 1.00 96.31 372 VAL A N 1
ATOM 2732 C CA . VAL A 1 372 ? 2.974 0.187 -11.969 1.00 96.31 372 VAL A CA 1
ATOM 2733 C C . VAL A 1 372 ? 2.922 0.804 -13.358 1.00 96.31 372 VAL A C 1
ATOM 2735 O O . VAL A 1 372 ? 3.888 1.409 -13.831 1.00 96.31 372 VAL A O 1
ATOM 2738 N N . PHE A 1 373 ? 1.761 0.659 -13.991 1.00 95.94 373 PHE A N 1
ATOM 2739 C CA . PHE A 1 373 ? 1.431 1.225 -15.285 1.00 95.94 373 PHE A CA 1
ATOM 2740 C C . PHE A 1 373 ? 0.152 2.067 -15.202 1.00 95.94 373 PHE A C 1
ATOM 2742 O O . PHE A 1 373 ? -0.836 1.677 -14.573 1.00 95.94 373 PHE A O 1
ATOM 2749 N N . LEU A 1 374 ? 0.175 3.212 -15.873 1.00 95.06 374 LEU A N 1
ATOM 2750 C CA . LEU A 1 374 ? -0.891 4.196 -15.986 1.00 95.06 374 LEU A CA 1
ATOM 2751 C C . LEU A 1 374 ? -1.492 4.157 -17.391 1.00 95.06 374 LEU A C 1
ATOM 2753 O O . LEU A 1 374 ? -0.840 3.752 -18.358 1.00 95.06 374 LEU A O 1
ATOM 2757 N N . ALA A 1 375 ? -2.740 4.609 -17.499 1.00 95.00 375 ALA A N 1
ATOM 2758 C CA . ALA A 1 375 ? -3.408 4.757 -18.789 1.00 95.00 375 ALA A CA 1
ATOM 2759 C C . ALA A 1 375 ? -2.772 5.864 -19.642 1.00 95.00 375 ALA A C 1
ATOM 2761 O O . ALA A 1 375 ? -2.667 5.746 -20.858 1.00 95.00 375 ALA A O 1
ATOM 2762 N N . GLU A 1 376 ? -2.299 6.917 -18.983 1.00 91.12 376 GLU A N 1
ATOM 2763 C CA . GLU A 1 376 ? -1.675 8.085 -19.590 1.00 91.12 376 GLU A CA 1
ATOM 2764 C C . GLU A 1 376 ? -0.680 8.705 -18.599 1.00 91.12 376 GLU A C 1
ATOM 2766 O O . GLU A 1 376 ? -0.784 8.499 -17.389 1.00 91.12 376 GLU A O 1
ATOM 2771 N N . GLU A 1 377 ? 0.289 9.470 -19.105 1.00 83.94 377 GLU A N 1
ATOM 2772 C CA . GLU A 1 377 ? 1.359 10.092 -18.299 1.00 83.94 377 GLU A CA 1
ATOM 2773 C C . GLU A 1 377 ? 0.817 11.029 -17.222 1.00 83.94 377 GLU A C 1
ATOM 2775 O O . GLU A 1 377 ? 1.381 11.142 -16.137 1.00 83.94 377 GLU A O 1
ATOM 2780 N N . CYS A 1 378 ? -0.321 11.645 -17.519 1.00 83.62 378 CYS A N 1
ATOM 2781 C CA . CYS A 1 378 ? -0.901 12.738 -16.757 1.00 83.62 378 CYS A CA 1
ATOM 2782 C C . CYS A 1 378 ? -2.113 12.320 -15.928 1.00 83.62 378 CYS A C 1
ATOM 2784 O O . CYS A 1 378 ? -2.784 13.179 -15.360 1.00 83.62 378 CYS A O 1
ATOM 2786 N N . ALA A 1 379 ? -2.386 11.013 -15.833 1.00 83.75 379 ALA A N 1
ATOM 2787 C CA . ALA A 1 379 ? -3.578 10.488 -15.170 1.00 83.75 379 ALA A CA 1
ATOM 2788 C C . ALA A 1 379 ? -3.670 10.956 -13.707 1.00 83.75 379 ALA A C 1
ATOM 2790 O O . ALA A 1 379 ? -4.748 11.238 -13.190 1.00 83.75 379 ALA A O 1
ATOM 2791 N N . LEU A 1 380 ? -2.520 11.047 -13.033 1.00 80.62 380 LEU A N 1
ATOM 2792 C CA . LEU A 1 380 ? -2.431 11.410 -11.619 1.00 80.62 380 LEU A CA 1
ATOM 2793 C C . LEU A 1 380 ? -2.548 12.917 -11.386 1.00 80.62 380 LEU A C 1
ATOM 2795 O O . LEU A 1 380 ? -3.096 13.337 -10.367 1.00 80.62 380 LEU A O 1
ATOM 2799 N N . THR A 1 381 ? -2.028 13.715 -12.319 1.00 78.94 381 THR A N 1
ATOM 2800 C CA . THR A 1 381 ? -1.874 15.165 -12.177 1.00 78.94 381 THR A CA 1
ATOM 2801 C C . THR A 1 381 ? -1.921 15.884 -13.524 1.00 78.94 381 THR A C 1
ATOM 2803 O O . THR A 1 381 ? -0.888 16.294 -14.060 1.00 78.94 381 THR A O 1
ATOM 2806 N N . PRO A 1 382 ? -3.127 16.167 -14.042 1.00 72.12 382 PRO A N 1
ATOM 2807 C CA . PRO A 1 382 ? -3.274 16.975 -15.251 1.00 72.12 382 PRO A CA 1
ATOM 2808 C C . PRO A 1 382 ? -2.542 18.322 -15.146 1.00 72.12 382 PRO A C 1
ATOM 2810 O O . PRO A 1 382 ? -1.892 18.747 -16.094 1.00 72.12 382 PRO A O 1
ATOM 2813 N N . ALA A 1 383 ? -2.556 18.938 -13.957 1.00 68.75 383 ALA A N 1
ATOM 2814 C CA . ALA A 1 383 ? -1.864 20.197 -13.696 1.00 68.75 383 ALA A CA 1
ATOM 2815 C C . ALA A 1 383 ? -0.336 20.087 -13.838 1.00 68.75 383 ALA A C 1
ATOM 2817 O O . ALA A 1 383 ? 0.276 20.960 -14.437 1.00 68.75 383 ALA A O 1
ATOM 2818 N N . VAL A 1 384 ? 0.298 19.024 -13.323 1.00 68.38 384 VAL A N 1
ATOM 2819 C CA . VAL A 1 384 ? 1.764 18.855 -13.440 1.00 68.38 384 VAL A CA 1
ATOM 2820 C C . VAL A 1 384 ? 2.166 18.717 -14.906 1.00 68.38 384 VAL A C 1
ATOM 2822 O O . VAL A 1 384 ? 3.195 19.253 -15.306 1.00 68.38 384 VAL A O 1
ATOM 2825 N N . CYS A 1 385 ? 1.336 18.063 -15.716 1.00 71.62 385 CYS A N 1
ATOM 2826 C CA . CYS A 1 385 ? 1.574 17.972 -17.150 1.00 71.62 385 CYS A CA 1
ATOM 2827 C C . CYS A 1 385 ? 1.359 19.288 -17.894 1.00 71.62 385 CYS A C 1
ATOM 2829 O O . CYS A 1 385 ? 2.179 19.618 -18.743 1.00 71.62 385 CYS A O 1
ATOM 2831 N N . GLU A 1 386 ? 0.329 20.060 -17.539 1.00 73.50 386 GLU A N 1
ATOM 2832 C CA . GLU A 1 386 ? 0.125 21.408 -18.085 1.00 73.50 386 GLU A CA 1
ATOM 2833 C C . GLU A 1 386 ? 1.370 22.281 -17.846 1.00 73.50 386 GLU A C 1
ATOM 2835 O O . GLU A 1 386 ? 1.840 22.966 -18.749 1.00 73.50 386 GLU A O 1
ATOM 2840 N N . TYR A 1 387 ? 1.993 22.168 -16.667 1.00 67.62 387 TYR A N 1
ATOM 2841 C CA . TYR A 1 387 ? 3.256 22.852 -16.382 1.00 67.62 387 TYR A CA 1
ATOM 2842 C C . TYR A 1 387 ? 4.470 22.249 -17.095 1.00 67.62 387 TYR A C 1
ATOM 2844 O O . TYR A 1 387 ? 5.379 22.985 -17.467 1.00 67.62 387 TYR A O 1
ATOM 2852 N N . ALA A 1 388 ? 4.537 20.931 -17.269 1.00 66.19 388 ALA A N 1
ATOM 2853 C CA . ALA A 1 388 ? 5.675 20.301 -17.930 1.00 66.19 388 ALA A CA 1
ATOM 2854 C C . ALA A 1 388 ? 5.754 20.692 -19.414 1.00 66.19 388 ALA A C 1
ATOM 2856 O O . ALA A 1 388 ? 6.842 21.004 -19.896 1.00 66.19 388 ALA A O 1
ATOM 2857 N N . GLU A 1 389 ? 4.622 20.730 -20.123 1.00 66.75 389 GLU A N 1
ATOM 2858 C CA . GLU A 1 389 ? 4.576 21.100 -21.545 1.00 66.75 389 GLU A CA 1
ATOM 2859 C C . GLU A 1 389 ? 5.086 22.526 -21.804 1.00 66.75 389 GLU A C 1
ATOM 2861 O O . GLU A 1 389 ? 5.797 22.751 -22.786 1.00 66.75 389 GLU A O 1
ATOM 2866 N N . ASP A 1 390 ? 4.815 23.460 -20.889 1.00 65.69 390 ASP A N 1
ATOM 2867 C CA . ASP A 1 390 ? 5.257 24.854 -21.002 1.00 65.69 390 ASP A CA 1
ATOM 2868 C C . ASP A 1 390 ? 6.769 25.042 -20.764 1.00 65.69 390 ASP A C 1
ATOM 2870 O O . ASP A 1 390 ? 7.373 25.959 -21.322 1.00 65.69 390 ASP A O 1
ATOM 2874 N N . TRP A 1 391 ? 7.405 24.181 -19.960 1.00 61.22 391 TRP A N 1
ATOM 2875 C CA . TRP A 1 391 ? 8.799 24.358 -19.515 1.00 61.22 391 TRP A CA 1
ATOM 2876 C C . TRP A 1 391 ? 9.808 23.421 -20.192 1.00 61.22 391 TRP A C 1
ATOM 2878 O O . TRP A 1 391 ? 10.992 23.754 -20.293 1.00 61.22 391 TRP A O 1
ATOM 2888 N N . LEU A 1 392 ? 9.369 22.266 -20.700 1.00 59.44 392 LEU A N 1
ATOM 2889 C CA . LEU A 1 392 ? 10.230 21.295 -21.388 1.00 59.44 392 LEU A CA 1
ATOM 2890 C C . LEU A 1 392 ? 11.064 21.865 -22.563 1.00 59.44 392 LEU A C 1
ATOM 2892 O O . LEU A 1 392 ? 12.181 21.375 -22.749 1.00 59.44 392 LEU A O 1
ATOM 2896 N N . PRO A 1 393 ? 10.633 22.893 -23.330 1.00 56.16 393 PRO A N 1
ATOM 2897 C CA . PRO A 1 393 ? 11.468 23.462 -24.391 1.00 56.16 393 PRO A CA 1
ATOM 2898 C C . PRO A 1 393 ? 12.688 24.245 -23.880 1.00 56.16 393 PRO A C 1
ATOM 2900 O O . PRO A 1 393 ? 13.667 24.378 -24.615 1.00 56.16 393 PRO A O 1
ATOM 2903 N N . GLU A 1 394 ? 12.645 24.779 -22.654 1.00 53.53 394 GLU A N 1
ATOM 2904 C CA . GLU A 1 394 ? 13.676 25.691 -22.135 1.00 53.53 394 GLU A CA 1
ATOM 2905 C C . GLU A 1 394 ? 14.728 25.002 -21.256 1.00 53.53 394 GLU A C 1
ATOM 2907 O O . GLU A 1 394 ? 15.855 25.489 -21.159 1.00 53.53 394 GLU A O 1
ATOM 2912 N N . VAL A 1 395 ? 14.403 23.863 -20.635 1.00 53.34 395 VAL A N 1
ATOM 2913 C CA . VAL A 1 395 ? 15.289 23.243 -19.630 1.00 53.34 395 VAL A CA 1
ATOM 2914 C C . VAL A 1 395 ? 16.416 22.407 -20.253 1.00 53.34 395 VAL A C 1
ATOM 2916 O O . VAL A 1 395 ? 17.474 22.285 -19.638 1.00 53.34 395 VAL A O 1
ATOM 2919 N N . GLY A 1 396 ? 16.263 21.892 -21.481 1.00 53.72 396 GLY A N 1
ATOM 2920 C CA . GLY A 1 396 ? 17.293 21.075 -22.147 1.00 53.72 396 GLY A CA 1
ATOM 2921 C C . GLY A 1 396 ? 17.827 19.915 -21.280 1.00 53.72 396 GLY A C 1
ATOM 2922 O O . GLY A 1 396 ? 17.279 19.606 -20.226 1.00 53.72 396 GLY A O 1
ATOM 2923 N N . ASP A 1 397 ? 18.915 19.265 -21.702 1.00 50.69 397 ASP A N 1
ATOM 2924 C CA . ASP A 1 397 ? 19.560 18.140 -20.990 1.00 50.69 397 ASP A CA 1
ATOM 2925 C C . ASP A 1 397 ? 20.258 18.551 -19.664 1.00 50.69 397 ASP A C 1
ATOM 2927 O O . ASP A 1 397 ? 21.386 18.138 -19.381 1.00 50.69 397 ASP A O 1
ATOM 2931 N N . LEU A 1 398 ? 19.653 19.410 -18.836 1.00 52.62 398 LEU A N 1
ATOM 2932 C CA . LEU A 1 398 ? 20.218 19.782 -17.541 1.00 52.62 398 LEU A CA 1
ATOM 2933 C C . LEU A 1 398 ? 20.073 18.622 -16.533 1.00 52.62 398 LEU A C 1
ATOM 2935 O O . LEU A 1 398 ? 18.959 18.180 -16.244 1.00 52.62 398 LEU A O 1
ATOM 2939 N N . PRO A 1 399 ? 21.175 18.136 -15.930 1.00 51.62 399 PRO A N 1
ATOM 2940 C CA . PRO A 1 399 ? 21.117 17.081 -14.925 1.00 51.62 399 PRO A CA 1
ATOM 2941 C C . PRO A 1 399 ? 20.510 17.616 -13.616 1.00 51.62 399 PRO A C 1
ATOM 2943 O O . PRO A 1 399 ? 21.194 18.224 -12.791 1.00 51.62 399 PRO A O 1
ATOM 2946 N N . LEU A 1 400 ? 19.218 17.352 -13.390 1.00 52.09 400 LEU A N 1
ATOM 2947 C CA . LEU A 1 400 ? 18.475 17.803 -12.198 1.00 52.09 400 LEU A CA 1
ATOM 2948 C C . LEU A 1 400 ? 18.971 17.197 -10.871 1.00 52.09 400 LEU A C 1
ATOM 2950 O O . LEU A 1 400 ? 18.606 17.660 -9.788 1.00 52.09 400 LEU A O 1
ATOM 2954 N N . SER A 1 401 ? 19.826 16.174 -10.928 1.00 43.81 401 SER A N 1
ATOM 2955 C CA . SER A 1 401 ? 20.410 15.519 -9.753 1.00 43.81 401 SER A CA 1
ATOM 2956 C C . SER A 1 401 ? 21.297 16.440 -8.900 1.00 43.81 401 SER A C 1
ATOM 2958 O O . SER A 1 401 ? 21.630 16.068 -7.781 1.00 43.81 401 SER A O 1
ATOM 2960 N N . GLY A 1 402 ? 21.674 17.624 -9.403 1.00 41.91 402 GLY A N 1
ATOM 2961 C CA . GLY A 1 402 ? 22.471 18.620 -8.674 1.00 41.91 402 GLY A CA 1
ATOM 2962 C C . GLY A 1 402 ? 21.696 19.820 -8.119 1.00 41.91 402 GLY A C 1
ATOM 2963 O O . GLY A 1 402 ? 22.303 20.669 -7.471 1.00 41.91 402 GLY A O 1
ATOM 2964 N N . LEU A 1 403 ? 20.389 19.925 -8.376 1.00 47.31 403 LEU A N 1
ATOM 2965 C CA . LEU A 1 403 ? 19.597 21.087 -7.967 1.00 47.31 403 LEU A CA 1
ATOM 2966 C C . LEU A 1 403 ? 19.155 20.964 -6.512 1.00 47.31 403 LEU A C 1
ATOM 2968 O O . LEU A 1 403 ? 18.572 19.944 -6.124 1.00 47.31 403 LEU A O 1
ATOM 2972 N N . SER A 1 404 ? 19.391 22.017 -5.727 1.00 51.06 404 SER A N 1
ATOM 2973 C CA . SER A 1 404 ? 18.858 22.116 -4.368 1.00 51.06 404 SER A CA 1
ATOM 2974 C C . SER A 1 404 ? 17.324 22.146 -4.389 1.00 51.06 404 SER A C 1
ATOM 2976 O O . SER A 1 404 ? 16.720 22.491 -5.406 1.00 51.06 404 SER A O 1
ATOM 2978 N N . SER A 1 405 ? 16.661 21.830 -3.271 1.00 46.16 405 SER A N 1
ATOM 2979 C CA . SER A 1 405 ? 15.195 21.952 -3.162 1.00 46.16 405 SER A CA 1
ATOM 2980 C C . SER A 1 405 ? 14.700 23.363 -3.517 1.00 46.16 405 SER A C 1
ATOM 2982 O O . SER A 1 405 ? 13.630 23.516 -4.096 1.00 46.16 405 SER A O 1
ATOM 2984 N N . GLN A 1 406 ? 15.511 24.392 -3.248 1.00 47.25 406 GLN A N 1
ATOM 2985 C CA . GLN A 1 406 ? 15.231 25.779 -3.622 1.00 47.25 406 GLN A CA 1
ATOM 2986 C C . GLN A 1 406 ? 15.337 26.018 -5.132 1.00 47.25 406 GLN A C 1
ATOM 2988 O O . GLN A 1 406 ? 14.467 26.673 -5.699 1.00 47.25 406 GLN A O 1
ATOM 2993 N N . ASP A 1 407 ? 16.341 25.443 -5.798 1.00 49.50 407 ASP A N 1
ATOM 2994 C CA . ASP A 1 407 ? 16.483 25.547 -7.256 1.00 49.50 407 ASP A CA 1
ATOM 2995 C C . ASP A 1 407 ? 15.383 24.763 -7.982 1.00 49.50 407 ASP A C 1
ATOM 2997 O O . ASP A 1 407 ? 14.864 25.212 -9.001 1.00 49.50 407 ASP A O 1
ATOM 3001 N N . ARG A 1 408 ? 14.957 23.624 -7.420 1.00 52.56 408 ARG A N 1
ATOM 3002 C CA . ARG A 1 408 ? 13.781 22.879 -7.896 1.00 52.56 408 ARG A CA 1
ATOM 3003 C C . ARG A 1 408 ? 12.506 23.703 -7.747 1.00 52.56 408 ARG A C 1
ATOM 3005 O O . ARG A 1 408 ? 11.706 23.736 -8.672 1.00 52.56 408 ARG A O 1
ATOM 3012 N N . CYS A 1 409 ? 12.348 24.425 -6.639 1.00 49.16 409 CYS A N 1
ATOM 3013 C CA . CYS A 1 409 ? 11.234 25.356 -6.469 1.00 49.16 409 CYS A CA 1
ATOM 3014 C C . CYS A 1 409 ? 11.288 26.564 -7.408 1.00 49.16 409 CYS A C 1
ATOM 3016 O O . CYS A 1 409 ? 10.240 27.063 -7.811 1.00 49.16 409 CYS A O 1
ATOM 3018 N N . ALA A 1 410 ? 12.484 27.034 -7.761 1.00 50.03 410 ALA A N 1
ATOM 3019 C CA . ALA A 1 410 ? 12.655 28.109 -8.730 1.00 50.03 410 ALA A CA 1
ATOM 3020 C C . ALA A 1 410 ? 12.322 27.654 -10.163 1.00 50.03 410 ALA A C 1
ATOM 3022 O O . ALA A 1 410 ? 11.747 28.426 -10.925 1.00 50.03 410 ALA A O 1
ATOM 3023 N N . LEU A 1 411 ? 12.663 26.408 -10.513 1.00 45.84 411 LEU A N 1
ATOM 3024 C CA . LEU A 1 411 ? 12.445 25.825 -11.844 1.00 45.84 411 LEU A CA 1
ATOM 3025 C C . LEU A 1 411 ? 11.042 25.256 -12.043 1.00 45.84 411 LEU A C 1
ATOM 3027 O O . LEU A 1 411 ? 10.520 25.293 -13.150 1.00 45.84 411 LEU A O 1
ATOM 3031 N N . PHE A 1 412 ? 10.408 24.787 -10.972 1.00 50.84 412 PHE A N 1
ATOM 3032 C CA . PHE A 1 412 ? 9.030 24.318 -10.992 1.00 50.84 412 PHE A CA 1
ATOM 3033 C C . PHE A 1 412 ? 8.202 25.131 -10.000 1.00 50.84 412 PHE A C 1
ATOM 3035 O O . PHE A 1 412 ? 7.795 24.617 -8.948 1.00 50.84 412 PHE A O 1
ATOM 3042 N N . PRO A 1 413 ? 7.924 26.413 -10.321 1.00 43.00 413 PRO A N 1
ATOM 3043 C CA . PRO A 1 413 ? 7.173 27.264 -9.438 1.00 43.00 413 PRO A CA 1
ATOM 3044 C C . PRO A 1 413 ? 5.801 26.687 -9.174 1.00 43.00 413 PRO A C 1
ATOM 3046 O O . PRO A 1 413 ? 5.330 26.935 -8.105 1.00 43.00 413 PRO A O 1
ATOM 3049 N N . ALA A 1 414 ? 5.129 25.913 -10.023 1.00 39.31 414 ALA A N 1
ATOM 3050 C CA . ALA A 1 414 ? 3.798 25.382 -9.691 1.00 39.31 414 ALA A CA 1
ATOM 3051 C C . ALA A 1 414 ? 3.772 24.425 -8.489 1.00 39.31 414 ALA A C 1
ATOM 3053 O O . ALA A 1 414 ? 2.891 24.519 -7.633 1.00 39.31 414 ALA A O 1
ATOM 3054 N N . SER A 1 415 ? 4.794 23.578 -8.389 1.00 40.22 415 SER A N 1
ATOM 3055 C CA . SER A 1 415 ? 5.057 22.698 -7.247 1.00 40.22 415 SER A CA 1
ATOM 3056 C C . SER A 1 415 ? 5.400 23.477 -5.967 1.00 40.22 415 SER A C 1
ATOM 3058 O O . SER A 1 415 ? 5.278 22.923 -4.881 1.00 40.22 415 SER A O 1
ATOM 3060 N N . CYS A 1 416 ? 5.742 24.776 -6.061 1.00 40.47 416 CYS A N 1
ATOM 3061 C CA . CYS A 1 416 ? 6.070 25.633 -4.905 1.00 40.47 416 CYS A CA 1
ATOM 3062 C C . CYS A 1 416 ? 5.262 26.958 -4.784 1.00 40.47 416 CYS A C 1
ATOM 3064 O O . CYS A 1 416 ? 5.220 27.570 -3.731 1.00 40.47 416 CYS A O 1
ATOM 3066 N N . SER A 1 417 ? 4.517 27.401 -5.794 1.00 36.97 417 SER A N 1
ATOM 3067 C CA . SER A 1 417 ? 3.713 28.652 -5.907 1.00 36.97 417 SER A CA 1
ATOM 3068 C C . SER A 1 417 ? 2.314 28.457 -5.360 1.00 36.97 417 SER A C 1
ATOM 3070 O O . SER A 1 417 ? 1.442 29.326 -5.357 1.00 36.97 417 SER A O 1
ATOM 3072 N N . ILE A 1 418 ? 2.128 27.274 -4.826 1.00 41.22 418 ILE A N 1
ATOM 3073 C CA . ILE A 1 418 ? 1.138 26.960 -3.858 1.00 41.22 418 ILE A CA 1
ATOM 3074 C C . ILE A 1 418 ? 1.473 27.580 -2.471 1.00 41.22 418 ILE A C 1
ATOM 3076 O O . ILE A 1 418 ? 0.574 27.717 -1.642 1.00 41.22 418 ILE A O 1
ATOM 3080 N N . VAL A 1 419 ? 2.711 28.032 -2.241 1.00 37.22 419 VAL A N 1
ATOM 3081 C CA . VAL A 1 419 ? 3.228 28.367 -0.905 1.00 37.22 419 VAL A CA 1
ATOM 3082 C C . VAL A 1 419 ? 3.224 29.873 -0.564 1.00 37.22 419 VAL A C 1
ATOM 3084 O O . VAL A 1 419 ? 3.326 30.182 0.613 1.00 37.22 419 VAL A O 1
ATOM 3087 N N . ASP A 1 420 ? 2.979 30.819 -1.490 1.00 33.34 420 ASP A N 1
ATOM 3088 C CA . ASP A 1 420 ? 3.235 32.256 -1.190 1.00 33.34 420 ASP A CA 1
ATOM 3089 C C . ASP A 1 420 ? 2.187 33.307 -1.636 1.00 33.34 420 ASP A C 1
ATOM 3091 O O . ASP A 1 420 ? 2.529 34.463 -1.889 1.00 33.34 420 ASP A O 1
ATOM 3095 N N . ARG A 1 421 ? 0.881 32.996 -1.683 1.00 31.98 421 ARG A N 1
ATOM 3096 C CA . ARG A 1 421 ? -0.143 34.068 -1.776 1.00 31.98 421 ARG A CA 1
ATOM 3097 C C . ARG A 1 421 ? -1.102 34.078 -0.587 1.00 31.98 421 ARG A C 1
ATOM 3099 O O . ARG A 1 421 ? -1.845 33.109 -0.421 1.00 31.98 421 ARG A O 1
ATOM 3106 N N . PRO A 1 422 ? -1.174 35.168 0.206 1.00 34.47 422 PRO A N 1
ATOM 3107 C CA . PRO A 1 422 ? -2.301 35.360 1.103 1.00 34.47 422 PRO A CA 1
ATOM 3108 C C . PRO A 1 422 ? -3.592 35.442 0.276 1.00 34.47 422 PRO A C 1
ATOM 3110 O O . PRO A 1 422 ? -3.648 36.082 -0.774 1.00 34.47 422 PRO A O 1
ATOM 3113 N N . PHE A 1 423 ? -4.643 34.792 0.774 1.00 34.81 423 PHE A N 1
ATOM 3114 C CA . PHE A 1 423 ? -5.963 34.644 0.144 1.00 34.81 423 PHE A CA 1
ATOM 3115 C C . PHE A 1 423 ? -6.671 35.981 -0.200 1.00 34.81 423 PHE A C 1
ATOM 3117 O O . PHE A 1 423 ? -7.744 35.984 -0.791 1.00 34.81 423 PHE A O 1
ATOM 3124 N N . SER A 1 424 ? -6.090 37.135 0.138 1.00 35.78 424 SER A N 1
ATOM 3125 C CA . SER A 1 424 ? -6.669 38.465 -0.079 1.00 35.78 424 SER A CA 1
ATOM 3126 C C . SER A 1 424 ? -6.543 39.022 -1.502 1.00 35.78 424 SER A C 1
ATOM 3128 O O . SER A 1 424 ? -7.154 40.050 -1.778 1.00 35.78 424 SER A O 1
ATOM 3130 N N . GLU A 1 425 ? -5.783 38.398 -2.407 1.00 36.09 425 GLU A N 1
ATOM 3131 C CA . GLU A 1 425 ? -5.480 38.999 -3.724 1.00 36.09 425 GLU A CA 1
ATOM 3132 C C . GLU A 1 425 ? -6.090 38.294 -4.945 1.00 36.09 425 GLU A C 1
ATOM 3134 O O . GLU A 1 425 ? -5.808 38.675 -6.079 1.00 36.09 425 GLU A O 1
ATOM 3139 N N . LEU A 1 426 ? -6.967 37.305 -4.761 1.00 35.50 426 LEU A N 1
ATOM 3140 C CA . LEU A 1 426 ? -7.646 36.646 -5.883 1.00 35.50 426 LEU A CA 1
ATOM 3141 C C . LEU A 1 426 ? -9.163 36.614 -5.681 1.00 35.50 426 LEU A C 1
ATOM 3143 O O . LEU A 1 426 ? -9.763 35.579 -5.418 1.00 35.50 426 LEU A O 1
ATOM 3147 N N . SER A 1 427 ? -9.791 37.774 -5.868 1.00 28.17 427 SER A N 1
ATOM 3148 C CA . SER A 1 427 ? -11.187 37.853 -6.298 1.00 28.17 427 SER A CA 1
ATOM 3149 C C . SER A 1 427 ? -11.330 38.953 -7.348 1.00 28.17 427 SER A C 1
ATOM 3151 O O . SER A 1 427 ? -11.134 40.123 -7.018 1.00 28.17 427 SER A O 1
ATOM 3153 N N . PRO A 1 428 ? -11.684 38.628 -8.604 1.00 34.25 428 PRO A N 1
ATOM 3154 C CA . PRO A 1 428 ? -12.048 39.631 -9.585 1.00 34.25 428 PRO A CA 1
ATOM 3155 C C . PRO A 1 428 ? -13.563 39.656 -9.820 1.00 34.25 428 PRO A C 1
ATOM 3157 O O . PRO A 1 428 ? -13.968 39.814 -10.955 1.00 34.25 428 PRO A O 1
ATOM 3160 N N . PHE A 1 429 ? -14.427 39.511 -8.808 1.00 36.50 429 PHE A N 1
ATOM 3161 C CA . PHE A 1 429 ? -15.862 39.793 -8.993 1.00 36.50 429 PHE A CA 1
ATOM 3162 C C . PHE A 1 429 ? -16.532 40.299 -7.715 1.00 36.50 429 PHE A C 1
ATOM 3164 O O . PHE A 1 429 ? -17.221 39.560 -7.028 1.00 36.50 429 PHE A O 1
ATOM 3171 N N . THR A 1 430 ? -16.366 41.596 -7.447 1.00 32.69 430 THR A N 1
ATOM 3172 C CA . THR A 1 430 ? -17.444 42.480 -6.962 1.00 32.69 430 THR A CA 1
ATOM 3173 C C . THR A 1 430 ? -16.957 43.924 -7.064 1.00 32.69 430 THR A C 1
ATOM 3175 O O . THR A 1 430 ? -16.269 44.414 -6.175 1.00 32.69 430 THR A O 1
ATOM 3178 N N . GLN A 1 431 ? -17.306 44.621 -8.147 1.00 31.72 431 GLN A N 1
ATOM 3179 C CA . GLN A 1 431 ? -17.379 46.081 -8.100 1.00 31.72 431 GLN A CA 1
ATOM 3180 C C . GLN A 1 431 ? -18.809 46.473 -7.717 1.00 31.72 431 GLN A C 1
ATOM 3182 O O . GLN A 1 431 ? -19.745 46.066 -8.410 1.00 31.72 431 GLN A O 1
ATOM 3187 N N . PRO A 1 432 ? -19.018 47.259 -6.650 1.00 30.97 432 PRO A N 1
ATOM 3188 C CA . PRO A 1 432 ? -20.267 47.970 -6.474 1.00 30.97 432 PRO A CA 1
ATOM 3189 C C . PRO A 1 432 ? -20.276 49.184 -7.409 1.00 30.97 432 PRO A C 1
ATOM 3191 O O . PRO A 1 432 ? -19.373 50.018 -7.389 1.00 30.97 432 PRO A O 1
ATOM 3194 N N . ILE A 1 433 ? -21.323 49.281 -8.225 1.00 33.81 433 ILE A N 1
ATOM 3195 C CA . ILE A 1 433 ? -21.663 50.488 -8.978 1.00 33.81 433 ILE A CA 1
ATOM 3196 C C . ILE A 1 433 ? -22.026 51.568 -7.953 1.00 33.81 433 ILE A C 1
ATOM 3198 O O . ILE A 1 433 ? -23.119 51.548 -7.389 1.00 33.81 433 ILE A O 1
ATOM 3202 N N . THR A 1 434 ? -21.125 52.513 -7.694 1.00 32.28 434 THR A N 1
ATOM 3203 C CA . THR A 1 434 ? -21.472 53.758 -7.004 1.00 32.28 434 THR A CA 1
ATOM 3204 C C . THR A 1 434 ? -21.857 54.799 -8.043 1.00 32.28 434 THR A C 1
ATOM 3206 O O . THR A 1 434 ? -21.017 55.277 -8.803 1.00 32.28 434 THR A O 1
ATOM 3209 N N . ALA A 1 435 ? -23.149 55.117 -8.083 1.00 34.16 435 ALA A N 1
ATOM 3210 C CA . ALA A 1 435 ? -23.681 56.271 -8.785 1.00 34.16 435 ALA A CA 1
ATOM 3211 C C . ALA A 1 435 ? -23.274 57.558 -8.053 1.00 34.16 435 ALA A C 1
ATOM 3213 O O . ALA A 1 435 ? -23.500 57.695 -6.850 1.00 34.16 435 ALA A O 1
ATOM 3214 N N . ASP A 1 436 ? -22.714 58.502 -8.804 1.00 34.62 436 ASP A N 1
ATOM 3215 C CA . ASP A 1 436 ? -22.559 59.896 -8.403 1.00 34.62 436 ASP A CA 1
ATOM 3216 C C . ASP A 1 436 ? -23.944 60.546 -8.262 1.00 34.62 436 ASP A C 1
ATOM 3218 O O . ASP A 1 436 ? -24.652 60.756 -9.249 1.00 34.62 436 ASP A O 1
ATOM 3222 N N . ILE A 1 437 ? -24.332 60.899 -7.035 1.00 33.62 437 ILE A N 1
ATOM 3223 C CA . ILE A 1 437 ? -25.359 61.915 -6.780 1.00 33.62 437 ILE A CA 1
ATOM 3224 C C . ILE A 1 437 ? -24.768 62.920 -5.796 1.00 33.62 437 ILE A C 1
ATOM 3226 O O . ILE A 1 437 ? -24.769 62.730 -4.582 1.00 33.62 437 ILE A O 1
ATOM 3230 N N . SER A 1 438 ? -24.270 64.018 -6.357 1.00 35.28 438 SER A N 1
ATOM 3231 C CA . SER A 1 438 ? -23.932 65.232 -5.629 1.00 35.28 438 SER A CA 1
ATOM 3232 C C . SER A 1 438 ? -25.222 65.997 -5.313 1.00 35.28 438 SER A C 1
ATOM 3234 O O . SER A 1 438 ? -25.869 66.521 -6.221 1.00 35.28 438 SER A O 1
ATOM 3236 N N . LEU A 1 439 ? -25.590 66.096 -4.033 1.00 35.12 439 LEU A N 1
ATOM 3237 C CA . LEU A 1 439 ? -26.551 67.085 -3.539 1.00 35.12 439 LEU A CA 1
ATOM 3238 C C . LEU A 1 439 ? -25.859 68.034 -2.556 1.00 35.12 439 LEU A C 1
ATOM 3240 O O . LEU A 1 439 ? -25.189 67.624 -1.612 1.00 35.12 439 LEU A O 1
ATOM 3244 N N . ALA A 1 440 ? -26.024 69.318 -2.858 1.00 33.62 440 ALA A N 1
ATOM 3245 C CA . ALA A 1 440 ? -25.522 70.486 -2.150 1.00 33.62 440 ALA A CA 1
ATOM 3246 C C . ALA A 1 440 ? -26.312 70.750 -0.830 1.00 33.62 440 ALA A C 1
ATOM 3248 O O . ALA A 1 440 ? -27.289 70.054 -0.553 1.00 33.62 440 ALA A O 1
ATOM 3249 N N . PRO A 1 441 ? -25.893 71.728 -0.001 1.00 47.00 441 PRO A N 1
ATOM 3250 C CA . PRO A 1 441 ? -25.905 71.658 1.465 1.00 47.00 441 PRO A CA 1
ATOM 3251 C C . PRO A 1 441 ? -27.150 72.247 2.1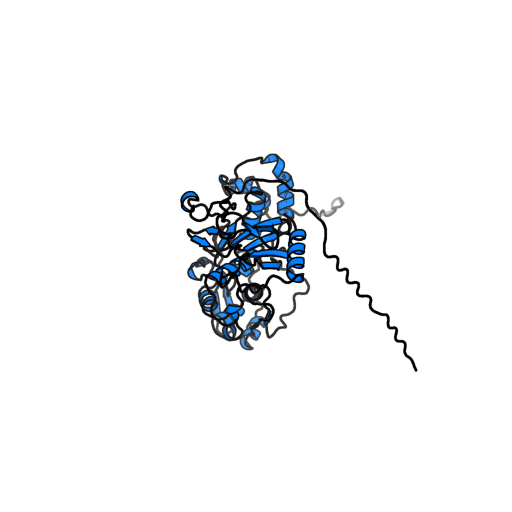50 1.00 47.00 441 PRO A C 1
ATOM 3253 O O . PRO A 1 441 ? -27.884 73.042 1.565 1.00 47.00 441 PRO A O 1
ATOM 3256 N N . GLY A 1 442 ? -27.302 71.950 3.449 1.00 38.88 442 GLY A N 1
ATOM 3257 C CA . GLY A 1 442 ? -28.231 72.646 4.343 1.00 38.88 442 GLY A CA 1
ATOM 3258 C C . GLY A 1 442 ? -27.974 72.410 5.840 1.00 38.88 442 GLY A C 1
ATOM 3259 O O . GLY A 1 442 ? -28.315 71.357 6.360 1.00 38.88 442 GLY A O 1
ATOM 3260 N N . SER A 1 443 ? -27.429 73.445 6.491 1.00 39.16 443 SER A N 1
ATOM 3261 C CA . SER A 1 443 ? -27.802 73.959 7.826 1.00 39.16 443 SER A CA 1
ATOM 3262 C C . SER A 1 443 ? -27.617 73.082 9.076 1.00 39.16 443 SER A C 1
ATOM 3264 O O . SER A 1 443 ? -28.465 72.252 9.383 1.00 39.16 443 SER A O 1
ATOM 3266 N N . PHE A 1 444 ? -26.595 73.393 9.884 1.00 40.78 444 PHE A N 1
ATOM 3267 C CA . PHE A 1 444 ? -26.723 74.167 11.135 1.00 40.78 444 PHE A CA 1
ATOM 3268 C C . PHE A 1 444 ? -25.375 74.767 11.542 1.00 40.78 444 PHE A C 1
ATOM 3270 O O . PHE A 1 444 ? -24.341 74.123 11.254 1.00 40.78 444 PHE A O 1
#

Nearest PDB structures (foldseek):
  1i7f-assembly1_A-2  TM=1.182E-01  e=3.148E+00  Escherichia coli

Mean predicted aligned error: 13.56 Å

Organism: Sorangium cellulosum (strain So ce56) (NCBI:txid448385)

Radius of gyration: 28.9 Å; Cα contacts (8 Å, |Δi|>4): 743; chains: 1; bounding box: 86×111×84 Å

Solvent-accessible surface area (backbone atoms only — not comparable to full-atom values): 26026 Å² total; per-residue (Å²): 133,90,80,89,86,88,87,89,82,87,88,82,90,80,85,83,88,86,79,88,87,89,78,87,84,89,76,94,71,85,90,76,90,79,87,78,71,75,81,74,76,76,68,57,73,73,69,61,47,74,50,78,47,64,18,64,34,34,53,62,35,67,53,54,11,33,39,64,21,14,54,69,21,16,50,50,56,51,67,31,30,64,30,36,76,53,35,71,52,64,63,53,27,57,16,54,73,31,70,36,16,45,57,45,48,40,51,50,33,24,34,23,21,29,63,91,39,64,35,47,43,61,70,53,74,66,53,46,50,41,62,72,66,45,74,55,86,67,61,79,60,80,76,75,73,75,75,71,66,64,89,78,75,67,74,92,74,66,74,55,49,72,37,50,16,55,64,36,71,31,50,64,22,48,78,33,49,50,51,71,62,44,39,17,37,40,28,8,49,55,57,64,19,41,18,40,73,70,48,69,42,68,32,36,38,36,37,72,60,95,59,86,81,50,69,88,69,69,72,76,75,50,73,66,57,49,52,49,48,47,52,46,46,75,54,26,67,32,74,50,28,37,19,27,38,32,56,57,40,45,88,34,46,33,78,66,39,45,20,46,79,48,78,54,100,82,46,71,46,79,45,70,51,63,44,52,84,77,38,53,40,24,73,38,24,36,34,34,14,51,56,94,42,61,64,67,35,46,49,52,54,37,45,33,36,25,40,84,55,82,85,58,74,61,27,33,15,54,33,46,62,42,47,50,36,48,70,49,60,92,90,43,61,82,79,47,58,96,56,32,32,28,34,40,72,42,65,36,89,86,65,62,47,77,35,50,63,29,32,36,48,96,91,40,81,39,71,38,26,27,24,35,19,25,60,44,94,39,72,71,39,59,67,62,44,60,54,43,68,76,44,60,84,76,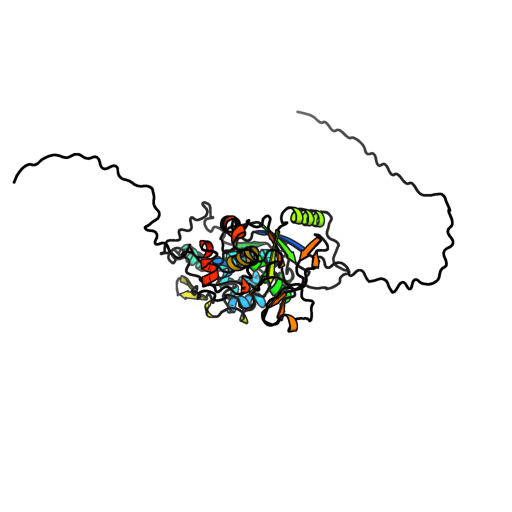58,65,97,62,74,69,92,75,57,49,77,66,52,47,35,69,75,39,39,77,87,43,64,71,71,79,71,74,85,87,79,79,76,95,82,83,83,81,88,76,79,90,78,90,77,84,90,82,89,133

Foldseek 3Di:
DDDDDDDDDDDDDDDDDDDDDDDDDDDDDDPDDDPPDDDDPPQLAQQKAKDKDKLQAALCLCLFFQQLQALVNLVLLQFAFLAQVSLADDSNVVRVLTPSSLVVNQLLQQQAADQVDKYKHADDPLSVCQSVVPPPVPVVPPPDPDPPPPVDPDDPPDNMDMHGYHNNLHNCSNPGRDDPLSQFQSQQSNLLSFFNLSAMDIKMKIWGRSDPPDSPPDDDDDPVSLVVLQVNCLQFVAWLWKKTFGSSPSVQADPQQHWDWDDDPRHIDIDGGADDAAAERGNGIEIAGAPVPFPLSLCNRFCRQAPPDDPDRHHYGPYDYQGHADADAPPCVVVCPQGWHFHHWDANPRHRDTDTQWTGHPNDITRIMMTMTHSDSCSSPVPSVVQCVVQVVPCPPDDCVPDDPVSVCVSRVVSVVSPDDDPPPDDPDDDDDDDDDDDDDDDD

Secondary structure (DSSP, 8-state):
------------------------------------------PPPP--EEEEEE--B-HHHHHS-TTTS-HHHHHHHHHS-SSTTTTSSHHHHHHTTSHHHHHHHHHHHHHHS-TT-EEEE---HHHHHHHHH-TTTTTS--SS------TT---S--SSEEEE--S-S-GGGGTSPPPHHHHHHHHHHHHHHB-TT----EEEEEE--S--S-TTT-PPPPHHHHHHHHHHHHH--EEEEEEEE-TT-GGGB-GGG--EEEE-SS-EEEE-PPPPTT-BSBTTEEEEEEGGGTTHHHHHHHHHHEE--SS-S--EESSEEEEEE--PPTT-HHHHTT--EEPPEEE-TTT--EEES-EEETTEEES--EEEEESSTTSS-HHHHHHHHHHHHHHTT--GGG--HHHHHHH-HHHHTTSS--GGG-------------------

pLDDT: mean 74.29, std 23.95, range [28.17, 98.56]